Protein AF-A0A940QCZ4-F1 (afdb_monomer_lite)

Foldseek 3Di:
DDDDDPVLLVQLPDPPWDKWKKKFWDDPDPGTDIDTPVFWFKWKKKWFQDQADAWLGEIKIKIKTKGLDDPRLPDWFTKMWMWMAIVVVTDDIDTPAIWTWPDWDDDPSMIITMTIALLVLQQDFDDQPDDPQAHGDDPQDFLVNVLVRLCSVSVAAEPDDQDRATDHDDPGDDTSSSSSSQSRRLQLFYWYADRVRYIDTAALDEDPDEDEQVQFPDKDWDDDFFAWQFKEWEDLDPPDIDIDGDDDPDDDCPDGNYHYGYHVSDDNVSRVNSCVRRHGDGFTWMKTKGADSSRDDASYWYWYADPVRDITIFGQRMWMWMDRPPPHTMIIGTGDGDDPVPVPCVVVVVVVVVCVVVPPPVPPPPPPDPPDPPDDDDDPDQEDEDEDEDPDQDQADKDKDKDKDAAQAWDKHWYWYHYVNHTFPDIDIDTDGGGIDIDIDIDRSNSVVPD

Sequence (451 aa):
MRTVSDEYLAQVQASGRQFGACVRVYGNAAEPDVLWLGDIISIDILRSCSDQLQIGACMSDMLTLETKATALFNGRLKKVEVFYRCTAPVLDWVLMGTFYVDEAVTRNGVTAVKAYDMMSRLDKRVSWVDTSKATAPVFPCKMQSVLNYLCARAGVTTDFVCEDITVEKTPDGYTAQELISSIAASHGRNARFSPSEVLKFPAYEETEKTVQHGRCYSLDIVGGSGYTVKGILFQRSSDDKIYIDGTASEYDETADGIVTAFDPFATVGIAEYAWNRLGGLNYSAVSLEMPAENILEPGDVFTVEDADGTQKKAIVMEQELSLTCTGGFVEKISCTAESKAQNRSSENRTEAVETAVNSKSSYSTHLVTNAQPLKFDSIERGLLSVDFKVDSADSDVLFSGSQLCSISGAGTVGIVYKVDGAPQDFKPEQLLTAGKHVIAHAFPMALAVGK

Radius of gyration: 25.96 Å; chains: 1; bounding box: 58×56×78 Å

Structure (mmCIF, N/CA/C/O backbone):
data_AF-A0A940QCZ4-F1
#
_entry.id   AF-A0A940QCZ4-F1
#
loop_
_atom_site.group_PDB
_atom_site.id
_atom_site.type_symbol
_atom_site.label_atom_id
_atom_site.label_alt_id
_atom_site.label_comp_id
_atom_site.label_asym_id
_atom_site.label_entity_id
_atom_site.label_seq_id
_atom_site.pdbx_PDB_ins_code
_atom_site.Cartn_x
_atom_site.Cartn_y
_atom_site.Cartn_z
_atom_site.occupancy
_atom_site.B_iso_or_equiv
_atom_site.auth_seq_id
_atom_site.auth_comp_id
_atom_site.auth_asym_id
_atom_site.auth_atom_id
_atom_site.pdbx_PDB_model_num
ATOM 1 N N . MET A 1 1 ? -8.055 4.643 -5.334 1.00 84.50 1 MET A N 1
ATOM 2 C CA . MET A 1 1 ? -9.188 4.623 -4.386 1.00 84.50 1 MET A CA 1
ATOM 3 C C . MET A 1 1 ? -9.848 3.257 -4.417 1.00 84.50 1 MET A C 1
ATOM 5 O O . MET A 1 1 ? -10.008 2.696 -5.500 1.00 84.50 1 MET A O 1
ATOM 9 N N . ARG A 1 2 ? -10.264 2.728 -3.260 1.00 85.00 2 ARG A N 1
ATOM 10 C CA . ARG A 1 2 ? -11.014 1.468 -3.186 1.00 85.00 2 ARG A CA 1
ATOM 11 C C . ARG A 1 2 ? -12.372 1.580 -3.859 1.00 85.00 2 ARG A C 1
ATOM 13 O O . ARG A 1 2 ? -13.133 2.506 -3.594 1.00 85.00 2 ARG A O 1
ATOM 20 N N . THR A 1 3 ? -12.719 0.568 -4.647 1.00 84.38 3 THR A N 1
ATOM 21 C CA . THR A 1 3 ? -14.096 0.369 -5.099 1.00 84.38 3 THR A CA 1
ATOM 22 C C . THR A 1 3 ? -14.939 -0.133 -3.929 1.00 84.38 3 THR A C 1
ATOM 24 O O . THR A 1 3 ? -14.712 -1.229 -3.416 1.00 84.38 3 THR A O 1
ATOM 27 N N . VAL A 1 4 ? -15.907 0.674 -3.505 1.00 85.62 4 VAL A N 1
ATOM 28 C CA . VAL A 1 4 ? -16.848 0.376 -2.417 1.00 85.62 4 VAL A CA 1
ATOM 29 C C . VAL A 1 4 ? -18.279 0.637 -2.887 1.00 85.62 4 VAL A C 1
ATOM 31 O O . VAL A 1 4 ? -18.480 1.312 -3.894 1.00 85.62 4 VAL A O 1
ATOM 34 N N . SER A 1 5 ? -19.278 0.092 -2.190 1.00 88.25 5 SER A N 1
ATOM 35 C CA . SER A 1 5 ? -20.681 0.386 -2.502 1.00 88.25 5 SER A CA 1
ATOM 36 C C . SER A 1 5 ? -21.076 1.796 -2.053 1.00 88.25 5 SER A C 1
ATOM 38 O O . SER A 1 5 ? -20.527 2.327 -1.084 1.00 88.25 5 SER A O 1
ATOM 40 N N . ASP A 1 6 ? -22.088 2.372 -2.701 1.00 89.88 6 ASP A N 1
ATOM 41 C CA . ASP A 1 6 ? -22.651 3.672 -2.310 1.00 89.88 6 ASP A CA 1
ATOM 42 C C . ASP A 1 6 ? -23.185 3.655 -0.869 1.00 89.88 6 ASP A C 1
ATOM 44 O O . ASP A 1 6 ? -23.021 4.617 -0.120 1.00 89.88 6 ASP A O 1
ATOM 48 N N . GLU A 1 7 ? -23.776 2.531 -0.447 1.00 89.00 7 GLU A N 1
ATOM 49 C CA . GLU A 1 7 ? -24.250 2.329 0.927 1.00 89.00 7 GLU A CA 1
ATOM 50 C C . GLU A 1 7 ? -23.102 2.358 1.940 1.00 89.00 7 GLU A C 1
ATOM 52 O O . GLU A 1 7 ? -23.223 2.979 2.997 1.00 89.00 7 GLU A O 1
ATOM 57 N N . TYR A 1 8 ? -21.975 1.718 1.611 1.00 88.81 8 TYR A N 1
ATOM 58 C CA . TYR A 1 8 ? -20.778 1.759 2.442 1.00 88.81 8 TYR A CA 1
ATOM 59 C C . TYR A 1 8 ? -20.259 3.193 2.565 1.00 88.81 8 TYR A C 1
ATOM 61 O O . TYR A 1 8 ? -20.049 3.674 3.679 1.00 88.81 8 TYR A O 1
ATOM 69 N N . LEU A 1 9 ? -20.105 3.881 1.428 1.00 89.31 9 LEU A N 1
ATOM 70 C CA . LEU A 1 9 ? -19.615 5.255 1.358 1.00 89.31 9 LEU A CA 1
ATOM 71 C C . LEU A 1 9 ? -20.470 6.194 2.217 1.00 89.31 9 LEU A C 1
ATOM 73 O O . LEU A 1 9 ? -19.940 6.907 3.072 1.00 89.31 9 LEU A O 1
ATOM 77 N N . ALA A 1 10 ? -21.793 6.133 2.048 1.00 86.62 10 ALA A N 1
ATOM 78 C CA . ALA A 1 10 ? -22.739 6.921 2.827 1.00 86.62 10 ALA A CA 1
ATOM 79 C C . ALA A 1 10 ? -22.627 6.625 4.330 1.00 86.62 10 ALA A C 1
ATOM 81 O O . ALA A 1 10 ? -22.635 7.546 5.148 1.00 86.62 10 ALA A O 1
ATOM 82 N N . GLN A 1 11 ? -22.481 5.353 4.707 1.00 83.56 11 GLN A N 1
ATOM 83 C CA . GLN A 1 11 ? -22.464 4.949 6.107 1.00 83.56 11 GLN A CA 1
ATOM 84 C C . GLN A 1 11 ? -21.176 5.342 6.832 1.00 83.56 11 GLN A C 1
ATOM 86 O O . GLN A 1 11 ? -21.230 5.800 7.977 1.00 83.56 11 GLN A O 1
ATOM 91 N N . VAL A 1 12 ? -20.012 5.182 6.200 1.00 83.62 12 VAL A N 1
ATOM 92 C CA . VAL A 1 12 ? -18.748 5.590 6.831 1.00 83.62 12 VAL A CA 1
ATOM 93 C C . VAL A 1 12 ? -18.599 7.099 6.889 1.00 83.62 12 VAL A C 1
ATOM 95 O O . VAL A 1 12 ? -17.927 7.606 7.791 1.00 83.62 12 VAL A O 1
ATOM 98 N N . GLN A 1 13 ? -19.299 7.812 6.004 1.00 83.44 13 GLN A N 1
ATOM 99 C CA . GLN A 1 13 ? -19.352 9.265 6.009 1.00 83.44 13 GLN A CA 1
ATOM 100 C C . GLN A 1 13 ? -20.428 9.844 6.949 1.00 83.44 13 GLN A C 1
ATOM 102 O O . GLN A 1 13 ? -20.377 11.021 7.310 1.00 83.44 13 GLN A O 1
ATOM 107 N N . ALA A 1 14 ? -21.357 9.029 7.446 1.00 71.12 14 ALA A N 1
ATOM 108 C CA . ALA A 1 14 ? -22.401 9.473 8.361 1.00 71.12 14 ALA A CA 1
ATOM 109 C C . ALA A 1 14 ? -21.919 9.655 9.815 1.00 71.12 14 ALA A C 1
ATOM 111 O O . ALA A 1 14 ? -20.963 9.034 10.289 1.00 71.12 14 ALA A O 1
ATOM 112 N N . SER A 1 15 ? -22.636 10.502 10.553 1.00 70.44 15 SER A N 1
ATOM 113 C CA . SER A 1 15 ? -22.495 10.659 12.004 1.00 70.44 15 SER A CA 1
ATOM 114 C C . SER A 1 15 ? -23.067 9.445 12.750 1.00 70.44 15 SER A C 1
ATOM 116 O O . SER A 1 15 ? -24.025 8.829 12.291 1.00 70.44 15 SER A O 1
ATOM 118 N N . GLY A 1 16 ? -22.531 9.114 13.933 1.00 63.50 16 GLY A N 1
ATOM 119 C CA . GLY A 1 16 ? -23.097 8.058 14.796 1.00 63.50 16 GLY A CA 1
ATOM 120 C C . GLY A 1 16 ? -22.930 6.623 14.272 1.00 63.50 16 GLY A C 1
ATOM 121 O O . GLY A 1 16 ? -23.613 5.708 14.729 1.00 63.50 16 GLY A O 1
ATOM 122 N N . ARG A 1 17 ? -22.025 6.429 13.310 1.00 68.25 17 ARG A N 1
ATOM 123 C CA . ARG A 1 17 ? -21.656 5.139 12.721 1.00 68.25 17 ARG A CA 1
ATOM 124 C C . ARG A 1 17 ? -21.201 4.117 13.770 1.00 68.25 17 ARG A C 1
ATOM 126 O O . ARG A 1 17 ? -20.505 4.448 14.728 1.00 68.25 17 ARG A O 1
ATOM 133 N N . GLN A 1 18 ? -21.580 2.861 13.552 1.00 70.94 18 GLN A N 1
ATOM 134 C CA . GLN A 1 18 ? -21.191 1.722 14.382 1.00 70.94 18 GLN A CA 1
ATOM 135 C C . GLN A 1 18 ? -20.466 0.686 13.532 1.00 70.94 18 GLN A C 1
ATOM 137 O O . GLN A 1 18 ? -20.865 0.434 12.391 1.00 70.94 18 GLN A O 1
ATOM 142 N N . PHE A 1 19 ? -19.436 0.068 14.105 1.00 75.62 19 PHE A N 1
ATOM 143 C CA . PHE A 1 19 ? -18.603 -0.903 13.411 1.00 75.62 19 PHE A CA 1
ATOM 144 C C . PHE A 1 19 ? -18.461 -2.200 14.192 1.00 75.62 19 PHE A C 1
ATOM 146 O O . PHE A 1 19 ? -18.499 -2.224 15.421 1.00 75.62 19 PHE A O 1
ATOM 153 N N . GLY A 1 20 ? -18.242 -3.277 13.448 1.00 79.00 20 GLY A N 1
ATOM 154 C CA . GLY A 1 20 ? -17.727 -4.534 13.961 1.00 79.00 20 GLY A CA 1
ATOM 155 C C . GLY A 1 20 ? -16.399 -4.850 13.293 1.00 79.00 20 GLY A C 1
ATOM 156 O O . GLY A 1 20 ? -16.187 -4.483 12.139 1.00 79.00 20 GLY A O 1
ATOM 157 N N . ALA A 1 21 ? -15.540 -5.565 14.009 1.00 86.38 21 ALA A N 1
ATOM 158 C CA . ALA A 1 21 ? -14.305 -6.118 13.478 1.00 86.38 21 ALA A CA 1
ATOM 159 C C . ALA A 1 21 ? -14.200 -7.598 13.834 1.00 86.38 21 ALA A C 1
ATOM 161 O O . ALA A 1 21 ? -14.709 -8.038 14.874 1.00 86.38 21 ALA A O 1
ATOM 162 N N . CYS A 1 22 ? -13.546 -8.358 12.967 1.00 89.62 22 CYS A N 1
ATOM 163 C CA . CYS A 1 22 ? -13.110 -9.704 13.284 1.00 89.62 22 CYS A CA 1
ATOM 164 C C . CYS A 1 22 ? -11.768 -10.007 12.625 1.00 89.62 22 CYS A C 1
ATOM 166 O O . CYS A 1 22 ? -11.401 -9.418 11.607 1.00 89.62 22 CYS A O 1
ATOM 168 N N . VAL A 1 23 ? -11.036 -10.939 13.225 1.00 95.62 23 VAL A N 1
ATOM 169 C CA . VAL A 1 23 ? -9.770 -11.437 12.691 1.00 95.62 23 VAL A CA 1
ATOM 170 C C . VAL A 1 23 ? -9.903 -12.932 12.477 1.00 95.62 23 VAL A C 1
ATOM 172 O O . VAL A 1 23 ? -10.254 -13.661 13.402 1.00 95.62 23 VAL A O 1
ATOM 175 N N . ARG A 1 24 ? -9.627 -13.398 11.261 1.00 96.69 24 ARG A N 1
ATOM 176 C CA . ARG A 1 24 ? -9.576 -14.824 10.932 1.00 96.69 24 ARG A CA 1
ATOM 177 C C . ARG A 1 24 ? -8.134 -15.296 10.973 1.00 96.69 24 ARG A C 1
ATOM 179 O O . ARG A 1 24 ? -7.280 -14.700 10.324 1.00 96.69 24 ARG A O 1
ATOM 186 N N . VAL A 1 25 ? -7.867 -16.361 11.716 1.00 95.62 25 VAL A N 1
ATOM 187 C CA . VAL A 1 25 ? -6.538 -16.957 11.870 1.00 95.62 25 VAL A CA 1
ATOM 188 C C . VAL A 1 25 ? -6.567 -18.356 11.276 1.00 95.62 25 VAL A C 1
ATOM 190 O O . VAL A 1 25 ? -7.307 -19.228 11.728 1.00 95.62 25 VAL A O 1
ATOM 193 N N . TYR A 1 26 ? -5.754 -18.580 10.252 1.00 92.75 26 TYR A N 1
ATOM 194 C CA . TYR A 1 26 ? -5.717 -19.844 9.529 1.00 92.75 26 TYR A CA 1
ATOM 195 C C . TYR A 1 26 ? -4.649 -20.761 10.132 1.00 92.75 26 TYR A C 1
ATOM 197 O O . TYR A 1 26 ? -3.459 -20.432 10.183 1.00 92.75 26 TYR A O 1
ATOM 205 N N . GLY A 1 27 ? -5.098 -21.919 10.615 1.00 84.94 27 GLY A N 1
ATOM 206 C CA . GLY A 1 27 ? -4.251 -23.013 11.080 1.00 84.94 27 GLY A CA 1
ATOM 207 C C . GLY A 1 27 ? -4.245 -24.188 10.100 1.00 84.94 27 GLY A C 1
ATOM 208 O O . GLY A 1 27 ? -4.424 -24.021 8.900 1.00 84.94 27 GLY A O 1
ATOM 209 N N . ASN A 1 28 ? -4.069 -25.397 10.636 1.00 80.56 28 ASN A N 1
ATOM 210 C CA . ASN A 1 28 ? -4.155 -26.641 9.859 1.00 80.56 28 ASN A CA 1
ATOM 211 C C . ASN A 1 28 ? -5.600 -27.157 9.705 1.00 80.56 28 ASN A C 1
ATOM 213 O O . ASN A 1 28 ? -5.820 -28.167 9.040 1.00 80.56 28 ASN A O 1
ATOM 217 N N . ALA A 1 29 ? -6.565 -26.528 10.381 1.00 81.12 29 ALA A N 1
ATOM 218 C CA . ALA A 1 29 ? -7.976 -26.877 10.275 1.00 81.12 29 ALA A CA 1
ATOM 219 C C . ALA A 1 29 ? -8.567 -26.390 8.941 1.00 81.12 29 ALA A C 1
ATOM 221 O O . ALA A 1 29 ? -8.016 -25.499 8.299 1.00 81.12 29 ALA A O 1
ATOM 222 N N . ALA A 1 30 ? -9.693 -26.985 8.533 1.00 80.06 30 ALA A N 1
ATOM 223 C CA . ALA A 1 30 ? -10.392 -26.602 7.305 1.00 80.06 30 ALA A CA 1
ATOM 224 C C . ALA A 1 30 ? -10.997 -25.189 7.385 1.00 80.06 30 ALA A C 1
ATOM 226 O O . ALA A 1 30 ? -11.009 -24.476 6.388 1.00 80.06 30 ALA A O 1
ATOM 227 N N . GLU A 1 31 ? -11.455 -24.790 8.573 1.00 89.81 31 GLU A N 1
ATOM 228 C CA . GLU A 1 31 ? -12.018 -23.468 8.846 1.00 89.81 31 GLU A CA 1
ATOM 229 C C . GLU A 1 31 ? -11.050 -22.642 9.705 1.00 89.81 31 GLU A C 1
ATOM 231 O O . GLU A 1 31 ? -10.371 -23.212 10.569 1.00 89.81 31 GLU A O 1
ATOM 236 N N . PRO A 1 32 ? -10.973 -21.315 9.499 1.00 92.94 32 PRO A N 1
ATOM 237 C CA . PRO A 1 32 ? -10.163 -20.447 10.340 1.00 92.94 32 PRO A CA 1
ATOM 238 C C . PRO A 1 32 ? -10.782 -20.263 11.729 1.00 92.94 32 PRO A C 1
ATOM 240 O O . PRO A 1 32 ? -12.003 -20.200 11.885 1.00 92.94 32 PRO A O 1
ATOM 243 N N . ASP A 1 33 ? -9.927 -20.070 12.730 1.00 93.69 33 ASP A N 1
ATOM 244 C CA . ASP A 1 33 ? -10.352 -19.534 14.020 1.00 93.69 33 ASP A CA 1
ATOM 245 C C . ASP A 1 33 ? -10.754 -18.064 13.844 1.00 93.69 33 ASP A C 1
ATOM 247 O O . ASP A 1 33 ? -10.098 -17.317 13.114 1.00 93.69 33 ASP A O 1
ATOM 251 N N . VAL A 1 34 ? -11.825 -17.625 14.510 1.00 92.88 34 VAL A N 1
ATOM 252 C CA . VAL A 1 34 ? -12.331 -16.250 14.388 1.00 92.88 34 VAL A CA 1
ATOM 253 C C . VAL A 1 34 ? -12.269 -15.548 15.735 1.00 92.88 34 VAL A C 1
ATOM 255 O O . VAL A 1 34 ? -12.926 -15.962 16.687 1.00 92.88 34 VAL A O 1
ATOM 258 N N . LEU A 1 35 ? -11.512 -14.456 15.785 1.00 88.31 35 LEU A N 1
ATOM 259 C CA . LEU A 1 35 ? -11.517 -13.503 16.885 1.00 88.31 35 LEU A CA 1
ATOM 260 C C . LEU A 1 35 ? -12.579 -12.449 16.632 1.00 88.31 35 LEU A C 1
ATOM 262 O O . LEU A 1 35 ? -12.570 -11.786 15.592 1.00 88.31 35 LEU A O 1
ATOM 266 N N . TRP A 1 36 ? -13.470 -12.276 17.597 1.00 84.94 36 TRP A N 1
A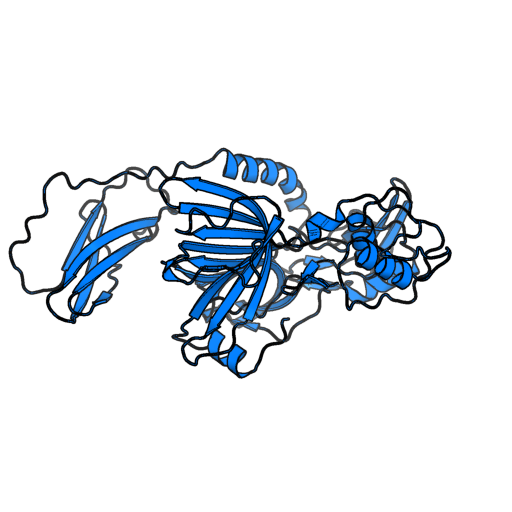TOM 267 C CA . TRP A 1 36 ? -14.472 -11.220 17.564 1.00 84.94 36 TRP A CA 1
ATOM 268 C C . TRP A 1 36 ? -14.008 -10.029 18.395 1.00 84.94 36 TRP A C 1
ATOM 270 O O . TRP A 1 36 ? -13.040 -10.111 19.148 1.00 84.94 36 TRP A O 1
ATOM 280 N N . LEU A 1 37 ? -14.728 -8.910 18.299 1.00 74.38 37 LEU A N 1
ATOM 281 C CA . LEU A 1 37 ? -14.379 -7.670 18.998 1.00 74.38 37 LEU A CA 1
ATOM 282 C C . LEU A 1 37 ? -14.118 -7.852 20.511 1.00 74.38 37 LEU A C 1
ATOM 284 O O . LEU A 1 37 ? -13.283 -7.153 21.065 1.00 74.38 37 LEU A O 1
ATOM 288 N N . GLY A 1 38 ? -14.776 -8.807 21.183 1.00 74.25 38 GLY A N 1
ATOM 289 C CA . GLY A 1 38 ? -14.542 -9.094 22.610 1.00 74.25 38 GLY A CA 1
ATOM 290 C C . GLY A 1 38 ? -13.161 -9.690 22.937 1.00 74.25 38 GLY A C 1
ATOM 291 O O . GLY A 1 38 ? -12.675 -9.546 24.070 1.00 74.25 38 GLY A O 1
ATOM 292 N N . ASP A 1 39 ? -12.529 -10.319 21.945 1.00 79.94 39 ASP A N 1
ATOM 293 C CA . ASP A 1 39 ? -11.206 -10.940 22.027 1.00 79.94 39 ASP A CA 1
ATOM 294 C C . ASP A 1 39 ? -10.084 -9.979 21.603 1.00 79.94 39 ASP A C 1
ATOM 296 O O . ASP A 1 39 ? -8.916 -10.220 21.917 1.00 79.94 39 ASP A O 1
ATOM 300 N N . ILE A 1 40 ? -10.426 -8.902 20.892 1.00 80.12 40 ILE A N 1
ATOM 301 C CA . ILE A 1 40 ? -9.498 -7.924 20.312 1.00 80.12 40 ILE A CA 1
ATOM 302 C C . ILE A 1 40 ? -9.301 -6.759 21.292 1.00 80.12 40 ILE A C 1
ATOM 304 O O . ILE A 1 40 ? -10.262 -6.212 21.831 1.00 80.12 40 ILE A O 1
ATOM 308 N N . ILE A 1 41 ? -8.046 -6.382 21.530 1.00 84.00 41 ILE A N 1
ATOM 309 C CA . ILE A 1 41 ? -7.666 -5.200 22.317 1.00 84.00 41 ILE A CA 1
ATOM 310 C C . ILE A 1 41 ? -7.375 -4.036 21.367 1.00 84.00 41 ILE A C 1
ATOM 312 O O . ILE A 1 41 ? -7.988 -2.971 21.507 1.00 84.00 41 ILE A O 1
ATOM 316 N N . SER A 1 42 ? -6.508 -4.274 20.378 1.00 87.44 42 SER A N 1
ATOM 317 C CA . SER A 1 42 ? -6.217 -3.341 19.291 1.00 87.44 42 SER A CA 1
ATOM 318 C C . SER A 1 42 ? -5.915 -4.055 17.973 1.00 87.44 42 SER A C 1
ATOM 320 O O . SER A 1 42 ? -5.442 -5.192 17.960 1.00 87.44 42 SER A O 1
ATOM 322 N N . ILE A 1 43 ? -6.199 -3.375 16.868 1.00 90.94 43 ILE A N 1
ATOM 323 C CA . ILE A 1 43 ? -5.752 -3.699 15.514 1.00 90.94 43 ILE A CA 1
ATOM 324 C C . ILE A 1 43 ? -5.165 -2.419 14.945 1.00 90.94 43 ILE A C 1
ATOM 326 O O . ILE A 1 43 ? -5.890 -1.437 14.816 1.00 90.94 43 ILE A O 1
ATOM 330 N N . ASP A 1 44 ? -3.909 -2.469 14.534 1.00 94.88 44 ASP A N 1
ATOM 331 C CA . ASP A 1 44 ? -3.219 -1.369 13.880 1.00 94.88 44 ASP A CA 1
ATOM 332 C C . ASP A 1 44 ? -2.647 -1.883 12.559 1.00 94.88 44 ASP A C 1
ATOM 334 O O . ASP A 1 44 ? -1.805 -2.785 12.533 1.00 94.88 44 ASP A O 1
ATOM 338 N N . ILE A 1 45 ? -3.150 -1.352 11.444 1.00 95.44 45 ILE A N 1
ATOM 339 C CA . ILE A 1 45 ? -2.649 -1.660 10.103 1.00 95.44 45 ILE A CA 1
ATOM 340 C C . ILE A 1 45 ? -1.915 -0.437 9.578 1.00 95.44 45 ILE A C 1
ATOM 342 O O . ILE A 1 45 ? -2.536 0.593 9.326 1.00 95.44 45 ILE A O 1
ATOM 346 N N . LEU A 1 46 ? -0.612 -0.587 9.363 1.00 91.50 46 LEU A N 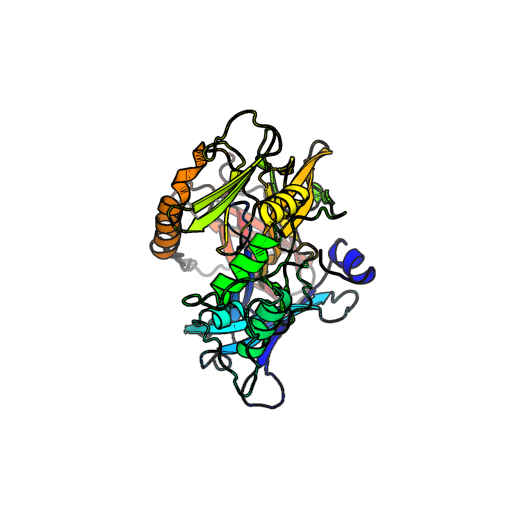1
ATOM 347 C CA . LEU A 1 46 ? 0.240 0.420 8.753 1.00 91.50 46 LEU A CA 1
ATOM 348 C C . LEU A 1 46 ? 0.467 0.078 7.282 1.00 91.50 46 LEU A C 1
ATOM 350 O O . LEU A 1 46 ? 0.889 -1.032 6.953 1.00 91.50 46 LEU A O 1
ATOM 354 N N . ARG A 1 47 ? 0.217 1.046 6.405 1.00 88.50 47 ARG A N 1
ATOM 355 C CA . ARG A 1 47 ? 0.451 0.950 4.963 1.00 88.50 47 ARG A CA 1
ATOM 356 C C . ARG A 1 47 ? 1.288 2.144 4.536 1.00 88.50 47 ARG A C 1
ATOM 358 O O . ARG A 1 47 ? 0.887 3.272 4.800 1.00 88.50 47 ARG A O 1
ATOM 365 N N . SER A 1 48 ? 2.425 1.925 3.884 1.00 79.50 48 SER A N 1
ATOM 366 C CA . SER A 1 48 ? 3.335 3.019 3.526 1.00 79.50 48 SER A CA 1
ATOM 367 C C . SER A 1 48 ? 3.949 2.823 2.143 1.00 79.50 48 SER A C 1
ATOM 369 O O . SER A 1 48 ? 4.441 1.740 1.825 1.00 79.50 48 SER A O 1
ATOM 371 N N . CYS A 1 49 ? 3.913 3.878 1.327 1.00 60.78 49 CYS A N 1
ATOM 372 C CA . CYS A 1 49 ? 4.640 3.993 0.067 1.00 60.78 49 CYS A CA 1
ATOM 373 C C . CYS A 1 49 ? 6.127 4.255 0.305 1.00 60.78 49 CYS A C 1
ATOM 375 O O . CYS A 1 49 ? 6.965 3.585 -0.293 1.00 60.78 49 CYS A O 1
ATOM 377 N N . SER A 1 50 ? 6.421 5.260 1.133 1.00 63.34 50 SER A N 1
ATOM 378 C CA . SER A 1 50 ? 7.746 5.778 1.483 1.00 63.34 50 SER A CA 1
ATOM 379 C C . SER A 1 50 ? 7.556 7.030 2.364 1.00 63.34 50 SER A C 1
ATOM 381 O O . SER A 1 50 ? 6.455 7.565 2.477 1.00 63.34 50 SER A O 1
ATOM 383 N N . ASP A 1 51 ? 8.635 7.492 2.990 1.00 54.72 51 ASP A N 1
ATOM 384 C CA . ASP A 1 51 ? 8.781 8.806 3.621 1.00 54.72 51 ASP A CA 1
ATOM 385 C C . ASP A 1 51 ? 8.965 9.968 2.625 1.00 54.72 51 ASP A C 1
ATOM 387 O O . ASP A 1 51 ? 9.082 11.120 3.048 1.00 54.72 51 ASP A O 1
ATOM 391 N N . GLN A 1 52 ? 9.014 9.669 1.327 1.00 70.00 52 GLN A N 1
ATOM 392 C CA . GLN A 1 52 ? 9.251 10.589 0.220 1.00 70.00 52 GLN A CA 1
ATOM 393 C C . GLN A 1 52 ? 8.439 10.165 -1.014 1.00 70.00 52 GLN A C 1
ATOM 395 O O . GLN A 1 52 ? 7.982 9.024 -1.127 1.00 70.00 52 GLN A O 1
ATOM 400 N N . LEU A 1 53 ? 8.261 11.067 -1.986 1.00 83.38 53 LEU A N 1
ATOM 401 C CA . LEU A 1 53 ? 7.690 10.669 -3.275 1.00 83.38 53 LEU A CA 1
ATOM 402 C C . LEU A 1 53 ? 8.703 9.787 -4.018 1.00 83.38 53 LEU A C 1
ATOM 404 O O . LEU A 1 53 ? 9.782 10.243 -4.386 1.00 83.38 53 LEU A O 1
ATOM 408 N N . GLN A 1 54 ? 8.336 8.534 -4.278 1.00 83.88 54 GLN A N 1
ATOM 409 C CA . GLN A 1 54 ? 9.204 7.559 -4.934 1.00 83.88 54 GLN A CA 1
ATOM 410 C C . GLN A 1 54 ? 8.460 6.811 -6.038 1.00 83.88 54 GLN A C 1
ATOM 412 O O . GLN A 1 54 ? 7.239 6.667 -6.008 1.00 83.88 54 GLN A O 1
ATOM 417 N N . ILE A 1 55 ? 9.217 6.292 -6.999 1.00 88.75 55 ILE A N 1
ATOM 418 C CA . ILE A 1 55 ? 8.746 5.282 -7.949 1.00 88.75 55 ILE A CA 1
ATOM 419 C C . ILE A 1 55 ? 9.610 4.038 -7.816 1.00 88.75 55 ILE A C 1
ATOM 421 O O . ILE A 1 55 ? 10.785 4.115 -7.463 1.00 88.75 55 ILE A O 1
ATOM 425 N N . GLY A 1 56 ? 9.028 2.879 -8.094 1.00 89.00 56 GLY A N 1
ATOM 426 C CA . GLY A 1 56 ? 9.683 1.597 -7.880 1.00 89.00 56 GLY A CA 1
ATOM 427 C C . GLY A 1 56 ? 9.672 1.111 -6.432 1.00 89.00 56 GLY A C 1
ATOM 428 O O . GLY A 1 56 ? 10.220 0.048 -6.155 1.00 89.00 56 GLY A O 1
ATOM 429 N N . ALA A 1 57 ? 9.041 1.815 -5.494 1.00 87.00 57 ALA A N 1
ATOM 430 C CA . ALA A 1 57 ? 8.938 1.339 -4.122 1.00 87.00 57 ALA A CA 1
ATOM 431 C C . ALA A 1 57 ? 8.076 0.068 -4.057 1.00 87.00 57 ALA A C 1
ATOM 433 O O . ALA A 1 57 ? 7.000 -0.011 -4.653 1.00 87.00 57 ALA A O 1
ATOM 434 N N . CYS A 1 58 ? 8.551 -0.932 -3.318 1.00 87.81 58 CYS A N 1
ATOM 435 C CA . CYS A 1 58 ? 7.808 -2.149 -3.005 1.00 87.81 58 CYS A CA 1
ATOM 436 C C . CYS A 1 58 ? 7.282 -2.057 -1.572 1.00 87.81 58 CYS A C 1
ATOM 438 O O . CYS A 1 58 ? 8.011 -2.330 -0.619 1.00 87.81 58 CYS A O 1
ATOM 440 N N . MET A 1 59 ? 6.021 -1.664 -1.438 1.00 86.62 59 MET A N 1
ATOM 441 C CA . MET A 1 59 ? 5.355 -1.449 -0.158 1.00 86.62 59 MET A CA 1
ATOM 442 C C . MET A 1 59 ? 4.995 -2.767 0.512 1.00 86.62 59 MET A C 1
ATOM 444 O O . MET A 1 59 ? 4.489 -3.676 -0.149 1.00 86.62 59 MET A O 1
ATOM 448 N N . SER A 1 60 ? 5.179 -2.834 1.828 1.00 87.75 60 SER A N 1
ATOM 449 C CA . SER A 1 60 ? 4.678 -3.935 2.646 1.00 87.75 60 SER A CA 1
ATOM 450 C C . SER A 1 60 ? 3.752 -3.389 3.718 1.00 87.75 60 SER A C 1
ATOM 452 O O . SER A 1 60 ? 4.162 -2.566 4.538 1.00 87.75 60 SER A O 1
ATOM 454 N N . ASP A 1 61 ? 2.508 -3.857 3.706 1.00 91.62 61 ASP A N 1
ATOM 455 C CA . ASP A 1 61 ? 1.561 -3.545 4.767 1.00 91.62 61 ASP A CA 1
ATOM 456 C C . ASP A 1 61 ? 1.892 -4.382 6.016 1.00 91.62 61 ASP A C 1
ATOM 458 O O . ASP A 1 61 ? 2.191 -5.579 5.935 1.00 91.62 61 ASP A O 1
ATOM 462 N N . MET A 1 62 ? 1.803 -3.756 7.189 1.00 92.94 62 MET A N 1
ATOM 463 C CA . MET A 1 62 ? 2.081 -4.378 8.483 1.00 92.94 62 MET A CA 1
ATOM 464 C C . MET A 1 62 ? 0.833 -4.363 9.361 1.00 92.94 62 MET A C 1
ATOM 466 O O . MET A 1 62 ? 0.155 -3.346 9.473 1.00 92.94 62 MET A O 1
ATOM 470 N N . LEU A 1 63 ? 0.573 -5.481 10.030 1.00 96.19 63 LEU A N 1
ATOM 471 C CA . LEU A 1 63 ? -0.425 -5.619 11.081 1.00 96.19 63 LEU A CA 1
ATOM 472 C C . LEU A 1 63 ? 0.271 -5.735 12.439 1.00 96.19 63 LEU A C 1
ATOM 474 O O . LEU A 1 63 ? 1.097 -6.628 12.641 1.00 96.19 63 LEU A O 1
ATOM 478 N N . THR A 1 64 ? -0.155 -4.898 13.379 1.00 95.31 64 THR A N 1
ATOM 479 C CA . THR A 1 64 ? 0.044 -5.086 14.816 1.00 95.31 64 THR A CA 1
ATOM 480 C C . THR A 1 64 ? -1.311 -5.399 15.448 1.00 95.31 64 THR A C 1
ATOM 482 O O . THR A 1 64 ? -2.273 -4.657 15.274 1.00 95.31 64 THR A O 1
ATOM 485 N N . LEU A 1 65 ? -1.421 -6.527 16.144 1.00 94.62 65 LEU A N 1
ATOM 486 C CA . LEU A 1 65 ? -2.658 -6.975 16.789 1.00 94.62 65 LEU A CA 1
ATOM 487 C C . LEU A 1 65 ? -2.384 -7.297 18.253 1.00 94.62 65 LEU A C 1
ATOM 489 O O . LEU A 1 65 ? -1.519 -8.119 18.551 1.00 94.62 65 LEU A O 1
ATOM 493 N N . GLU A 1 66 ? -3.185 -6.735 19.152 1.00 91.88 66 GLU A N 1
ATOM 494 C CA . GLU A 1 66 ? -3.249 -7.166 20.546 1.00 91.88 66 GLU A CA 1
ATOM 495 C C . GLU A 1 66 ? -4.562 -7.899 20.822 1.00 91.88 66 GLU A C 1
ATOM 497 O O . GLU A 1 66 ? -5.654 -7.433 20.487 1.00 91.88 66 GLU A O 1
ATOM 502 N N . THR A 1 67 ? -4.479 -9.069 21.453 1.00 87.00 67 THR A N 1
ATOM 503 C CA . THR A 1 67 ? -5.648 -9.922 21.702 1.00 87.00 67 THR A CA 1
ATOM 504 C C . THR A 1 67 ? -5.525 -10.735 22.984 1.00 87.00 67 THR A C 1
ATOM 506 O O . THR A 1 67 ? -4.433 -11.091 23.421 1.00 87.00 67 THR A O 1
ATOM 509 N N . LYS A 1 68 ? -6.669 -11.087 23.578 1.00 84.56 68 LYS A N 1
ATOM 510 C CA . LYS A 1 68 ? -6.766 -12.020 24.714 1.00 84.56 68 LYS A CA 1
ATOM 511 C C . LYS A 1 68 ? -6.569 -13.486 24.304 1.00 84.56 68 LYS A C 1
ATOM 513 O O . LYS A 1 68 ? -6.481 -14.360 25.163 1.00 84.56 68 LYS A O 1
ATOM 518 N N . ALA A 1 69 ? -6.514 -13.783 23.005 1.00 87.75 69 ALA A N 1
ATOM 519 C CA . ALA A 1 69 ? -6.299 -15.134 22.507 1.00 87.75 69 ALA A CA 1
ATOM 520 C C . ALA A 1 69 ? -4.821 -15.543 22.620 1.00 87.75 69 ALA A C 1
ATOM 522 O O . ALA A 1 69 ? -3.956 -15.078 21.877 1.00 87.75 69 ALA A O 1
ATOM 523 N N . THR A 1 70 ? -4.518 -16.452 23.548 1.00 87.00 70 THR A N 1
ATOM 524 C CA . THR A 1 70 ? -3.135 -16.823 23.903 1.00 87.00 70 THR A CA 1
ATOM 525 C C . THR A 1 70 ? -2.563 -18.032 23.167 1.00 87.00 70 THR A C 1
ATOM 527 O O . THR A 1 70 ? -1.367 -18.283 23.260 1.00 87.00 70 THR A O 1
ATOM 530 N N . ALA A 1 71 ? -3.379 -18.780 22.420 1.00 85.75 71 ALA A N 1
ATOM 531 C CA . ALA A 1 71 ? -2.953 -20.037 21.791 1.00 85.75 71 ALA A CA 1
ATOM 532 C C . ALA A 1 71 ? -3.005 -20.042 20.250 1.00 85.75 71 ALA A C 1
ATOM 534 O O . ALA A 1 71 ? -2.513 -20.984 19.626 1.00 85.75 71 ALA A O 1
ATOM 535 N N . LEU A 1 72 ? -3.583 -19.013 19.618 1.00 88.00 72 LEU A N 1
ATOM 536 C CA . LEU A 1 72 ? -3.876 -19.041 18.178 1.00 88.00 72 LEU A CA 1
ATOM 537 C C . LEU A 1 72 ? -2.663 -18.726 17.294 1.00 88.00 72 LEU A C 1
ATOM 539 O O . LEU A 1 72 ? -2.521 -19.295 16.212 1.00 88.00 72 LEU A O 1
ATOM 543 N N . PHE A 1 73 ? -1.743 -17.886 17.765 1.00 88.06 73 PHE A N 1
ATOM 544 C CA . PHE A 1 73 ? -0.651 -17.333 16.950 1.00 88.06 73 PHE A CA 1
ATOM 545 C C . PHE A 1 73 ? 0.676 -18.088 17.088 1.00 88.06 73 PHE A C 1
ATOM 547 O O . PHE A 1 73 ? 1.729 -17.596 16.698 1.00 88.06 73 PHE A O 1
ATOM 554 N N . ASN A 1 74 ? 0.636 -19.312 17.618 1.00 76.44 74 ASN A N 1
ATOM 555 C CA . ASN A 1 74 ? 1.821 -20.155 17.722 1.00 76.44 74 ASN A CA 1
ATOM 556 C C . ASN A 1 74 ? 2.317 -20.563 16.325 1.00 76.44 74 ASN A C 1
ATOM 558 O O . ASN A 1 74 ? 1.634 -21.317 15.630 1.00 76.44 74 ASN A O 1
ATOM 562 N N . GLY A 1 75 ? 3.513 -20.108 15.944 1.00 70.25 75 GLY A N 1
ATOM 563 C CA . GLY A 1 75 ? 4.190 -20.471 14.694 1.00 70.25 75 GLY A CA 1
ATOM 564 C C . GLY A 1 75 ? 4.260 -19.334 13.669 1.00 70.25 75 GLY A C 1
ATOM 565 O O . GLY A 1 75 ? 3.328 -18.549 13.523 1.00 70.25 75 GLY A O 1
ATOM 566 N N . ARG A 1 76 ? 5.384 -19.271 12.943 1.00 74.81 76 ARG A N 1
ATOM 567 C CA . ARG A 1 76 ? 5.618 -18.295 11.866 1.00 74.81 76 ARG A CA 1
ATOM 568 C C . ARG A 1 76 ? 4.764 -18.600 10.634 1.00 74.81 76 ARG A C 1
ATOM 570 O O . ARG A 1 76 ? 4.435 -19.754 10.373 1.00 74.81 76 ARG A O 1
ATOM 577 N N . LEU A 1 77 ? 4.481 -17.562 9.851 1.00 83.50 77 LEU A N 1
ATOM 578 C CA . LEU A 1 77 ? 3.775 -17.586 8.567 1.00 83.50 77 LEU A CA 1
ATOM 579 C C . LEU A 1 77 ? 2.323 -18.080 8.624 1.00 83.50 77 LEU A C 1
ATOM 581 O O . LEU A 1 77 ? 1.757 -18.442 7.591 1.00 83.50 77 LEU A O 1
ATOM 585 N N . LYS A 1 78 ? 1.688 -18.066 9.801 1.00 91.19 78 LYS A N 1
ATOM 586 C CA . LYS A 1 78 ? 0.236 -18.250 9.881 1.00 91.19 78 LYS A CA 1
ATOM 587 C C . LYS A 1 78 ? -0.466 -17.112 9.154 1.00 91.19 78 LYS A C 1
ATOM 589 O O . LYS A 1 78 ? -0.154 -15.950 9.407 1.00 91.19 78 LYS A O 1
ATOM 594 N N . LYS A 1 79 ? -1.407 -17.456 8.276 1.00 94.38 79 LYS A N 1
ATOM 595 C CA . LYS A 1 79 ? -2.226 -16.475 7.563 1.00 94.38 79 LYS A CA 1
ATOM 596 C C . LYS A 1 79 ? -3.261 -15.882 8.519 1.00 94.38 79 LYS A C 1
ATOM 598 O O . LYS A 1 79 ? -3.905 -16.605 9.280 1.00 94.38 79 LYS A O 1
ATOM 603 N N . VAL A 1 80 ? -3.408 -14.568 8.459 1.00 96.12 80 VAL A N 1
ATOM 604 C CA . VAL A 1 80 ? -4.324 -13.764 9.260 1.00 96.12 80 VAL A CA 1
ATOM 605 C C . VAL A 1 80 ? -5.062 -12.818 8.325 1.00 96.12 80 VAL A C 1
ATOM 607 O O . VAL A 1 80 ? -4.437 -12.137 7.522 1.00 96.12 80 VAL A O 1
ATOM 610 N N . GLU A 1 81 ? -6.382 -12.758 8.421 1.00 97.75 81 GLU A N 1
ATOM 611 C CA . GLU A 1 81 ? -7.199 -11.813 7.658 1.00 97.75 81 GLU A CA 1
ATOM 612 C C . GLU A 1 81 ? -7.974 -10.917 8.615 1.00 97.75 81 GLU A C 1
ATOM 614 O O . GLU A 1 81 ? -8.621 -11.401 9.546 1.00 97.75 81 GLU A O 1
ATOM 619 N N . VAL A 1 82 ? -7.918 -9.610 8.379 1.00 96.94 82 VAL A N 1
ATOM 620 C CA . VAL A 1 82 ? -8.606 -8.613 9.202 1.00 96.94 82 VAL A CA 1
ATOM 621 C C . VAL A 1 82 ? -9.810 -8.088 8.442 1.00 96.94 82 VAL A C 1
ATOM 623 O O . VAL A 1 82 ? -9.672 -7.608 7.318 1.00 96.94 82 VAL A O 1
ATOM 626 N N . PHE A 1 83 ? -10.983 -8.140 9.062 1.00 93.31 83 PHE A N 1
ATOM 627 C CA . PHE A 1 83 ? -12.226 -7.652 8.480 1.00 93.31 83 PHE A CA 1
ATOM 628 C C . PHE A 1 83 ? -12.887 -6.617 9.378 1.00 93.31 83 PHE A C 1
ATOM 630 O O . PHE A 1 83 ? -12.828 -6.697 10.606 1.00 93.31 83 PHE A O 1
ATOM 637 N N . TYR A 1 84 ? -13.615 -5.703 8.747 1.00 89.12 84 TYR A N 1
ATOM 638 C CA . TYR A 1 84 ? -14.535 -4.792 9.417 1.00 89.12 84 TYR A CA 1
ATOM 639 C C . TYR A 1 84 ? -15.853 -4.706 8.649 1.00 89.12 84 TYR A C 1
ATOM 641 O O . TYR A 1 84 ? -15.945 -5.117 7.492 1.00 89.12 84 TYR A O 1
ATOM 649 N N . ARG A 1 85 ? -16.885 -4.181 9.304 1.00 84.06 85 ARG A N 1
ATOM 650 C CA . ARG A 1 85 ? -18.165 -3.832 8.678 1.00 84.06 85 ARG A CA 1
ATOM 651 C C . ARG A 1 85 ? -18.865 -2.736 9.456 1.00 84.06 85 ARG A C 1
ATOM 653 O O . ARG A 1 85 ? -18.644 -2.600 10.661 1.00 84.06 85 ARG A O 1
ATOM 660 N N . CYS A 1 86 ? -19.791 -2.040 8.811 1.00 78.00 86 CYS A N 1
ATOM 661 C CA . CYS A 1 86 ? -20.799 -1.262 9.522 1.00 78.00 86 CYS A CA 1
ATOM 662 C C . CYS A 1 86 ? -21.850 -2.196 10.140 1.00 78.00 86 CYS A C 1
ATOM 664 O O . CYS A 1 86 ? -22.192 -3.228 9.558 1.00 78.00 86 CYS A O 1
ATOM 666 N N . THR A 1 87 ? -22.343 -1.860 11.333 1.00 72.81 87 THR A N 1
ATOM 667 C CA . THR A 1 87 ? -23.351 -2.665 12.056 1.00 72.81 87 THR A CA 1
ATOM 668 C C . THR A 1 87 ? -24.706 -1.980 12.190 1.00 72.81 87 THR A C 1
ATOM 670 O O . THR A 1 87 ? -25.664 -2.614 12.626 1.00 72.81 87 THR A O 1
ATOM 673 N N . ALA A 1 88 ? -24.806 -0.710 11.803 1.00 66.00 88 ALA A N 1
ATOM 674 C CA . ALA A 1 88 ? -26.053 0.041 11.753 1.00 66.00 88 ALA A CA 1
ATOM 675 C C . ALA A 1 88 ? -26.051 0.969 10.518 1.00 66.00 88 ALA A C 1
ATOM 677 O O . ALA A 1 88 ? -25.573 2.095 10.643 1.00 66.00 88 ALA A O 1
ATOM 678 N N . PRO A 1 89 ? -26.538 0.508 9.343 1.00 69.62 89 PRO A N 1
ATOM 679 C CA . PRO A 1 89 ? -27.069 -0.831 9.068 1.00 69.62 89 PRO A CA 1
ATOM 680 C C . PRO A 1 89 ? -25.962 -1.896 9.023 1.00 69.62 89 PRO A C 1
ATOM 682 O O . PRO A 1 89 ? -24.774 -1.581 8.942 1.00 69.62 89 PRO A O 1
ATOM 685 N N . VAL A 1 90 ? -26.353 -3.170 9.109 1.00 81.19 90 VAL A N 1
ATOM 686 C CA . VAL A 1 90 ? -25.414 -4.291 8.978 1.00 81.19 90 VAL A CA 1
ATOM 687 C C . VAL A 1 90 ? -25.042 -4.445 7.508 1.00 81.19 90 VAL A C 1
ATOM 689 O O . VAL A 1 90 ? -25.872 -4.879 6.715 1.00 81.19 90 VAL A O 1
ATOM 692 N N . LEU A 1 91 ? -23.803 -4.098 7.172 1.00 84.81 91 LEU A N 1
ATOM 693 C CA . LEU A 1 91 ? -23.235 -4.273 5.836 1.00 84.81 91 LEU A CA 1
ATOM 694 C C . LEU A 1 91 ? -22.349 -5.525 5.773 1.00 84.81 91 LEU A C 1
ATOM 696 O O . LEU A 1 91 ? -22.013 -6.129 6.801 1.00 84.81 91 LEU A O 1
ATOM 700 N N . ASP A 1 92 ? -21.968 -5.902 4.555 1.00 88.50 92 ASP A N 1
ATOM 701 C CA . ASP A 1 92 ? -21.038 -7.001 4.315 1.00 88.50 92 ASP A CA 1
ATOM 702 C C . ASP A 1 92 ? -19.658 -6.734 4.927 1.00 88.50 92 ASP A C 1
ATOM 704 O O . ASP A 1 92 ? -19.226 -5.594 5.121 1.00 88.50 92 ASP A O 1
ATOM 708 N N . TRP A 1 93 ? -18.957 -7.822 5.248 1.00 89.38 93 TRP A N 1
ATOM 709 C CA . TRP A 1 93 ? -17.584 -7.753 5.733 1.00 89.38 93 TRP A CA 1
ATOM 710 C C . TRP A 1 93 ? -16.645 -7.299 4.623 1.00 89.38 93 TRP A C 1
ATOM 712 O O . TRP A 1 93 ? -16.571 -7.920 3.564 1.00 89.38 93 TRP A O 1
ATOM 722 N N . VAL A 1 94 ? -15.867 -6.264 4.912 1.00 89.50 94 VAL A N 1
ATOM 723 C CA . VAL A 1 94 ? -14.832 -5.748 4.025 1.00 89.50 94 VAL A CA 1
ATOM 724 C C . VAL A 1 94 ? -13.469 -6.188 4.549 1.00 89.50 94 VAL A C 1
ATOM 726 O O . VAL A 1 94 ? -13.131 -5.977 5.717 1.00 89.50 94 VAL A O 1
ATOM 729 N N . LEU A 1 95 ? -12.676 -6.804 3.673 1.00 93.50 95 LEU A N 1
ATOM 730 C CA . LEU A 1 95 ? -11.309 -7.223 3.970 1.00 93.50 95 LEU A CA 1
ATOM 731 C C . LEU A 1 95 ? -10.387 -5.995 4.057 1.00 93.50 95 LEU A C 1
ATOM 733 O O . LEU A 1 95 ? -10.230 -5.229 3.102 1.00 93.50 95 LEU A O 1
ATOM 737 N N . MET A 1 96 ? -9.765 -5.800 5.216 1.00 92.75 96 MET A N 1
ATOM 738 C CA . MET A 1 96 ? -8.799 -4.723 5.453 1.00 92.75 96 MET A CA 1
ATOM 739 C C . MET A 1 96 ? -7.396 -5.102 5.004 1.00 92.75 96 MET A C 1
ATOM 741 O O . MET A 1 96 ? -6.661 -4.232 4.535 1.00 92.75 96 MET A O 1
ATOM 745 N N . GLY A 1 97 ? -7.042 -6.377 5.141 1.00 94.69 97 GLY A N 1
ATOM 746 C CA . GLY A 1 97 ? -5.741 -6.899 4.758 1.00 94.69 97 GLY A CA 1
ATOM 747 C C . GLY A 1 97 ? -5.595 -8.381 5.077 1.00 94.69 97 GLY A C 1
ATOM 748 O O . GLY A 1 97 ? -6.268 -8.904 5.971 1.00 94.69 97 GLY A O 1
ATOM 749 N N . THR A 1 98 ? -4.691 -9.020 4.342 1.00 96.75 98 THR A N 1
ATOM 750 C CA . THR A 1 98 ? -4.225 -10.382 4.592 1.00 96.75 98 THR A CA 1
ATOM 751 C C . THR A 1 98 ? -2.747 -10.335 4.946 1.00 96.75 98 THR A C 1
ATOM 753 O O . THR A 1 98 ? -1.947 -9.760 4.211 1.00 96.75 98 THR A O 1
ATOM 756 N N . PHE A 1 99 ? -2.389 -10.953 6.065 1.00 96.19 99 PHE A N 1
ATOM 757 C CA . PHE A 1 99 ? -1.069 -10.872 6.672 1.00 96.19 99 PHE A CA 1
ATOM 758 C C . PHE A 1 99 ? -0.564 -12.254 7.082 1.00 96.19 99 PHE A C 1
ATOM 760 O O . PHE A 1 99 ? -1.328 -13.206 7.242 1.00 96.19 99 PHE A O 1
ATOM 767 N N . TYR A 1 100 ? 0.739 -12.348 7.296 1.00 93.38 100 TYR A N 1
ATOM 768 C CA . TYR A 1 100 ? 1.456 -13.547 7.690 1.00 93.38 100 TYR A CA 1
ATOM 769 C C . TYR A 1 100 ? 2.251 -13.255 8.950 1.00 93.38 100 TYR A C 1
ATOM 771 O O . TYR A 1 100 ? 3.077 -12.345 8.967 1.00 93.38 100 TYR A O 1
ATOM 779 N N . VAL A 1 101 ? 1.978 -14.019 10.010 1.00 93.25 101 VAL A N 1
ATOM 780 C CA . VAL A 1 101 ? 2.607 -13.826 11.323 1.00 93.25 101 VAL A CA 1
ATOM 781 C C . VAL A 1 101 ? 4.122 -13.946 11.203 1.00 93.25 101 VAL A C 1
ATOM 783 O O . VAL A 1 101 ? 4.638 -14.993 10.809 1.00 93.25 101 VAL A O 1
ATOM 786 N N . ASP A 1 102 ? 4.824 -12.892 11.590 1.00 89.38 102 ASP A N 1
ATOM 787 C CA . ASP A 1 102 ? 6.277 -12.883 11.732 1.00 89.38 102 ASP A CA 1
ATOM 788 C C . ASP A 1 102 ? 6.666 -13.202 13.181 1.00 89.38 102 ASP A C 1
ATOM 790 O O . ASP A 1 102 ? 7.443 -14.127 13.452 1.00 89.38 102 ASP A O 1
ATOM 794 N N . GLU A 1 103 ? 6.018 -12.515 14.123 1.00 89.19 103 GLU A N 1
ATOM 795 C CA . GLU A 1 103 ? 6.227 -12.679 15.556 1.00 89.19 103 GLU A CA 1
ATOM 796 C C . GLU A 1 103 ? 4.897 -12.669 16.322 1.00 89.19 103 GLU A C 1
ATOM 798 O O . GLU A 1 103 ? 3.966 -11.934 15.993 1.00 89.19 103 GLU A O 1
ATOM 803 N N . ALA A 1 104 ? 4.819 -13.483 17.376 1.00 91.62 104 ALA A N 1
ATOM 804 C CA . ALA A 1 104 ? 3.750 -13.422 18.362 1.00 91.62 104 ALA A CA 1
ATOM 805 C C . ALA A 1 104 ? 4.321 -13.639 19.767 1.00 91.62 104 ALA A C 1
ATOM 807 O O . ALA A 1 104 ? 5.027 -14.620 20.015 1.00 91.62 104 ALA A O 1
ATOM 808 N N . VAL A 1 105 ? 4.006 -12.733 20.693 1.00 89.88 105 VAL A N 1
ATOM 809 C CA . VAL A 1 105 ? 4.505 -12.754 22.072 1.00 89.88 105 VAL A CA 1
ATOM 810 C C . VAL A 1 105 ? 3.334 -12.686 23.040 1.00 89.88 105 VAL A C 1
ATOM 812 O O . VAL A 1 105 ? 2.587 -11.711 23.059 1.00 89.88 105 VAL A O 1
ATOM 815 N N . THR A 1 106 ? 3.206 -13.700 23.895 1.00 88.06 106 THR A N 1
ATOM 816 C CA . THR A 1 106 ? 2.177 -13.741 24.940 1.00 88.06 106 THR A CA 1
ATOM 817 C C . THR A 1 106 ? 2.761 -13.365 26.298 1.00 88.06 106 THR A C 1
ATOM 819 O O . THR A 1 106 ? 3.707 -13.995 26.775 1.00 88.06 106 THR A O 1
ATOM 822 N N . ARG A 1 107 ? 2.180 -12.357 26.956 1.00 80.88 107 ARG A N 1
ATOM 823 C CA . ARG A 1 107 ? 2.512 -11.938 28.327 1.00 80.88 107 ARG A CA 1
ATOM 824 C C . ARG A 1 107 ? 1.244 -11.536 29.070 1.00 80.88 107 ARG A C 1
ATOM 826 O O . ARG A 1 107 ? 0.394 -10.850 28.522 1.00 80.88 107 ARG A O 1
ATOM 833 N N . ASN A 1 108 ? 1.120 -11.957 30.330 1.00 84.88 108 ASN A N 1
ATOM 834 C CA . ASN A 1 108 ? 0.016 -11.567 31.220 1.00 84.88 108 ASN A CA 1
ATOM 835 C C . ASN A 1 108 ? -1.397 -11.764 30.622 1.00 84.88 108 ASN A C 1
ATOM 837 O O . ASN A 1 108 ? -2.293 -10.963 30.866 1.00 84.88 108 ASN A O 1
ATOM 841 N N . GLY A 1 109 ? -1.604 -12.829 29.838 1.00 81.06 109 GLY A N 1
ATOM 842 C CA . GLY A 1 109 ? -2.905 -13.132 29.223 1.00 81.06 109 GLY A CA 1
ATOM 843 C C . GLY A 1 109 ? -3.232 -12.337 27.953 1.00 81.06 109 GLY A C 1
ATOM 844 O O . GLY A 1 109 ? -4.339 -12.469 27.441 1.00 81.06 109 GLY A O 1
ATOM 845 N N . VAL A 1 110 ? -2.284 -11.554 27.434 1.00 88.06 110 VAL A N 1
ATOM 846 C CA . VAL A 1 110 ? -2.389 -10.826 26.164 1.00 88.06 110 VAL A CA 1
ATOM 847 C C . VAL A 1 110 ? -1.338 -11.349 25.194 1.00 88.06 110 VAL A C 1
ATOM 849 O O . VAL A 1 110 ? -0.200 -11.605 25.587 1.00 88.06 110 VAL A O 1
ATOM 852 N N . THR A 1 111 ? -1.716 -11.502 23.932 1.00 89.38 111 THR A N 1
ATOM 853 C CA . THR A 1 111 ? -0.812 -11.800 22.823 1.00 89.38 111 THR A CA 1
ATOM 854 C C . THR A 1 111 ? -0.693 -10.577 21.934 1.00 89.38 111 THR A C 1
ATOM 856 O O . THR A 1 111 ? -1.702 -10.109 21.411 1.00 89.38 111 THR A O 1
ATOM 859 N N . ALA A 1 112 ? 0.537 -10.105 21.750 1.00 92.19 112 ALA A N 1
ATOM 860 C CA . ALA A 1 112 ? 0.895 -9.133 20.729 1.00 92.19 112 ALA A CA 1
ATOM 861 C C . ALA A 1 112 ? 1.396 -9.884 19.491 1.00 92.19 112 ALA A C 1
ATOM 863 O O . ALA A 1 112 ? 2.258 -10.757 19.606 1.00 92.19 112 ALA A O 1
ATOM 864 N N . VAL A 1 113 ? 0.844 -9.569 18.325 1.00 93.56 113 VAL A N 1
ATOM 865 C CA . VAL A 1 113 ? 1.147 -10.211 17.044 1.00 93.56 113 VAL A CA 1
ATOM 866 C C . VAL A 1 113 ? 1.646 -9.152 16.078 1.00 93.56 113 VAL A C 1
ATOM 868 O O . VAL A 1 113 ? 0.988 -8.131 15.895 1.00 93.56 113 VAL A O 1
ATOM 871 N N . LYS A 1 114 ? 2.774 -9.433 15.428 1.00 93.75 114 LYS A N 1
ATOM 872 C CA . LYS A 1 114 ? 3.305 -8.663 14.309 1.00 93.75 114 LYS A CA 1
ATOM 873 C C . LYS A 1 114 ? 3.259 -9.524 13.055 1.00 93.75 114 LYS A C 1
ATOM 875 O O . LYS A 1 114 ? 3.758 -10.652 13.047 1.00 93.75 114 LYS A O 1
ATOM 880 N N . ALA A 1 115 ? 2.635 -9.014 12.004 1.00 94.19 115 ALA A N 1
ATOM 881 C CA . ALA A 1 115 ? 2.452 -9.735 10.754 1.00 94.19 115 ALA A CA 1
ATOM 882 C C . ALA A 1 115 ? 2.629 -8.800 9.555 1.00 94.19 115 ALA A C 1
ATOM 884 O O . ALA A 1 115 ? 2.368 -7.605 9.654 1.00 94.19 115 ALA A O 1
ATOM 885 N N . TYR A 1 116 ? 3.053 -9.356 8.425 1.00 93.12 116 TYR A N 1
ATOM 886 C CA . TYR A 1 116 ? 3.304 -8.610 7.189 1.00 93.12 116 TYR A CA 1
ATOM 887 C C . TYR A 1 116 ? 2.552 -9.226 6.020 1.00 93.12 116 TYR A C 1
ATOM 889 O O . TYR A 1 116 ? 2.207 -10.407 6.047 1.00 93.12 116 TYR A O 1
ATOM 897 N N . ASP A 1 117 ? 2.306 -8.443 4.981 1.00 94.12 117 ASP A N 1
ATOM 898 C CA . ASP A 1 117 ? 1.763 -8.960 3.732 1.00 94.12 117 ASP A CA 1
ATOM 899 C C . ASP A 1 117 ? 2.754 -9.875 2.968 1.00 94.12 117 ASP A C 1
ATOM 901 O O . ASP A 1 117 ? 3.833 -10.265 3.434 1.00 94.12 117 ASP A O 1
ATOM 905 N N . MET A 1 118 ? 2.365 -10.249 1.748 1.00 91.50 118 MET A N 1
ATOM 906 C CA . MET A 1 118 ? 3.139 -11.135 0.880 1.00 91.50 118 MET A CA 1
ATOM 907 C C . MET A 1 118 ? 4.433 -10.522 0.327 1.00 91.50 118 MET A C 1
ATOM 909 O O . MET A 1 118 ? 5.189 -11.256 -0.315 1.00 91.50 118 MET A O 1
ATOM 913 N N . MET A 1 119 ? 4.727 -9.235 0.555 1.00 90.56 119 MET A N 1
ATOM 914 C CA . MET A 1 119 ? 5.912 -8.580 -0.017 1.00 90.56 119 MET A CA 1
ATOM 915 C C . MET A 1 119 ? 7.208 -9.275 0.407 1.00 90.56 119 MET A C 1
ATOM 917 O O . MET A 1 119 ? 8.084 -9.517 -0.421 1.00 90.56 119 MET A O 1
ATOM 921 N N . SER A 1 120 ? 7.268 -9.741 1.658 1.00 82.31 120 SER A N 1
ATOM 922 C CA . SER A 1 120 ? 8.385 -10.532 2.195 1.00 82.31 120 SER A CA 1
ATOM 923 C C . SER A 1 120 ? 8.696 -11.813 1.405 1.00 82.31 120 SER A C 1
ATOM 925 O O . SER A 1 120 ? 9.818 -12.305 1.451 1.00 82.31 120 SER A O 1
ATOM 927 N N . ARG A 1 121 ? 7.746 -12.367 0.636 1.00 85.31 121 ARG A N 1
ATOM 928 C CA . ARG A 1 121 ? 7.973 -13.579 -0.176 1.00 85.31 121 ARG A CA 1
ATOM 929 C C . ARG A 1 121 ? 8.751 -13.325 -1.463 1.00 85.31 121 ARG A C 1
ATOM 931 O O . ARG A 1 121 ? 9.110 -14.284 -2.152 1.00 85.31 121 ARG A O 1
ATOM 938 N N . LEU A 1 122 ? 8.971 -12.060 -1.808 1.00 89.00 122 LEU A N 1
ATOM 939 C CA . LEU A 1 122 ? 9.643 -11.635 -3.032 1.00 89.00 122 LEU A CA 1
ATOM 940 C C . LEU A 1 122 ? 11.152 -11.397 -2.826 1.00 89.00 122 LEU A C 1
ATOM 942 O O . LEU A 1 122 ? 11.861 -11.094 -3.783 1.00 89.00 122 LEU A O 1
ATOM 946 N N . ASP A 1 123 ? 11.665 -11.622 -1.616 1.00 87.50 123 ASP A N 1
ATOM 947 C CA . ASP A 1 123 ? 13.062 -11.405 -1.211 1.00 87.50 123 ASP A CA 1
ATOM 948 C C . ASP A 1 123 ? 14.080 -12.389 -1.829 1.00 87.50 123 ASP A C 1
ATOM 950 O O . ASP A 1 123 ? 15.295 -12.230 -1.699 1.00 87.50 123 ASP A O 1
ATOM 954 N N . LYS A 1 124 ? 13.614 -13.433 -2.525 1.00 88.12 124 LYS A N 1
ATOM 955 C CA . LYS A 1 124 ? 14.487 -14.470 -3.089 1.00 88.12 124 LYS A CA 1
ATOM 956 C C . LYS A 1 124 ? 15.052 -14.066 -4.442 1.00 88.12 124 LYS A C 1
ATOM 958 O O . LYS A 1 124 ? 14.318 -13.650 -5.339 1.00 88.12 124 LYS A O 1
ATOM 963 N N . ARG A 1 125 ? 16.355 -14.317 -4.622 1.00 92.31 125 ARG A N 1
ATOM 964 C CA . ARG A 1 125 ? 17.043 -14.219 -5.920 1.00 92.31 125 ARG A CA 1
ATOM 965 C C . ARG A 1 125 ? 16.334 -15.054 -6.983 1.00 92.31 125 ARG A C 1
ATOM 967 O O . ARG A 1 125 ? 15.977 -16.216 -6.758 1.00 92.31 125 ARG A O 1
ATOM 974 N N . VAL A 1 126 ? 16.163 -14.459 -8.155 1.00 91.62 126 VAL A N 1
ATOM 975 C CA . VAL A 1 126 ? 15.529 -15.101 -9.300 1.00 91.62 126 VAL A CA 1
ATOM 976 C C . VAL A 1 126 ? 16.558 -15.946 -10.037 1.00 91.62 126 VAL A C 1
ATOM 978 O O . VAL A 1 126 ? 17.700 -15.549 -10.244 1.00 91.62 126 VAL A O 1
ATOM 981 N N . SER A 1 127 ? 16.135 -17.143 -10.426 1.00 92.69 127 SER A N 1
ATOM 982 C CA . SER A 1 127 ? 16.855 -17.995 -11.366 1.00 92.69 127 SER A CA 1
ATOM 983 C C . SER A 1 127 ? 15.961 -18.163 -12.585 1.00 92.69 127 SER A C 1
ATOM 985 O O . SER A 1 127 ? 14.774 -18.452 -12.428 1.00 92.69 127 SER A O 1
ATOM 987 N N . TRP A 1 128 ? 16.507 -17.950 -13.777 1.00 94.38 128 TRP A N 1
ATOM 988 C CA . TRP A 1 128 ? 15.782 -17.968 -15.049 1.00 94.38 128 TRP A CA 1
ATOM 989 C C . TRP A 1 128 ? 15.790 -19.368 -15.664 1.00 94.38 128 TRP A C 1
ATOM 991 O O . TRP A 1 128 ? 16.433 -19.622 -16.676 1.00 94.38 128 TRP A O 1
ATOM 1001 N N . VAL A 1 129 ? 15.111 -20.298 -14.994 1.00 93.75 129 VAL A N 1
ATOM 1002 C CA . VAL A 1 129 ? 14.972 -21.696 -15.416 1.00 93.75 129 VAL A CA 1
ATOM 1003 C C . VAL A 1 129 ? 13.538 -22.154 -15.210 1.00 93.75 129 VAL A C 1
ATOM 1005 O O . VAL A 1 129 ? 12.865 -21.694 -14.284 1.00 93.75 129 VAL A O 1
ATOM 1008 N N . ASP A 1 130 ? 13.096 -23.100 -16.029 1.00 94.00 130 ASP A N 1
ATOM 1009 C CA . ASP A 1 130 ? 11.787 -23.714 -15.859 1.00 94.00 130 ASP A CA 1
ATOM 1010 C C . ASP A 1 130 ? 11.658 -24.388 -14.490 1.00 94.00 130 ASP A C 1
ATOM 1012 O O . ASP A 1 130 ? 12.583 -25.010 -13.960 1.00 94.00 130 ASP A O 1
ATOM 1016 N N . THR A 1 131 ? 10.470 -24.269 -13.912 1.00 91.81 131 THR A N 1
ATOM 1017 C CA . THR A 1 131 ? 10.087 -24.906 -12.654 1.00 91.81 131 THR A CA 1
ATOM 1018 C C . THR A 1 131 ? 8.731 -25.579 -12.814 1.00 91.81 131 THR A C 1
ATOM 1020 O O . THR A 1 131 ? 8.024 -25.363 -13.794 1.00 91.81 131 THR A O 1
ATOM 1023 N N . SER A 1 132 ? 8.302 -26.340 -11.806 1.00 91.25 132 SER A N 1
ATOM 1024 C CA . SER A 1 132 ? 6.943 -26.896 -11.784 1.00 91.25 132 SER A CA 1
ATOM 1025 C C . SER A 1 132 ? 5.833 -25.838 -11.729 1.00 91.25 132 SER A C 1
ATOM 1027 O O . SER A 1 132 ? 4.675 -26.178 -11.946 1.00 91.25 132 SER A O 1
ATOM 1029 N N . LYS A 1 133 ? 6.164 -24.578 -11.413 1.00 89.94 133 LYS A N 1
ATOM 1030 C CA . LYS A 1 133 ? 5.199 -23.481 -11.247 1.00 89.94 133 LYS A CA 1
ATOM 1031 C C . LYS A 1 133 ? 5.247 -22.439 -12.364 1.00 89.94 133 LYS A C 1
ATOM 1033 O O . LYS A 1 133 ? 4.284 -21.703 -12.527 1.00 89.94 133 LYS A O 1
ATOM 1038 N N . ALA A 1 134 ? 6.363 -22.334 -13.083 1.00 94.00 134 ALA A N 1
ATOM 1039 C CA . ALA A 1 134 ? 6.615 -21.245 -14.020 1.00 94.00 134 ALA A CA 1
ATOM 1040 C C . ALA A 1 134 ? 7.597 -21.668 -15.119 1.00 94.00 134 ALA A C 1
ATOM 1042 O O . ALA A 1 134 ? 8.600 -22.321 -14.823 1.00 94.00 134 ALA A O 1
ATOM 1043 N N . THR A 1 135 ? 7.327 -21.234 -16.350 1.00 96.00 135 THR A N 1
ATOM 1044 C CA . THR A 1 135 ? 8.209 -21.377 -17.519 1.00 96.00 135 THR A CA 1
ATOM 1045 C C . THR A 1 135 ? 8.995 -20.087 -17.714 1.00 96.00 135 THR A C 1
ATOM 1047 O O . THR A 1 135 ? 8.395 -19.013 -17.777 1.00 96.00 135 THR A O 1
ATOM 1050 N N . ALA A 1 136 ? 10.321 -20.179 -17.784 1.00 96.31 136 ALA A N 1
ATOM 1051 C CA . ALA A 1 136 ? 11.179 -19.016 -17.956 1.00 96.31 136 ALA A CA 1
ATOM 1052 C C . ALA A 1 136 ? 11.025 -18.432 -19.375 1.00 96.31 136 ALA A C 1
ATOM 1054 O O . ALA A 1 136 ? 11.001 -19.185 -20.352 1.00 96.31 136 ALA A O 1
ATOM 1055 N N . PRO A 1 137 ? 10.923 -17.099 -19.527 1.00 96.88 137 PRO A N 1
ATOM 1056 C CA . PRO A 1 137 ? 10.877 -16.481 -20.844 1.00 96.88 137 PRO A CA 1
ATOM 1057 C C . PRO A 1 137 ? 12.227 -16.599 -21.565 1.00 96.88 137 PRO A C 1
ATOM 1059 O O . PRO A 1 137 ? 13.289 -16.605 -20.942 1.00 96.88 137 PRO A O 1
ATOM 1062 N N . VAL A 1 138 ? 12.182 -16.638 -22.898 1.00 97.06 138 VAL A N 1
ATOM 1063 C CA . VAL A 1 138 ? 13.375 -16.553 -23.754 1.00 97.06 138 VAL A CA 1
ATOM 1064 C C . VAL A 1 138 ? 13.624 -15.089 -24.095 1.00 97.06 138 VAL A C 1
ATOM 1066 O O . VAL A 1 138 ? 12.756 -14.449 -24.682 1.00 97.06 138 VAL A O 1
ATOM 1069 N N . PHE A 1 139 ? 14.794 -14.563 -23.734 1.00 96.38 139 PHE A N 1
ATOM 1070 C CA . PHE A 1 139 ? 15.173 -13.175 -24.007 1.00 96.38 139 PHE A CA 1
ATOM 1071 C C . PHE A 1 139 ? 15.726 -13.010 -25.440 1.00 96.38 139 PHE A C 1
ATOM 1073 O O . PHE A 1 139 ? 16.431 -13.908 -25.912 1.00 96.38 139 PHE A O 1
ATOM 1080 N N . PRO A 1 140 ? 15.455 -11.884 -26.132 1.00 97.69 140 PRO A N 1
ATOM 1081 C CA . PRO A 1 140 ? 14.651 -10.745 -25.680 1.00 97.69 140 PRO A CA 1
ATOM 1082 C C . PRO A 1 140 ? 13.157 -11.092 -25.565 1.00 97.69 140 PRO A C 1
ATOM 1084 O O . PRO A 1 140 ? 12.606 -11.796 -26.408 1.00 97.69 140 PRO A O 1
ATOM 1087 N N . CYS A 1 141 ? 12.493 -10.595 -24.519 1.00 98.06 141 CYS A N 1
ATOM 1088 C CA . CYS A 1 141 ? 11.070 -10.850 -24.269 1.00 98.06 141 CYS A CA 1
ATOM 1089 C C . CYS A 1 141 ? 10.330 -9.582 -23.835 1.00 98.06 141 CYS A C 1
ATOM 1091 O O . CYS A 1 141 ? 10.945 -8.558 -23.553 1.00 98.06 141 CYS A O 1
ATOM 1093 N N . LYS A 1 142 ? 8.998 -9.637 -23.766 1.00 98.31 142 LYS A N 1
ATOM 1094 C CA . LYS A 1 142 ? 8.200 -8.527 -23.229 1.00 98.31 142 LYS A CA 1
ATOM 1095 C C . LYS A 1 142 ? 8.297 -8.473 -21.709 1.00 98.31 142 LYS A C 1
ATOM 1097 O O . LYS A 1 142 ? 8.266 -9.516 -21.056 1.00 98.31 142 LYS A O 1
ATOM 1102 N N . MET A 1 143 ? 8.311 -7.270 -21.140 1.00 98.25 143 MET A N 1
ATOM 1103 C CA . MET A 1 143 ? 8.332 -7.053 -19.690 1.00 98.25 143 MET A CA 1
ATOM 1104 C C . MET A 1 143 ? 7.150 -7.733 -18.981 1.00 98.25 143 MET A C 1
ATOM 1106 O O . MET A 1 143 ? 7.324 -8.289 -17.901 1.00 98.25 143 MET A O 1
ATOM 1110 N N . GLN A 1 144 ? 5.988 -7.839 -19.640 1.00 98.44 144 GLN A N 1
ATOM 1111 C CA . GLN A 1 144 ? 4.868 -8.646 -19.140 1.00 98.44 144 GLN A CA 1
ATOM 1112 C C . GLN A 1 144 ? 5.251 -10.118 -18.901 1.00 98.44 144 GLN A C 1
ATOM 1114 O O . GLN A 1 144 ? 4.799 -10.728 -17.937 1.00 98.44 144 GLN A O 1
ATOM 1119 N N . SER A 1 145 ? 6.084 -10.710 -19.763 1.00 98.38 145 SER A N 1
ATOM 1120 C CA . SER A 1 145 ? 6.538 -12.102 -19.603 1.00 98.38 145 SER A CA 1
ATOM 1121 C C . SER A 1 145 ? 7.464 -12.253 -18.397 1.00 98.38 145 SER A C 1
ATOM 1123 O O . SER A 1 145 ? 7.382 -13.251 -17.683 1.00 98.38 145 SER A O 1
ATOM 1125 N N . VAL A 1 146 ? 8.295 -11.238 -18.137 1.00 98.44 146 VAL A N 1
ATOM 1126 C CA . VAL A 1 146 ? 9.122 -11.141 -16.928 1.00 98.44 146 VAL A CA 1
ATOM 1127 C C . VAL A 1 146 ? 8.219 -11.075 -15.693 1.00 98.44 146 VAL A C 1
ATOM 1129 O O . VAL A 1 146 ? 8.342 -11.932 -14.822 1.00 98.44 146 VAL A O 1
ATOM 1132 N N . LEU A 1 147 ? 7.256 -10.146 -15.645 1.00 98.50 147 LEU A N 1
ATOM 1133 C CA . LEU A 1 147 ? 6.318 -10.009 -14.524 1.00 98.50 147 LEU A CA 1
ATOM 1134 C C . LEU A 1 147 ? 5.537 -11.306 -14.259 1.00 98.50 147 LEU A C 1
ATOM 1136 O O . LEU A 1 147 ? 5.513 -11.796 -13.130 1.00 98.50 147 LEU A O 1
ATOM 1140 N N . ASN A 1 148 ? 4.960 -11.906 -15.303 1.00 98.06 148 ASN A N 1
ATOM 1141 C CA . ASN A 1 148 ? 4.207 -13.158 -15.197 1.00 98.06 148 ASN A CA 1
ATOM 1142 C C . ASN A 1 148 ? 5.068 -14.292 -14.626 1.00 98.06 148 ASN A C 1
ATOM 1144 O O . ASN A 1 148 ? 4.604 -15.049 -13.772 1.00 98.06 148 ASN A O 1
ATOM 1148 N N . TYR A 1 149 ? 6.326 -14.397 -15.066 1.00 97.88 149 TYR A N 1
ATOM 1149 C CA . TYR A 1 149 ? 7.265 -15.387 -14.547 1.00 97.88 149 TYR A CA 1
ATOM 1150 C C . TYR A 1 149 ? 7.571 -15.170 -13.058 1.00 97.88 149 TYR A C 1
ATOM 1152 O O . TYR A 1 149 ? 7.528 -16.129 -12.282 1.00 97.88 149 TYR A O 1
ATOM 1160 N N . LEU A 1 150 ? 7.828 -13.924 -12.640 1.00 96.94 150 LEU A N 1
ATOM 1161 C CA . LEU A 1 150 ? 8.079 -13.575 -11.236 1.00 96.94 150 LEU A CA 1
ATOM 1162 C C . LEU A 1 150 ? 6.878 -13.926 -10.350 1.00 96.94 150 LEU A C 1
ATOM 1164 O O . LEU A 1 150 ? 7.041 -14.606 -9.333 1.00 96.94 150 LEU A O 1
ATOM 1168 N N . CYS A 1 151 ? 5.672 -13.536 -10.771 1.00 96.62 151 CYS A N 1
ATOM 1169 C CA . CYS A 1 151 ? 4.431 -13.830 -10.060 1.00 96.62 151 CYS A CA 1
ATOM 1170 C C . CYS A 1 151 ? 4.191 -15.341 -9.926 1.00 96.62 151 CYS A C 1
ATOM 1172 O O . CYS A 1 151 ? 4.000 -15.844 -8.816 1.00 96.62 151 CYS A O 1
ATOM 1174 N N . ALA A 1 152 ? 4.293 -16.091 -11.028 1.00 95.44 152 ALA A N 1
ATOM 1175 C CA . ALA A 1 152 ? 4.103 -17.541 -11.031 1.00 95.44 152 ALA A CA 1
ATOM 1176 C C . ALA A 1 152 ? 5.126 -18.268 -10.140 1.00 95.44 152 ALA A C 1
ATOM 1178 O O . ALA A 1 152 ? 4.773 -19.171 -9.376 1.00 95.44 152 ALA A O 1
ATOM 1179 N N . ARG A 1 153 ? 6.396 -17.841 -10.172 1.00 93.50 153 ARG A N 1
ATOM 1180 C CA . ARG A 1 153 ? 7.464 -18.414 -9.341 1.00 93.50 153 ARG A CA 1
ATOM 1181 C C . ARG A 1 153 ? 7.237 -18.152 -7.850 1.00 93.50 153 ARG A C 1
ATOM 1183 O O . ARG A 1 153 ? 7.449 -19.057 -7.038 1.00 93.50 153 ARG A O 1
ATOM 1190 N N . ALA A 1 154 ? 6.792 -16.948 -7.495 1.00 92.25 154 ALA A N 1
ATOM 1191 C CA . ALA A 1 154 ? 6.462 -16.572 -6.121 1.00 92.25 154 ALA A CA 1
ATOM 1192 C C . ALA A 1 154 ? 5.114 -17.147 -5.638 1.00 92.25 154 ALA A C 1
ATOM 1194 O O . ALA A 1 154 ? 4.862 -17.194 -4.434 1.00 92.25 154 ALA A O 1
ATOM 1195 N N . GLY A 1 155 ? 4.272 -17.643 -6.552 1.00 92.81 155 GLY A N 1
ATOM 1196 C CA . GLY A 1 155 ? 2.928 -18.127 -6.235 1.00 92.81 155 GLY A CA 1
ATOM 1197 C C . GLY A 1 155 ? 1.967 -16.994 -5.880 1.00 92.81 155 GLY A C 1
ATOM 1198 O O . GLY A 1 155 ? 1.113 -17.176 -5.016 1.00 92.81 155 GLY A O 1
ATOM 1199 N N . VAL A 1 156 ? 2.137 -15.834 -6.514 1.00 94.12 156 VAL A N 1
ATOM 1200 C CA . VAL A 1 156 ? 1.280 -14.656 -6.351 1.00 94.12 156 VAL A CA 1
ATOM 1201 C C . VAL A 1 156 ? 0.611 -14.311 -7.676 1.00 94.12 156 VAL A C 1
ATOM 1203 O O . VAL A 1 156 ? 1.086 -14.692 -8.745 1.00 94.12 156 VAL A O 1
ATOM 1206 N N . THR A 1 157 ? -0.490 -13.574 -7.614 1.00 96.12 157 THR A N 1
ATOM 1207 C CA . THR A 1 157 ? -1.216 -13.097 -8.796 1.00 96.12 157 THR A CA 1
ATOM 1208 C C . THR A 1 157 ? -1.041 -11.598 -8.970 1.00 96.12 157 THR A C 1
ATOM 1210 O O . THR A 1 157 ? -0.894 -10.877 -7.986 1.00 96.12 157 THR A O 1
ATOM 1213 N N . THR A 1 158 ? -1.132 -11.118 -10.204 1.00 97.75 158 THR A N 1
ATOM 1214 C CA . THR A 1 158 ? -1.219 -9.693 -10.534 1.00 97.75 158 THR A CA 1
ATOM 1215 C C . THR A 1 158 ? -2.257 -9.499 -11.633 1.00 97.75 158 THR A C 1
ATOM 1217 O O . THR A 1 158 ? -2.459 -10.391 -12.456 1.00 97.75 158 THR A O 1
ATOM 1220 N N . ASP A 1 159 ? -2.925 -8.353 -11.631 1.00 96.50 159 ASP A N 1
ATOM 1221 C CA . ASP A 1 159 ? -3.782 -7.873 -12.718 1.00 96.50 159 ASP A CA 1
ATOM 1222 C C . ASP A 1 159 ? -3.135 -6.721 -13.498 1.00 96.50 159 ASP A C 1
ATOM 1224 O O . ASP A 1 159 ? -3.775 -6.113 -14.353 1.00 96.50 159 ASP A O 1
ATOM 1228 N N . PHE A 1 160 ? -1.870 -6.407 -13.207 1.00 97.94 160 PHE A N 1
ATOM 1229 C CA . PHE A 1 160 ? -1.157 -5.349 -13.897 1.00 97.94 160 PHE A CA 1
ATOM 1230 C C . PHE A 1 160 ? -0.745 -5.780 -15.303 1.00 97.94 160 PHE A C 1
ATOM 1232 O O . PHE A 1 160 ? -0.171 -6.856 -15.509 1.00 97.94 160 PHE A O 1
ATOM 1239 N N . VAL A 1 161 ? -1.020 -4.894 -16.258 1.00 98.00 161 VAL A N 1
ATOM 1240 C CA . VAL A 1 161 ? -0.592 -5.023 -17.646 1.00 98.00 161 VAL A CA 1
ATOM 1241 C C . VAL A 1 161 ? 0.556 -4.049 -17.866 1.00 98.00 161 VAL A C 1
ATOM 1243 O O . VAL A 1 161 ? 0.370 -2.837 -17.785 1.00 98.00 161 VAL A O 1
ATOM 1246 N N . CYS A 1 162 ? 1.744 -4.590 -18.113 1.00 97.81 162 CYS A N 1
ATOM 1247 C CA . CYS A 1 162 ? 2.897 -3.803 -18.506 1.00 97.81 162 CYS A CA 1
ATOM 1248 C C . CYS A 1 162 ? 2.675 -3.195 -19.893 1.00 97.81 162 CYS A C 1
ATOM 1250 O O . CYS A 1 162 ? 2.073 -3.813 -20.774 1.00 97.81 162 CYS A O 1
ATOM 1252 N N . GLU A 1 163 ? 3.257 -2.022 -20.103 1.00 96.62 163 GLU A N 1
ATOM 1253 C CA . GLU A 1 163 ? 3.433 -1.448 -21.429 1.00 96.62 163 GLU A CA 1
ATOM 1254 C C . GLU A 1 163 ? 4.278 -2.348 -22.328 1.00 96.62 163 GLU A C 1
ATOM 1256 O O . GLU A 1 163 ? 4.957 -3.276 -21.868 1.00 96.62 163 GLU A O 1
ATOM 1261 N N . ASP A 1 164 ? 4.271 -2.038 -23.626 1.00 96.19 164 ASP A N 1
ATOM 1262 C CA . ASP A 1 164 ? 5.001 -2.793 -24.642 1.00 96.19 164 ASP A CA 1
ATOM 1263 C C . ASP A 1 164 ? 6.526 -2.558 -24.595 1.00 96.19 164 ASP A C 1
ATOM 1265 O O . ASP A 1 164 ? 7.153 -2.100 -25.548 1.00 96.19 164 ASP A O 1
ATOM 1269 N N . ILE A 1 165 ? 7.139 -2.886 -23.458 1.00 95.81 165 ILE A N 1
ATOM 1270 C CA . ILE A 1 165 ? 8.567 -2.749 -23.185 1.00 95.81 165 ILE A CA 1
ATOM 1271 C C . ILE A 1 165 ? 9.259 -4.087 -23.454 1.00 95.81 165 ILE A C 1
ATOM 1273 O O . ILE A 1 165 ? 8.855 -5.137 -22.941 1.00 95.81 165 ILE A O 1
ATOM 1277 N N . THR A 1 166 ? 10.332 -4.054 -24.244 1.00 97.12 166 THR A N 1
ATOM 1278 C CA . THR A 1 166 ? 11.202 -5.212 -24.479 1.00 97.12 166 THR A CA 1
ATOM 1279 C C . THR A 1 166 ? 12.329 -5.242 -23.449 1.00 97.12 166 THR A C 1
ATOM 1281 O O . THR A 1 166 ? 13.047 -4.263 -23.267 1.00 97.12 166 THR A O 1
ATOM 1284 N N . VAL A 1 167 ? 12.511 -6.389 -22.800 1.00 96.38 167 VAL A N 1
ATOM 1285 C CA . VAL A 1 167 ? 13.665 -6.690 -21.953 1.00 96.38 167 VAL A CA 1
ATOM 1286 C C . VAL A 1 167 ? 14.674 -7.463 -22.794 1.00 96.38 167 VAL A C 1
ATOM 1288 O O . VAL A 1 167 ? 14.442 -8.615 -23.163 1.00 96.38 167 VAL A O 1
ATOM 1291 N N . GLU A 1 168 ? 15.788 -6.806 -23.114 1.00 95.00 168 GLU A N 1
ATOM 1292 C CA . GLU A 1 168 ? 16.778 -7.297 -24.081 1.00 95.00 168 GLU A CA 1
ATOM 1293 C C . GLU A 1 168 ? 17.606 -8.479 -23.567 1.00 95.00 168 GLU A C 1
ATOM 1295 O O . GLU A 1 168 ? 17.959 -9.389 -24.316 1.00 95.00 168 GLU A O 1
ATOM 1300 N N . LYS A 1 169 ? 17.942 -8.461 -22.275 1.00 93.88 169 LYS A N 1
ATOM 1301 C CA . LYS A 1 169 ? 18.826 -9.440 -21.640 1.00 93.88 169 LYS A CA 1
ATOM 1302 C C . LYS A 1 169 ? 18.214 -9.949 -20.350 1.00 93.88 169 LYS A C 1
ATOM 1304 O O . LYS A 1 169 ? 17.489 -9.224 -19.675 1.00 93.88 169 LYS A O 1
ATOM 1309 N N . THR A 1 170 ? 18.578 -11.173 -19.994 1.00 93.94 170 THR A N 1
ATOM 1310 C CA . THR A 1 170 ? 18.261 -11.759 -18.696 1.00 93.94 170 THR A CA 1
ATOM 1311 C C . THR A 1 170 ? 18.745 -10.844 -17.563 1.00 93.94 170 THR A C 1
ATOM 1313 O O . THR A 1 170 ? 19.940 -10.535 -17.512 1.00 93.94 170 THR A O 1
ATOM 1316 N N . PRO A 1 171 ? 17.864 -10.404 -16.647 1.00 91.62 171 PRO A N 1
ATOM 1317 C CA . PRO A 1 171 ? 18.269 -9.613 -15.494 1.00 91.62 171 PRO A CA 1
ATOM 1318 C C . PRO A 1 171 ? 18.693 -10.555 -14.358 1.00 91.62 171 PRO A C 1
ATOM 1320 O O . PRO A 1 171 ? 17.922 -10.897 -13.457 1.00 91.62 171 PRO A O 1
ATOM 1323 N N . ASP A 1 172 ? 19.926 -11.046 -14.452 1.00 90.19 172 ASP A N 1
ATOM 1324 C CA . ASP A 1 172 ? 20.524 -11.939 -13.460 1.00 90.19 172 ASP A CA 1
ATOM 1325 C C . ASP A 1 172 ? 20.969 -11.189 -12.200 1.00 90.19 172 ASP A C 1
ATOM 1327 O O . ASP A 1 172 ? 21.388 -10.037 -12.248 1.00 90.19 172 ASP A O 1
ATOM 1331 N N . GLY A 1 173 ? 20.940 -11.880 -11.058 1.00 90.00 173 GLY A N 1
ATOM 1332 C CA . GLY A 1 173 ? 21.505 -11.361 -9.810 1.00 90.00 173 GLY A CA 1
ATOM 1333 C C . GLY A 1 173 ? 20.557 -10.518 -8.954 1.00 90.00 173 GLY A C 1
ATOM 1334 O O . GLY A 1 173 ? 20.985 -10.072 -7.892 1.00 90.00 173 GLY A O 1
ATOM 1335 N N . TYR A 1 174 ? 19.292 -10.384 -9.346 1.00 91.56 174 TYR A N 1
ATOM 1336 C CA . TYR A 1 174 ? 18.267 -9.656 -8.595 1.00 91.56 174 TYR A CA 1
ATOM 1337 C C . TYR A 1 174 ? 17.280 -10.595 -7.893 1.00 91.56 174 TYR A C 1
ATOM 1339 O O . TYR A 1 174 ? 17.058 -11.741 -8.301 1.00 91.56 174 TYR A O 1
ATOM 1347 N N . THR A 1 175 ? 16.683 -10.106 -6.816 1.00 93.69 175 THR A N 1
ATOM 1348 C CA . THR A 1 175 ? 15.505 -10.679 -6.159 1.00 93.69 175 THR A CA 1
ATOM 1349 C C . THR A 1 175 ? 14.238 -10.394 -6.959 1.00 93.69 175 THR A C 1
ATOM 1351 O O . THR A 1 175 ? 14.208 -9.510 -7.816 1.00 93.69 175 THR A O 1
ATOM 1354 N N . ALA A 1 176 ? 13.170 -11.156 -6.706 1.00 94.00 176 ALA A N 1
ATOM 1355 C CA . ALA A 1 176 ? 11.891 -10.886 -7.360 1.00 94.00 176 ALA A CA 1
ATOM 1356 C C . ALA A 1 176 ? 11.363 -9.492 -6.985 1.00 94.00 176 ALA A C 1
ATOM 1358 O O . ALA A 1 176 ? 10.818 -8.806 -7.845 1.00 94.00 176 ALA A O 1
ATOM 1359 N N . GLN A 1 177 ? 11.581 -9.062 -5.739 1.00 94.12 177 GLN A N 1
ATOM 1360 C CA . GLN A 1 177 ? 11.214 -7.738 -5.245 1.00 94.12 177 GLN A CA 1
ATOM 1361 C C . GLN A 1 177 ? 11.974 -6.628 -5.975 1.00 94.12 177 GLN A C 1
ATOM 1363 O O . GLN A 1 177 ? 11.345 -5.684 -6.433 1.00 94.12 177 GLN A O 1
ATOM 1368 N N . GLU A 1 178 ? 13.293 -6.751 -6.154 1.00 93.06 178 GLU A N 1
ATOM 1369 C CA . GLU A 1 178 ? 14.089 -5.765 -6.906 1.00 93.06 178 GLU A CA 1
ATOM 1370 C C . GLU A 1 178 ? 13.639 -5.665 -8.370 1.00 93.06 178 GLU A C 1
ATOM 1372 O O . GLU A 1 178 ? 13.531 -4.573 -8.914 1.00 93.06 178 GLU A O 1
ATOM 1377 N N . LEU A 1 179 ? 13.300 -6.786 -9.012 1.00 96.50 179 LEU A N 1
ATOM 1378 C CA . LEU A 1 179 ? 12.802 -6.749 -10.389 1.00 96.50 179 LEU A CA 1
ATOM 1379 C C . LEU A 1 179 ? 11.386 -6.181 -10.492 1.00 96.50 179 LEU A C 1
ATOM 1381 O O . LEU A 1 179 ? 11.096 -5.456 -11.437 1.00 96.50 179 LEU A O 1
ATOM 1385 N N . ILE A 1 180 ? 10.506 -6.479 -9.533 1.00 97.56 180 ILE A N 1
ATOM 1386 C CA . ILE A 1 180 ? 9.172 -5.866 -9.445 1.00 97.56 180 ILE A CA 1
ATOM 1387 C C . ILE A 1 180 ? 9.293 -4.362 -9.179 1.00 97.56 180 ILE A C 1
ATOM 1389 O O . ILE A 1 180 ? 8.560 -3.586 -9.788 1.00 97.56 180 ILE A O 1
ATOM 1393 N N . SER A 1 181 ? 10.243 -3.955 -8.334 1.00 94.81 181 SER A N 1
ATOM 1394 C CA . SER A 1 181 ? 10.608 -2.559 -8.090 1.00 94.81 181 SER A CA 1
ATOM 1395 C C . SER A 1 181 ? 11.004 -1.866 -9.393 1.00 94.81 181 SER A C 1
ATOM 1397 O O . SER A 1 181 ? 10.398 -0.860 -9.752 1.00 94.81 181 SER A O 1
ATOM 1399 N N . SER A 1 182 ? 11.916 -2.451 -10.171 1.00 95.50 182 SER A N 1
ATOM 1400 C CA . SER A 1 182 ? 12.306 -1.898 -11.470 1.00 95.50 182 SER A CA 1
ATOM 1401 C C . SER A 1 182 ? 11.159 -1.868 -12.480 1.00 95.50 182 SER A C 1
ATOM 1403 O O . SER A 1 182 ? 10.970 -0.857 -13.142 1.00 95.50 182 SER A O 1
ATOM 1405 N N . ILE A 1 183 ? 10.330 -2.917 -12.554 1.00 97.81 183 ILE A N 1
ATOM 1406 C CA . ILE A 1 183 ? 9.129 -2.919 -13.406 1.00 97.81 183 ILE A CA 1
ATOM 1407 C C . ILE A 1 183 ? 8.186 -1.782 -12.996 1.00 97.81 183 ILE A C 1
ATOM 1409 O O . ILE A 1 183 ? 7.679 -1.073 -13.860 1.00 97.81 183 ILE A O 1
ATOM 1413 N N . ALA A 1 184 ? 7.954 -1.568 -11.700 1.00 95.88 184 ALA A N 1
ATOM 1414 C CA . ALA A 1 184 ? 7.115 -0.473 -11.223 1.00 95.88 184 ALA A CA 1
ATOM 1415 C C . ALA A 1 184 ? 7.713 0.894 -11.589 1.00 95.88 184 ALA A C 1
ATOM 1417 O O . ALA A 1 184 ? 7.002 1.756 -12.112 1.00 95.88 184 ALA A O 1
ATOM 1418 N N . ALA A 1 185 ? 9.026 1.051 -11.412 1.00 93.88 185 ALA A N 1
ATOM 1419 C CA . ALA A 1 185 ? 9.770 2.250 -11.772 1.00 93.88 185 ALA A CA 1
ATOM 1420 C C . ALA A 1 185 ? 9.665 2.558 -13.277 1.00 93.88 185 ALA A C 1
ATOM 1422 O O . ALA A 1 185 ? 9.305 3.681 -13.633 1.00 93.88 185 ALA A O 1
ATOM 1423 N N . SER A 1 186 ? 9.830 1.552 -14.152 1.00 95.62 186 SER A N 1
ATOM 1424 C CA . SER A 1 186 ? 9.649 1.691 -15.607 1.00 95.62 186 SER A CA 1
ATOM 1425 C C . SER A 1 186 ? 8.253 2.197 -15.994 1.00 95.62 186 SER A C 1
ATOM 1427 O O . SER A 1 186 ? 8.056 2.714 -17.092 1.00 95.62 186 SER A O 1
ATOM 1429 N N . HIS A 1 187 ? 7.266 2.042 -15.106 1.00 95.75 187 HIS A N 1
ATOM 1430 C CA . HIS A 1 187 ? 5.894 2.482 -15.331 1.00 95.75 187 HIS A CA 1
ATOM 1431 C C . HIS A 1 187 ? 5.521 3.767 -14.574 1.00 95.75 187 HIS A C 1
ATOM 1433 O O . HIS A 1 187 ? 4.354 4.163 -14.613 1.00 95.75 187 HIS A O 1
ATOM 1439 N N . GLY A 1 188 ? 6.474 4.416 -13.891 1.00 93.38 188 GLY A N 1
ATOM 1440 C CA . GLY A 1 188 ? 6.213 5.584 -13.041 1.00 93.38 188 GLY A CA 1
ATOM 1441 C C . GLY A 1 188 ? 5.277 5.269 -11.867 1.00 93.38 188 GLY A C 1
ATOM 1442 O O . GLY A 1 188 ? 4.456 6.101 -11.486 1.00 93.38 188 GLY A O 1
ATOM 1443 N N . ARG A 1 189 ? 5.334 4.036 -11.356 1.00 93.50 189 ARG A N 1
ATOM 1444 C CA . ARG A 1 189 ? 4.424 3.473 -10.349 1.00 93.50 189 ARG A CA 1
ATOM 1445 C C . ARG A 1 189 ? 5.215 2.884 -9.184 1.00 93.50 189 ARG A C 1
ATOM 1447 O O . ARG A 1 189 ? 6.435 2.747 -9.245 1.00 93.50 189 ARG A O 1
ATOM 1454 N N . ASN A 1 190 ? 4.499 2.488 -8.140 1.00 91.62 190 ASN A N 1
ATOM 1455 C CA . ASN A 1 190 ? 5.017 1.650 -7.055 1.00 91.62 190 ASN A CA 1
ATOM 1456 C C . ASN A 1 190 ? 4.388 0.257 -7.124 1.00 91.62 190 ASN A C 1
ATOM 1458 O O . ASN A 1 190 ? 3.532 0.022 -7.970 1.00 91.62 190 ASN A O 1
ATOM 1462 N N . ALA A 1 191 ? 4.797 -0.663 -6.256 1.00 92.88 191 ALA A N 1
ATOM 1463 C CA . ALA A 1 191 ? 4.242 -2.007 -6.146 1.00 92.88 191 ALA A CA 1
ATOM 1464 C C . ALA A 1 191 ? 3.769 -2.283 -4.714 1.00 92.88 191 ALA A C 1
ATOM 1466 O O . ALA A 1 191 ? 4.422 -1.891 -3.750 1.00 92.88 191 ALA A O 1
ATOM 1467 N N . ARG A 1 192 ? 2.639 -2.976 -4.564 1.00 92.62 192 ARG A N 1
ATOM 1468 C CA . ARG A 1 192 ? 2.098 -3.396 -3.260 1.00 92.62 192 ARG A CA 1
ATOM 1469 C C . ARG A 1 192 ? 1.207 -4.615 -3.398 1.00 92.62 192 ARG A C 1
ATOM 1471 O O . ARG A 1 192 ? 0.680 -4.867 -4.480 1.00 92.62 192 ARG A O 1
ATOM 1478 N N . PHE A 1 193 ? 0.920 -5.297 -2.300 1.00 94.56 193 PHE A N 1
ATOM 1479 C CA . PHE A 1 193 ? -0.214 -6.214 -2.274 1.00 94.56 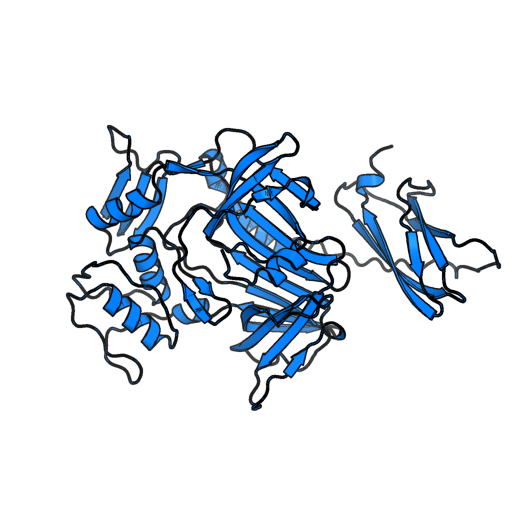193 PHE A CA 1
ATOM 1480 C C . PHE A 1 193 ? -1.512 -5.477 -1.930 1.00 94.56 193 PHE A C 1
ATOM 1482 O O . PHE A 1 193 ? -1.549 -4.545 -1.128 1.00 94.56 193 PHE A O 1
ATOM 1489 N N . SER A 1 194 ? -2.592 -5.876 -2.596 1.00 93.12 194 SER A N 1
ATOM 1490 C CA . SER A 1 194 ? -3.954 -5.535 -2.184 1.00 93.12 194 SER A CA 1
ATOM 1491 C C . SER A 1 194 ? -4.366 -6.374 -0.969 1.00 93.12 194 SER A C 1
ATOM 1493 O O . SER A 1 194 ? -3.777 -7.436 -0.736 1.00 93.12 194 SER A O 1
ATOM 1495 N N . PRO A 1 195 ? -5.425 -5.982 -0.236 1.00 92.25 195 PRO A N 1
ATOM 1496 C CA . PRO A 1 195 ? -5.944 -6.778 0.876 1.00 92.25 195 PRO A CA 1
ATOM 1497 C C . PRO A 1 195 ? -6.221 -8.246 0.532 1.00 92.25 195 PRO A C 1
ATOM 1499 O O . PRO A 1 195 ? -6.062 -9.109 1.391 1.00 92.25 195 PRO A O 1
ATOM 1502 N N . SER A 1 196 ? -6.587 -8.522 -0.723 1.00 92.50 196 SER A N 1
ATOM 1503 C CA . SER A 1 196 ? -6.884 -9.856 -1.263 1.00 92.50 196 SER A CA 1
ATOM 1504 C C . SER A 1 196 ? -5.676 -10.553 -1.908 1.00 92.50 196 SER A C 1
ATOM 1506 O O . SER A 1 196 ? -5.854 -11.439 -2.737 1.00 92.50 196 SER A O 1
ATOM 1508 N N . GLU A 1 197 ? -4.448 -10.147 -1.572 1.00 94.31 197 GLU A N 1
ATOM 1509 C CA . GLU A 1 197 ? -3.193 -10.804 -1.985 1.00 94.31 197 GLU A CA 1
ATOM 1510 C C . GLU A 1 197 ? -2.858 -10.724 -3.487 1.00 94.31 197 GLU A C 1
ATOM 1512 O O . GLU A 1 197 ? -2.002 -11.455 -3.987 1.00 94.31 197 GLU A O 1
ATOM 1517 N N . VAL A 1 198 ? -3.473 -9.792 -4.217 1.00 95.75 198 VAL A N 1
ATOM 1518 C CA . VAL A 1 198 ? -3.093 -9.480 -5.606 1.00 95.75 198 VAL A CA 1
ATOM 1519 C C . VAL A 1 198 ? -2.017 -8.396 -5.606 1.00 95.75 198 VAL A C 1
ATOM 1521 O O . VAL A 1 198 ? -2.233 -7.349 -4.995 1.00 95.75 198 VAL A O 1
ATOM 1524 N N . LEU A 1 199 ? -0.897 -8.627 -6.297 1.00 97.38 199 LEU A N 1
ATOM 1525 C CA . LEU A 1 199 ? 0.159 -7.642 -6.534 1.00 97.38 199 LEU A CA 1
ATOM 1526 C C . LEU A 1 199 ? -0.363 -6.548 -7.476 1.00 97.38 199 LEU A C 1
ATOM 1528 O O . LEU A 1 199 ? -0.714 -6.825 -8.626 1.00 97.38 199 LEU A O 1
ATOM 1532 N N . LYS A 1 200 ? -0.409 -5.315 -6.977 1.00 95.38 200 LYS A N 1
ATOM 1533 C CA . LYS A 1 200 ? -0.882 -4.103 -7.651 1.00 95.38 200 LYS A CA 1
ATOM 1534 C C . LYS A 1 200 ? 0.271 -3.151 -7.923 1.00 95.38 200 LYS A C 1
ATOM 1536 O O . LYS A 1 200 ? 1.243 -3.125 -7.170 1.00 95.38 200 LYS A O 1
ATOM 1541 N N . PHE A 1 201 ? 0.087 -2.312 -8.940 1.00 95.44 201 PHE A N 1
ATOM 1542 C CA . PHE A 1 201 ? 1.008 -1.236 -9.284 1.00 95.44 201 PHE A CA 1
ATOM 1543 C C . PHE A 1 201 ? 0.297 0.126 -9.201 1.00 95.44 201 PHE A C 1
ATOM 1545 O O . PHE A 1 201 ? -0.158 0.646 -10.228 1.00 95.44 201 PHE A O 1
ATOM 1552 N N . PRO A 1 202 ? 0.087 0.675 -7.989 1.00 90.69 202 PRO A N 1
ATOM 1553 C CA . PRO A 1 202 ? -0.605 1.948 -7.815 1.00 90.69 202 PRO A CA 1
ATOM 1554 C C . PRO A 1 202 ? 0.154 3.098 -8.483 1.00 90.69 202 PRO A C 1
ATOM 1556 O O . PRO A 1 202 ? 1.388 3.120 -8.513 1.00 90.69 202 PRO A O 1
ATOM 1559 N N . ALA A 1 203 ? -0.614 4.045 -9.015 1.00 88.75 203 ALA A N 1
ATOM 1560 C CA . ALA A 1 203 ? -0.127 5.306 -9.557 1.00 88.75 203 ALA A CA 1
ATOM 1561 C C . ALA A 1 203 ? -0.553 6.469 -8.664 1.00 88.75 203 ALA A C 1
ATOM 1563 O O . ALA A 1 203 ? -1.499 6.347 -7.888 1.00 88.75 203 ALA A O 1
ATOM 1564 N N . TYR A 1 204 ? 0.122 7.600 -8.844 1.00 91.50 204 TYR A N 1
ATOM 1565 C CA . TYR A 1 204 ? -0.251 8.881 -8.256 1.00 91.50 204 TYR A CA 1
ATOM 1566 C C . TYR A 1 204 ? -1.369 9.542 -9.068 1.00 91.50 204 TYR A C 1
ATOM 1568 O O . TYR A 1 204 ? -1.168 10.563 -9.720 1.00 91.50 204 TYR A O 1
ATOM 1576 N N . GLU A 1 205 ? -2.538 8.904 -9.082 1.00 88.38 205 GLU A N 1
ATOM 1577 C CA . GLU A 1 205 ? -3.718 9.378 -9.806 1.00 88.38 205 GLU A CA 1
ATOM 1578 C C . GLU A 1 205 ? -4.619 10.214 -8.887 1.00 88.38 205 GLU A C 1
ATOM 1580 O O . GLU A 1 205 ? -4.840 9.880 -7.719 1.00 88.38 205 GLU A O 1
ATOM 1585 N N . GLU A 1 206 ? -5.138 11.319 -9.428 1.00 93.06 206 GLU A N 1
ATOM 1586 C CA . GLU A 1 206 ? -6.103 12.164 -8.730 1.00 93.06 206 GLU A CA 1
ATOM 1587 C C . GLU A 1 206 ? -7.432 11.449 -8.549 1.00 93.06 206 GLU A C 1
ATOM 1589 O O . GLU A 1 206 ? -8.005 10.870 -9.471 1.00 93.06 206 GLU A O 1
ATOM 1594 N N . THR A 1 207 ? -7.923 11.527 -7.324 1.00 94.12 207 THR A N 1
ATOM 1595 C CA . THR A 1 207 ? -9.194 10.973 -6.904 1.00 94.12 207 THR A CA 1
ATOM 1596 C C . THR A 1 207 ? -10.193 12.095 -6.650 1.00 94.12 207 THR A C 1
ATOM 1598 O O . THR A 1 207 ? -9.825 13.206 -6.270 1.00 94.12 207 THR A O 1
ATOM 1601 N N . GLU A 1 208 ? -11.485 11.799 -6.786 1.00 92.19 208 GLU A N 1
ATOM 1602 C CA . GLU A 1 208 ? -12.558 12.768 -6.513 1.00 92.19 208 GLU A CA 1
ATOM 1603 C C . GLU A 1 208 ? -12.806 12.991 -5.005 1.00 92.19 208 GLU A C 1
ATOM 1605 O O . GLU A 1 208 ? -13.752 13.673 -4.610 1.00 92.19 208 GLU A O 1
ATOM 1610 N N . LYS A 1 209 ? -11.979 12.407 -4.124 1.00 94.12 209 LYS A N 1
ATOM 1611 C CA . LYS A 1 209 ? -12.161 12.512 -2.676 1.00 94.12 209 LYS A CA 1
ATOM 1612 C C . LYS A 1 209 ? -11.627 13.845 -2.162 1.00 94.12 209 LYS A C 1
ATOM 1614 O O . LYS A 1 209 ? -10.428 14.119 -2.223 1.00 94.12 209 LYS A O 1
ATOM 1619 N N . THR A 1 210 ? -12.525 14.595 -1.529 1.00 95.50 210 THR A N 1
ATOM 1620 C CA . THR A 1 210 ? -12.169 15.715 -0.656 1.00 95.50 210 THR A CA 1
ATOM 1621 C C . THR A 1 210 ? -12.337 15.324 0.812 1.00 95.50 210 THR A C 1
ATOM 1623 O O . THR A 1 210 ? -13.412 14.881 1.234 1.00 95.50 210 THR A O 1
ATOM 1626 N N . VAL A 1 211 ? -11.276 15.488 1.602 1.00 94.00 211 VAL A N 1
ATOM 1627 C CA . VAL A 1 211 ? -11.321 15.432 3.067 1.00 94.00 211 VAL A CA 1
ATOM 1628 C C . VAL A 1 211 ? -11.563 16.846 3.581 1.00 94.00 211 VAL A C 1
ATOM 1630 O O . VAL A 1 211 ? -10.783 17.758 3.334 1.00 94.00 211 VAL A O 1
ATOM 1633 N N . GLN A 1 212 ? -12.682 17.021 4.270 1.00 90.19 212 GLN A N 1
ATOM 1634 C CA . GLN A 1 212 ? -13.137 18.305 4.795 1.00 90.19 212 GLN A CA 1
ATOM 1635 C C . GLN A 1 212 ? -12.537 18.546 6.186 1.00 90.19 212 GLN A C 1
ATOM 1637 O O . GLN A 1 212 ? -12.611 17.635 7.010 1.00 90.19 212 GLN A O 1
ATOM 1642 N N . HIS A 1 213 ? -12.034 19.752 6.493 1.00 84.81 213 HIS A N 1
ATOM 1643 C CA . HIS A 1 213 ? -11.470 20.089 7.815 1.00 84.81 213 HIS A CA 1
ATOM 1644 C C . HIS A 1 213 ? -12.365 19.624 8.978 1.00 84.81 213 HIS A C 1
ATOM 1646 O O . HIS A 1 213 ? -11.906 18.972 9.910 1.00 84.81 213 HIS A O 1
ATOM 1652 N N . GLY A 1 214 ? -13.678 19.883 8.900 1.00 82.25 214 GLY A N 1
ATOM 1653 C CA . GLY A 1 214 ? -14.641 19.506 9.946 1.00 82.25 214 GLY A CA 1
ATOM 1654 C C . GLY A 1 214 ? -14.851 17.996 10.146 1.00 82.25 214 GLY A C 1
ATOM 1655 O O . GLY A 1 214 ? -15.606 17.600 11.031 1.00 82.25 214 GLY A O 1
ATOM 1656 N N . ARG A 1 215 ? -14.233 17.148 9.317 1.00 83.50 215 ARG A N 1
ATOM 1657 C CA . ARG A 1 215 ? -14.253 15.683 9.450 1.00 83.50 215 ARG A CA 1
ATOM 1658 C C . ARG A 1 215 ? -13.047 15.149 10.209 1.00 83.50 215 ARG A C 1
ATOM 1660 O O . ARG A 1 215 ? -13.100 14.007 10.657 1.00 83.50 215 ARG A O 1
ATOM 1667 N N . CYS A 1 216 ? -11.998 15.947 10.352 1.00 82.69 216 CYS A N 1
ATOM 1668 C CA . CYS A 1 216 ? -10.773 15.545 11.014 1.00 82.69 216 CYS A CA 1
ATOM 1669 C C . CYS A 1 216 ? -10.862 15.795 12.526 1.00 82.69 216 CYS A C 1
ATOM 1671 O O . CYS A 1 216 ? -11.403 16.803 12.977 1.00 82.69 216 CYS A O 1
ATOM 1673 N N . TYR A 1 217 ? -10.303 14.879 13.312 1.00 82.69 217 TYR A N 1
ATOM 1674 C CA . TYR A 1 217 ? -9.973 15.116 14.717 1.00 82.69 217 TYR A CA 1
ATOM 1675 C C . TYR A 1 217 ? -8.753 16.033 14.839 1.00 82.69 217 TYR A C 1
ATOM 1677 O O . TYR A 1 217 ? -8.709 16.891 15.718 1.00 82.69 217 TYR A O 1
ATOM 1685 N N . SER A 1 218 ? -7.790 15.872 13.930 1.00 84.19 218 SER A N 1
ATOM 1686 C CA . SER A 1 218 ? -6.637 16.751 13.766 1.00 84.19 218 SER A CA 1
ATOM 1687 C C . SER A 1 218 ? -6.290 16.880 12.284 1.00 84.19 218 SER A C 1
ATOM 1689 O O . SER A 1 218 ? -6.443 15.933 11.510 1.00 84.19 218 SER A O 1
ATOM 1691 N N . LEU A 1 219 ? -5.868 18.073 11.877 1.00 85.25 219 LEU A N 1
ATOM 1692 C CA . LEU A 1 219 ? -5.439 18.364 10.517 1.00 85.25 219 LEU A CA 1
ATOM 1693 C C . LEU A 1 219 ? -4.311 19.391 10.573 1.00 85.25 219 LEU A C 1
ATOM 1695 O O . LEU A 1 219 ? -4.502 20.492 11.083 1.00 85.25 219 LEU A O 1
ATOM 1699 N N . ASP A 1 220 ? -3.156 19.013 10.044 1.00 85.81 220 ASP A N 1
ATOM 1700 C CA . ASP A 1 220 ? -2.012 19.881 9.813 1.00 85.81 220 ASP A CA 1
ATOM 1701 C C . ASP A 1 220 ? -1.703 19.905 8.316 1.00 85.81 220 ASP A C 1
ATOM 1703 O O . ASP A 1 220 ? -1.576 18.858 7.675 1.00 85.81 220 ASP A O 1
ATOM 1707 N N . ILE A 1 221 ? -1.608 21.107 7.755 1.00 84.94 221 ILE A N 1
ATOM 1708 C CA . ILE A 1 221 ? -1.279 21.336 6.350 1.00 84.94 221 ILE A CA 1
ATOM 1709 C C . ILE A 1 221 ? -0.117 22.317 6.320 1.00 84.94 221 ILE A C 1
ATOM 1711 O O . ILE A 1 221 ? -0.254 23.483 6.695 1.00 84.94 221 ILE A O 1
ATOM 1715 N N . VAL A 1 222 ? 1.026 21.882 5.796 1.00 80.75 222 VAL A N 1
ATOM 1716 C CA . VAL A 1 222 ? 2.182 22.774 5.698 1.00 80.75 222 VAL A CA 1
ATOM 1717 C C . VAL A 1 222 ? 1.888 23.889 4.685 1.00 80.75 222 VAL A C 1
ATOM 1719 O O . VAL A 1 222 ? 1.390 23.667 3.573 1.00 80.75 222 VAL A O 1
ATOM 1722 N N . GLY A 1 223 ? 2.172 25.128 5.090 1.00 71.50 223 GLY A N 1
ATOM 1723 C CA . GLY A 1 223 ? 2.044 26.322 4.254 1.00 71.50 223 GLY A CA 1
ATOM 1724 C C . GLY A 1 223 ? 2.988 26.325 3.040 1.00 71.50 223 GLY A C 1
ATOM 1725 O O . GLY A 1 223 ? 3.933 25.549 2.955 1.00 71.50 223 GLY A O 1
ATOM 1726 N N . GLY A 1 224 ? 2.752 27.238 2.094 1.00 78.88 224 GLY A N 1
ATOM 1727 C CA . GLY A 1 224 ? 3.589 27.396 0.896 1.00 78.88 224 GLY A CA 1
ATOM 1728 C C . GLY A 1 224 ? 3.085 26.630 -0.331 1.00 78.88 224 GLY A C 1
ATOM 1729 O O . GLY A 1 224 ? 1.941 26.174 -0.364 1.00 78.88 224 GLY A O 1
ATOM 1730 N N . SER A 1 225 ? 3.937 26.539 -1.358 1.00 78.81 225 SER A N 1
ATOM 1731 C CA . SER A 1 225 ? 3.598 26.017 -2.694 1.00 78.81 225 SER A CA 1
ATOM 1732 C C . SER A 1 225 ? 3.603 24.489 -2.815 1.00 78.81 225 SER A C 1
ATOM 1734 O O . SER A 1 225 ? 3.338 23.973 -3.898 1.00 78.81 225 SER A O 1
ATOM 1736 N N . GLY A 1 226 ? 3.941 23.768 -1.744 1.00 85.25 226 GLY A N 1
ATOM 1737 C CA . GLY A 1 226 ? 4.113 22.316 -1.781 1.00 85.25 226 GLY A CA 1
ATOM 1738 C C . GLY A 1 226 ? 5.341 21.860 -2.580 1.00 85.25 226 GLY A C 1
ATOM 1739 O O . GLY A 1 226 ? 6.197 22.665 -2.959 1.00 85.25 226 GLY A O 1
ATOM 1740 N N . TYR A 1 227 ? 5.408 20.554 -2.824 1.00 87.69 227 TYR A N 1
ATOM 1741 C CA . TYR A 1 227 ? 6.414 19.890 -3.647 1.00 87.69 227 TYR A CA 1
ATOM 1742 C C . TYR A 1 227 ? 5.895 19.735 -5.072 1.00 87.69 227 TYR A C 1
ATOM 1744 O O . TYR A 1 227 ? 4.750 19.333 -5.268 1.00 87.69 227 TYR A O 1
ATOM 1752 N N . THR A 1 228 ? 6.747 19.999 -6.063 1.00 91.31 228 THR A N 1
ATOM 1753 C CA . THR A 1 228 ? 6.449 19.752 -7.478 1.00 91.31 228 THR A CA 1
ATOM 1754 C C . THR A 1 228 ? 7.483 18.807 -8.060 1.00 91.31 228 THR A C 1
ATOM 1756 O O . THR A 1 228 ? 8.680 19.070 -7.941 1.00 91.31 228 THR A O 1
ATOM 1759 N N . VAL A 1 229 ? 7.027 17.763 -8.750 1.00 91.56 229 VAL A N 1
ATOM 1760 C CA . VAL A 1 229 ? 7.896 16.891 -9.547 1.00 91.56 229 VAL A CA 1
ATOM 1761 C C . VAL A 1 229 ? 8.414 17.671 -10.752 1.00 91.56 229 VAL A C 1
ATOM 1763 O O . VAL A 1 229 ? 7.648 18.054 -11.638 1.00 91.56 229 VAL A O 1
ATOM 1766 N N . LYS A 1 230 ? 9.722 17.919 -10.781 1.00 90.88 230 LYS A N 1
ATOM 1767 C CA . LYS A 1 230 ? 10.403 18.687 -11.829 1.00 90.88 230 LYS A CA 1
ATOM 1768 C C . LYS A 1 230 ? 11.243 17.825 -12.753 1.00 90.88 230 LYS A C 1
ATOM 1770 O O . LYS A 1 230 ? 11.424 18.229 -13.891 1.00 90.88 230 LYS A O 1
ATOM 1775 N N . GLY A 1 231 ? 11.682 16.651 -12.309 1.00 91.12 231 GLY A N 1
ATOM 1776 C CA . GLY A 1 231 ? 12.401 15.700 -13.151 1.00 91.12 231 GLY A CA 1
ATOM 1777 C C . GLY A 1 231 ? 12.400 14.291 -12.574 1.00 91.12 231 GLY A C 1
ATOM 1778 O O . GLY A 1 231 ? 11.969 14.062 -11.442 1.00 91.12 231 GLY A O 1
ATOM 1779 N N . ILE A 1 232 ? 12.879 13.344 -13.374 1.00 90.81 232 ILE A N 1
ATOM 1780 C CA . ILE A 1 232 ? 13.069 11.944 -13.003 1.00 90.81 232 ILE A CA 1
ATOM 1781 C C . ILE A 1 232 ? 14.506 11.544 -13.327 1.00 90.81 232 ILE A C 1
ATOM 1783 O O . ILE A 1 232 ? 15.008 11.805 -14.422 1.00 90.81 232 ILE A O 1
ATOM 1787 N N . LEU A 1 233 ? 15.150 10.875 -12.374 1.00 91.12 233 LEU A N 1
ATOM 1788 C CA . LEU A 1 233 ? 16.483 10.308 -12.508 1.00 91.12 233 LEU A CA 1
ATOM 1789 C C . LEU A 1 233 ? 16.421 8.788 -12.338 1.00 91.12 233 LEU A C 1
ATOM 1791 O O . LEU A 1 233 ? 16.276 8.275 -11.228 1.00 91.12 233 LEU A O 1
ATOM 1795 N N . PHE A 1 234 ? 16.588 8.059 -13.436 1.00 89.88 234 PHE A N 1
ATOM 1796 C CA . PHE A 1 234 ? 16.772 6.614 -13.403 1.00 89.88 234 PHE A CA 1
ATOM 1797 C C . PHE A 1 234 ? 18.249 6.258 -13.294 1.00 89.88 234 PHE A C 1
ATOM 1799 O O . PHE A 1 234 ? 19.067 6.695 -14.102 1.00 89.88 234 PHE A O 1
ATOM 1806 N N . GLN A 1 235 ? 18.586 5.412 -12.328 1.00 88.19 235 GLN A N 1
ATOM 1807 C CA . GLN A 1 235 ? 19.903 4.800 -12.190 1.00 88.19 235 GLN A CA 1
ATOM 1808 C C . GLN A 1 235 ? 19.845 3.370 -12.732 1.00 88.19 235 GLN A C 1
ATOM 1810 O O . GLN A 1 235 ? 19.119 2.533 -12.199 1.00 88.19 235 GLN A O 1
ATOM 1815 N N . ARG A 1 236 ? 20.608 3.079 -13.789 1.00 85.06 236 ARG A N 1
ATOM 1816 C CA . ARG A 1 236 ? 20.702 1.731 -14.384 1.00 85.06 236 ARG A CA 1
ATOM 1817 C C . ARG A 1 236 ? 21.808 0.902 -13.741 1.00 85.06 236 ARG A C 1
ATOM 1819 O O . ARG A 1 236 ? 21.713 -0.318 -13.639 1.00 85.06 236 ARG A O 1
ATOM 1826 N N . SER A 1 237 ? 22.879 1.580 -13.339 1.00 79.38 237 SER A N 1
ATOM 1827 C CA . SER A 1 237 ? 24.022 1.046 -12.596 1.00 79.38 237 SER A CA 1
ATOM 1828 C C . SER A 1 237 ? 24.694 2.183 -11.811 1.00 79.38 237 SER A C 1
ATOM 1830 O O . SER A 1 237 ? 24.169 3.295 -11.790 1.00 79.38 237 SER A O 1
ATOM 1832 N N . SER A 1 238 ? 25.850 1.934 -11.185 1.00 76.00 238 SER A N 1
ATOM 1833 C CA . SER A 1 238 ? 26.605 2.963 -10.449 1.00 76.00 238 SER A CA 1
ATOM 1834 C C . SER A 1 238 ? 26.952 4.193 -11.294 1.00 76.00 238 SER A C 1
ATOM 1836 O O . SER A 1 238 ? 26.941 5.305 -10.774 1.00 76.00 238 SER A O 1
ATOM 1838 N N . ASP A 1 239 ? 27.229 3.994 -12.585 1.00 82.38 239 ASP A N 1
ATOM 1839 C CA . ASP A 1 239 ? 27.815 5.018 -13.463 1.00 82.38 239 ASP A CA 1
ATOM 1840 C C . ASP A 1 239 ? 26.943 5.340 -14.689 1.00 82.38 239 ASP A C 1
ATOM 1842 O O . ASP A 1 239 ? 27.324 6.157 -15.524 1.00 82.38 239 ASP A O 1
ATOM 1846 N N . ASP A 1 240 ? 25.776 4.702 -14.812 1.00 88.00 240 ASP A N 1
ATOM 1847 C CA . ASP A 1 240 ? 24.860 4.873 -15.944 1.00 88.00 240 ASP A CA 1
ATOM 1848 C C . ASP A 1 240 ? 23.500 5.366 -15.454 1.00 88.00 240 ASP A C 1
ATOM 1850 O O . ASP A 1 240 ? 22.798 4.665 -14.713 1.00 88.00 240 ASP A O 1
ATOM 1854 N N . LYS A 1 241 ? 23.147 6.586 -15.863 1.00 90.12 241 LYS A N 1
ATOM 1855 C CA . LYS A 1 241 ? 21.935 7.287 -15.447 1.00 90.12 241 LYS A CA 1
ATOM 1856 C C . LYS A 1 241 ? 21.193 7.843 -16.655 1.00 90.12 241 LYS A C 1
ATOM 1858 O O . LYS A 1 241 ? 21.801 8.273 -17.632 1.00 90.12 241 LYS A O 1
ATOM 1863 N N . ILE A 1 242 ? 19.871 7.891 -16.547 1.00 90.75 242 ILE A N 1
ATOM 1864 C CA . ILE A 1 242 ? 18.989 8.566 -17.495 1.00 90.75 242 ILE A CA 1
ATOM 1865 C C . ILE A 1 242 ? 18.222 9.629 -16.726 1.00 90.75 242 ILE A C 1
ATOM 1867 O O . ILE A 1 242 ? 17.503 9.323 -15.779 1.00 90.75 242 ILE A O 1
ATOM 1871 N N . TYR A 1 243 ? 18.389 10.875 -17.147 1.00 90.81 243 TYR A N 1
ATOM 1872 C CA . TYR A 1 243 ? 17.730 12.031 -16.563 1.00 90.81 243 TYR A CA 1
ATOM 1873 C C . TYR A 1 243 ? 16.755 12.628 -17.571 1.00 90.81 243 TYR A C 1
ATOM 1875 O O . TYR A 1 243 ? 17.093 12.781 -18.747 1.00 90.81 243 TYR A O 1
ATOM 1883 N N . ILE A 1 244 ? 15.563 12.978 -17.099 1.00 89.69 244 ILE A N 1
ATOM 1884 C CA . ILE A 1 244 ? 14.575 13.733 -17.861 1.00 89.69 244 ILE A CA 1
ATOM 1885 C C . ILE A 1 244 ? 13.932 14.788 -16.966 1.00 89.69 244 ILE A C 1
ATOM 1887 O O . ILE A 1 244 ? 13.562 14.511 -15.827 1.00 89.69 244 ILE A O 1
ATOM 1891 N N . ASP A 1 245 ? 13.753 15.986 -17.501 1.00 84.50 245 ASP A N 1
ATOM 1892 C CA . ASP A 1 245 ? 12.889 17.007 -16.929 1.00 84.50 245 ASP A CA 1
ATOM 1893 C C . ASP A 1 245 ? 12.093 17.695 -18.044 1.00 84.50 245 ASP A C 1
ATOM 1895 O O . ASP A 1 245 ? 12.411 17.577 -19.229 1.00 84.50 245 ASP A O 1
ATOM 1899 N N . GLY A 1 246 ? 11.014 18.382 -17.672 1.00 68.38 246 GLY A N 1
ATOM 1900 C CA . GLY A 1 246 ? 10.154 19.065 -18.639 1.00 68.38 246 GLY A CA 1
ATOM 1901 C C . GLY A 1 246 ? 10.497 20.531 -18.882 1.00 68.38 246 GLY A C 1
ATOM 1902 O O . GLY A 1 246 ? 9.713 21.204 -19.551 1.00 68.38 246 GLY A O 1
ATOM 1903 N N . THR A 1 247 ? 11.571 21.073 -18.293 1.00 66.56 247 THR A N 1
ATOM 1904 C CA . THR A 1 247 ? 11.758 22.538 -18.237 1.00 66.56 247 THR A CA 1
ATOM 1905 C C . THR A 1 247 ? 13.195 23.040 -18.297 1.00 66.56 247 THR A C 1
ATOM 1907 O O . THR A 1 247 ? 13.385 24.219 -18.602 1.00 66.56 247 THR A O 1
ATOM 1910 N N . ALA A 1 248 ? 14.205 22.228 -18.000 1.00 60.53 248 ALA A N 1
ATOM 1911 C CA . ALA A 1 248 ? 15.560 22.726 -17.880 1.00 60.53 248 ALA A CA 1
ATOM 1912 C C . ALA A 1 248 ? 16.244 22.806 -19.243 1.00 60.53 248 ALA A C 1
ATOM 1914 O O . ALA A 1 248 ? 16.244 21.886 -20.059 1.00 60.53 248 ALA A O 1
ATOM 1915 N N . SER A 1 249 ? 16.886 23.947 -19.469 1.00 61.88 249 SER A N 1
ATOM 1916 C CA . SER A 1 249 ? 17.847 24.129 -20.550 1.00 61.88 249 SER A CA 1
ATOM 1917 C C . SER A 1 249 ? 19.185 23.428 -20.275 1.00 61.88 249 SER A C 1
ATOM 1919 O O . SER A 1 249 ? 20.001 23.322 -21.187 1.00 61.88 249 SER A O 1
ATOM 1921 N N . GLU A 1 250 ? 19.427 22.981 -19.035 1.00 71.50 250 GLU A N 1
ATOM 1922 C CA . GLU A 1 250 ? 20.681 22.380 -18.566 1.00 71.50 250 GLU A CA 1
ATOM 1923 C C . GLU A 1 250 ? 20.416 21.201 -17.614 1.00 71.50 250 GLU A C 1
ATOM 1925 O O . GLU A 1 250 ? 19.460 21.216 -16.847 1.00 71.50 250 GLU A O 1
ATOM 1930 N N . TYR A 1 251 ? 21.283 20.188 -17.658 1.00 80.31 251 TYR A N 1
ATOM 1931 C CA . TYR A 1 251 ? 21.234 19.015 -16.781 1.00 80.31 251 TYR A CA 1
ATOM 1932 C C . TYR A 1 251 ? 21.531 19.400 -15.320 1.00 80.31 251 TYR A C 1
ATOM 1934 O O . TYR A 1 251 ? 22.638 19.856 -15.030 1.00 80.31 251 TYR A O 1
ATOM 1942 N N . ASP A 1 252 ? 20.596 19.152 -14.397 1.00 81.75 252 ASP A N 1
ATOM 1943 C CA . ASP A 1 252 ? 20.806 19.294 -12.948 1.00 81.75 252 ASP A CA 1
ATOM 1944 C C . ASP A 1 252 ? 20.101 18.170 -12.170 1.00 81.75 252 ASP A C 1
ATOM 1946 O O . ASP A 1 252 ? 18.997 18.323 -11.647 1.00 81.75 252 ASP A O 1
ATOM 1950 N N . GLU A 1 253 ? 20.777 17.025 -12.038 1.00 76.62 253 GLU A N 1
ATOM 1951 C CA . GLU A 1 253 ? 20.288 15.895 -11.232 1.00 76.62 253 GLU A CA 1
ATOM 1952 C C . GLU A 1 253 ? 20.198 16.201 -9.728 1.00 76.62 253 GLU A C 1
ATOM 1954 O O . GLU A 1 253 ? 19.680 15.390 -8.962 1.00 76.62 253 GLU A O 1
ATOM 1959 N N . THR A 1 254 ? 20.721 17.352 -9.293 1.00 79.81 254 THR A N 1
ATOM 1960 C CA . THR A 1 254 ? 20.693 17.784 -7.897 1.00 79.81 254 THR A CA 1
ATOM 1961 C C . THR A 1 254 ? 19.575 18.773 -7.614 1.00 79.81 254 THR A C 1
ATOM 1963 O O . THR A 1 254 ? 19.476 19.216 -6.474 1.00 79.81 254 THR A O 1
ATOM 1966 N N . ALA A 1 255 ? 18.746 19.152 -8.592 1.00 79.50 255 ALA A N 1
ATOM 1967 C CA . ALA A 1 255 ? 17.655 20.109 -8.419 1.00 79.50 255 ALA A CA 1
ATOM 1968 C C . ALA A 1 255 ? 16.608 19.648 -7.378 1.00 79.50 255 ALA A C 1
ATOM 1970 O O . ALA A 1 255 ? 16.485 18.471 -7.050 1.00 79.50 255 ALA A O 1
ATOM 1971 N N . ASP A 1 256 ? 15.840 20.591 -6.820 1.00 82.75 256 ASP A N 1
ATOM 1972 C CA . ASP A 1 256 ? 14.662 20.237 -6.013 1.00 82.75 256 ASP A CA 1
ATOM 1973 C C . ASP A 1 256 ? 13.576 19.635 -6.911 1.00 82.75 256 ASP A C 1
ATOM 1975 O O . ASP A 1 256 ? 13.339 20.149 -8.006 1.00 82.75 256 ASP A O 1
ATOM 1979 N N . GLY A 1 257 ? 12.851 18.624 -6.429 1.00 84.25 257 GLY A N 1
ATOM 1980 C CA . GLY A 1 257 ? 11.751 18.023 -7.189 1.00 84.25 257 GLY A CA 1
ATOM 1981 C C . GLY A 1 257 ? 12.166 16.888 -8.130 1.00 84.25 257 GLY A C 1
ATOM 1982 O O . GLY A 1 257 ? 11.400 16.551 -9.033 1.00 84.25 257 GLY A O 1
ATOM 1983 N N . ILE A 1 258 ? 13.372 16.332 -7.969 1.00 87.25 258 ILE A N 1
ATOM 1984 C CA . ILE A 1 258 ? 13.846 15.191 -8.761 1.00 87.25 258 ILE A CA 1
ATOM 1985 C C . ILE A 1 258 ? 13.464 13.881 -8.072 1.00 87.25 258 ILE A C 1
ATOM 1987 O O . ILE A 1 258 ? 13.924 13.593 -6.969 1.00 87.25 258 ILE A O 1
ATOM 1991 N N . VAL A 1 259 ? 12.661 13.062 -8.751 1.00 87.69 259 VAL A N 1
ATOM 1992 C CA . VAL A 1 259 ? 12.315 11.710 -8.293 1.00 87.69 259 VAL A CA 1
ATOM 1993 C C . VAL A 1 259 ? 13.374 10.736 -8.788 1.00 87.69 259 VAL A C 1
ATOM 1995 O O . VAL A 1 259 ? 13.599 10.623 -9.992 1.00 87.69 259 VAL A O 1
ATOM 1998 N N . THR A 1 260 ? 14.025 10.023 -7.872 1.00 88.19 260 THR A N 1
ATOM 1999 C CA . THR A 1 260 ? 15.087 9.067 -8.215 1.00 88.19 260 THR A CA 1
ATOM 2000 C C . THR A 1 260 ? 14.603 7.633 -8.062 1.00 88.19 260 THR A C 1
ATOM 2002 O O . THR A 1 260 ? 13.942 7.305 -7.080 1.00 88.19 260 THR A O 1
ATOM 2005 N N . ALA A 1 261 ? 14.967 6.766 -9.007 1.00 87.94 261 ALA A N 1
ATOM 2006 C CA . ALA A 1 261 ? 14.701 5.335 -8.915 1.00 87.94 261 ALA A CA 1
ATOM 2007 C C . ALA A 1 261 ? 15.806 4.495 -9.554 1.00 87.94 261 ALA A C 1
ATOM 2009 O O . ALA A 1 261 ? 16.465 4.917 -10.505 1.00 87.94 261 ALA A O 1
ATOM 2010 N N . PHE A 1 262 ? 15.984 3.278 -9.044 1.00 88.06 262 PHE A N 1
ATOM 2011 C CA . PHE A 1 262 ? 16.842 2.279 -9.668 1.00 88.06 262 PHE A CA 1
ATOM 2012 C C . PHE A 1 262 ? 16.033 1.429 -10.653 1.00 88.06 262 PHE A C 1
ATOM 2014 O O . PHE A 1 262 ? 15.048 0.790 -10.278 1.00 88.06 262 PHE A O 1
ATOM 2021 N N . ASP A 1 263 ? 16.463 1.400 -11.910 1.00 90.88 263 ASP A N 1
ATOM 2022 C CA . ASP A 1 263 ? 15.838 0.596 -12.955 1.00 90.88 263 ASP A CA 1
ATOM 2023 C C . ASP A 1 263 ? 16.883 0.175 -14.009 1.00 90.88 263 ASP A C 1
ATOM 2025 O O . ASP A 1 263 ? 17.283 0.989 -14.847 1.00 90.88 263 ASP A O 1
ATOM 2029 N N . PRO A 1 264 ? 17.328 -1.097 -14.021 1.00 90.12 264 PRO A N 1
ATOM 2030 C CA . PRO A 1 264 ? 18.281 -1.595 -15.006 1.00 90.12 264 PRO A CA 1
ATOM 2031 C C . PRO A 1 264 ? 17.682 -1.664 -16.421 1.00 90.12 264 PRO A C 1
ATOM 2033 O O . PRO A 1 264 ? 18.433 -1.762 -17.398 1.00 90.12 264 PRO A O 1
ATOM 2036 N N . PHE A 1 265 ? 16.352 -1.605 -16.554 1.00 92.69 265 PHE A N 1
ATOM 2037 C CA . PHE A 1 265 ? 15.647 -1.598 -17.833 1.00 92.69 265 PHE A CA 1
ATOM 2038 C C . PHE A 1 265 ? 15.500 -0.201 -18.423 1.00 92.69 265 PHE A C 1
ATOM 2040 O O . PHE A 1 265 ? 15.128 -0.101 -19.592 1.00 92.69 265 PHE A O 1
ATOM 2047 N N . ALA A 1 266 ? 15.792 0.857 -17.658 1.00 91.62 266 ALA A N 1
ATOM 2048 C CA . ALA A 1 266 ? 15.520 2.221 -18.079 1.00 91.62 266 ALA A CA 1
ATOM 2049 C C . ALA A 1 266 ? 16.150 2.542 -19.443 1.00 91.62 266 ALA A C 1
ATOM 2051 O O . ALA A 1 266 ? 17.310 2.243 -19.738 1.00 91.62 266 ALA A O 1
ATOM 2052 N N . THR A 1 267 ? 15.349 3.198 -20.272 1.00 93.81 267 THR A N 1
ATOM 2053 C CA . THR A 1 267 ? 15.717 3.794 -21.557 1.00 93.81 267 THR A CA 1
ATOM 2054 C C . THR A 1 267 ? 15.151 5.209 -21.596 1.00 93.81 267 THR A C 1
ATOM 2056 O O . THR A 1 267 ? 14.320 5.562 -20.759 1.00 93.81 267 THR A O 1
ATOM 2059 N N . VAL A 1 268 ? 15.548 6.016 -22.581 1.00 92.88 268 VAL A N 1
ATOM 2060 C CA . VAL A 1 268 ? 14.963 7.356 -22.766 1.00 92.88 268 VAL A CA 1
ATOM 2061 C C . VAL A 1 268 ? 13.439 7.272 -22.914 1.00 92.88 268 VAL A C 1
ATOM 2063 O O . VAL A 1 268 ? 12.730 7.997 -22.232 1.00 92.88 268 VAL A O 1
ATOM 2066 N N . GLY A 1 269 ? 12.925 6.317 -23.700 1.00 93.69 269 GLY A N 1
ATOM 2067 C CA . GLY A 1 269 ? 11.478 6.145 -23.878 1.00 93.69 269 GLY A CA 1
ATOM 2068 C C . GLY A 1 269 ? 10.740 5.732 -22.598 1.00 93.69 269 GLY A C 1
ATOM 2069 O O . GLY A 1 269 ? 9.626 6.187 -22.357 1.00 93.69 269 GLY A O 1
ATOM 2070 N N . ILE A 1 270 ? 11.364 4.916 -21.739 1.00 94.31 270 ILE A N 1
ATOM 2071 C CA . ILE A 1 270 ? 10.814 4.581 -20.412 1.00 94.31 270 ILE A CA 1
ATOM 2072 C C . ILE A 1 270 ? 10.797 5.819 -19.509 1.00 94.31 270 ILE A C 1
ATOM 2074 O O . ILE A 1 270 ? 9.803 6.078 -18.831 1.00 94.31 270 ILE A O 1
ATOM 2078 N N . ALA A 1 271 ? 11.869 6.614 -19.536 1.00 92.69 271 ALA A N 1
ATOM 2079 C CA . ALA A 1 271 ? 11.946 7.844 -18.764 1.00 92.69 271 ALA A CA 1
ATOM 2080 C C . ALA A 1 271 ? 10.887 8.868 -19.204 1.00 92.69 271 ALA A C 1
ATOM 2082 O O . ALA A 1 271 ? 10.183 9.413 -18.359 1.00 92.69 271 ALA A O 1
ATOM 2083 N N . GLU A 1 272 ? 10.702 9.058 -20.512 1.00 93.44 272 GLU A N 1
ATOM 2084 C CA . GLU A 1 272 ? 9.627 9.875 -21.092 1.00 93.44 272 GLU A CA 1
ATOM 2085 C C . GLU A 1 272 ? 8.239 9.367 -20.691 1.00 93.44 272 GLU A C 1
ATOM 2087 O O . GLU A 1 272 ? 7.368 10.150 -20.310 1.00 93.44 272 GLU A O 1
ATOM 2092 N N . TYR A 1 273 ? 8.025 8.051 -20.723 1.00 93.75 273 TYR A N 1
ATOM 2093 C CA . TYR A 1 273 ? 6.761 7.443 -20.321 1.00 93.75 273 TYR A CA 1
ATOM 2094 C C . TYR A 1 273 ? 6.430 7.688 -18.837 1.00 93.75 273 TYR A C 1
ATOM 2096 O O . TYR A 1 273 ? 5.277 7.996 -18.510 1.00 93.75 273 TYR A O 1
ATOM 2104 N N . ALA A 1 274 ? 7.420 7.570 -17.946 1.00 92.25 274 ALA A N 1
ATOM 2105 C CA . ALA A 1 274 ? 7.266 7.878 -16.525 1.00 92.25 274 ALA A CA 1
ATOM 2106 C C . ALA A 1 274 ? 7.065 9.388 -16.295 1.00 92.25 274 ALA A C 1
ATOM 2108 O O . ALA A 1 274 ? 6.183 9.788 -15.532 1.00 92.25 274 ALA A O 1
ATOM 2109 N N . TRP A 1 275 ? 7.819 10.233 -17.007 1.00 93.25 275 TRP A N 1
ATOM 2110 C CA . TRP A 1 275 ? 7.706 11.692 -16.939 1.00 93.25 275 TRP A CA 1
ATOM 2111 C C . TRP A 1 275 ? 6.313 12.181 -17.328 1.00 93.25 275 TRP A C 1
ATOM 2113 O O . TRP A 1 275 ? 5.724 12.976 -16.604 1.00 93.25 275 TRP A O 1
ATOM 2123 N N . ASN A 1 276 ? 5.727 11.637 -18.395 1.00 92.69 276 ASN A N 1
ATOM 2124 C CA . ASN A 1 276 ? 4.381 12.001 -18.844 1.00 92.69 276 ASN A CA 1
ATOM 2125 C C . ASN A 1 276 ? 3.271 11.715 -17.813 1.00 92.69 276 ASN A C 1
ATOM 2127 O O . ASN A 1 276 ? 2.151 12.188 -17.985 1.00 92.69 276 ASN A O 1
ATOM 2131 N N . ARG A 1 277 ? 3.554 10.936 -16.761 1.00 91.25 277 ARG A N 1
ATOM 2132 C CA . ARG A 1 277 ? 2.609 10.644 -15.670 1.00 91.25 277 ARG A CA 1
ATOM 2133 C C . ARG A 1 277 ? 2.826 11.494 -14.432 1.00 91.25 277 ARG A C 1
ATOM 2135 O O . ARG A 1 277 ? 1.864 11.802 -13.743 1.00 91.25 277 ARG A O 1
ATOM 2142 N N . LEU A 1 278 ? 4.080 11.807 -14.126 1.00 91.75 278 LEU A N 1
ATOM 2143 C CA . LEU A 1 278 ? 4.466 12.396 -12.842 1.00 91.75 278 LEU A CA 1
ATOM 2144 C C . LEU A 1 278 ? 4.892 13.849 -12.966 1.00 91.75 278 LEU A C 1
ATOM 2146 O O . LEU A 1 278 ? 4.792 14.596 -11.998 1.00 91.75 278 LEU A O 1
ATOM 2150 N N . GLY A 1 279 ? 5.384 14.250 -14.136 1.00 92.31 279 GLY A N 1
ATOM 2151 C CA . GLY A 1 279 ? 5.910 15.581 -14.373 1.00 92.31 279 GLY A CA 1
ATOM 2152 C C . GLY A 1 279 ? 4.876 16.655 -14.065 1.00 92.31 279 GLY A C 1
ATOM 2153 O O . GLY A 1 279 ? 3.762 16.636 -14.582 1.00 92.31 279 GLY A O 1
ATOM 2154 N N . GLY A 1 280 ? 5.247 17.596 -13.199 1.00 92.00 280 GLY A N 1
ATOM 2155 C CA . GLY A 1 280 ? 4.369 18.678 -12.765 1.00 92.00 280 GLY A CA 1
ATOM 2156 C C . GLY A 1 280 ? 3.376 18.313 -11.661 1.00 92.00 280 GLY A C 1
ATOM 2157 O O . GLY A 1 280 ? 2.680 19.217 -11.197 1.00 92.00 280 GLY A O 1
ATOM 2158 N N . LEU A 1 281 ? 3.324 17.057 -11.191 1.00 92.94 281 LEU A N 1
ATOM 2159 C CA . LEU A 1 281 ? 2.534 16.689 -10.013 1.00 92.94 281 LEU A CA 1
ATOM 2160 C C . LEU A 1 281 ? 2.935 17.589 -8.841 1.00 92.94 281 LEU A C 1
ATOM 2162 O O . LEU A 1 281 ? 4.105 17.627 -8.456 1.00 92.94 281 LEU A O 1
ATOM 2166 N N . ASN A 1 282 ? 1.956 18.309 -8.292 1.00 92.62 282 ASN A N 1
ATOM 2167 C CA . ASN A 1 282 ? 2.130 19.205 -7.159 1.00 92.62 282 ASN A CA 1
ATOM 2168 C C . ASN A 1 282 ? 1.248 18.763 -5.990 1.00 92.62 282 ASN A C 1
ATOM 2170 O O . ASN A 1 282 ? 0.050 18.535 -6.166 1.00 92.62 282 ASN A O 1
ATOM 2174 N N . TYR A 1 283 ? 1.844 18.650 -4.805 1.00 92.62 283 TYR A N 1
ATOM 2175 C CA . TYR A 1 283 ? 1.152 18.239 -3.587 1.00 92.62 283 TYR A CA 1
ATOM 2176 C C . TYR A 1 283 ? 1.756 18.914 -2.349 1.00 92.62 283 TYR A C 1
ATOM 2178 O O . TYR A 1 283 ? 2.890 19.389 -2.358 1.00 92.62 283 TYR A O 1
ATOM 2186 N N . SER A 1 284 ? 0.982 18.978 -1.271 1.00 90.81 284 SER A N 1
ATOM 2187 C CA . SER A 1 284 ? 1.366 19.584 0.005 1.00 90.81 284 SER A CA 1
ATOM 2188 C C . SER A 1 284 ? 1.594 18.524 1.073 1.00 90.81 284 SER A C 1
ATOM 2190 O O . SER A 1 284 ? 0.958 17.470 1.051 1.00 90.81 284 SER A O 1
ATOM 2192 N N . ALA A 1 285 ? 2.479 18.824 2.024 1.00 88.75 285 ALA A N 1
ATOM 2193 C CA . ALA A 1 285 ? 2.621 17.997 3.211 1.00 88.75 285 ALA A CA 1
ATOM 2194 C C . ALA A 1 285 ? 1.362 18.147 4.065 1.00 88.75 285 ALA A C 1
ATOM 2196 O O . ALA A 1 285 ? 0.895 19.268 4.293 1.00 88.75 285 ALA A O 1
ATOM 2197 N N . VAL A 1 286 ? 0.827 17.016 4.505 1.00 88.31 286 VAL A N 1
ATOM 2198 C CA . VAL A 1 286 ? -0.407 16.932 5.283 1.00 88.31 286 VAL A CA 1
ATOM 2199 C C . VAL A 1 286 ? -0.247 15.844 6.328 1.00 88.31 286 VAL A C 1
ATOM 2201 O O . VAL A 1 286 ? 0.290 14.779 6.035 1.00 88.31 286 VAL A O 1
ATOM 2204 N N . SER A 1 287 ? -0.752 16.093 7.527 1.00 90.50 287 SER A N 1
ATOM 2205 C CA . SER A 1 287 ? -0.993 15.072 8.539 1.00 90.50 287 SER A CA 1
ATOM 2206 C C . SER A 1 287 ? -2.429 15.218 9.007 1.00 90.50 287 SER A C 1
ATOM 2208 O O . SER A 1 287 ? -2.824 16.289 9.465 1.00 90.50 287 SER A O 1
ATOM 2210 N N . LEU A 1 288 ? -3.235 14.175 8.847 1.00 88.38 288 LEU A N 1
ATOM 2211 C CA . LEU A 1 288 ? -4.627 14.191 9.272 1.00 88.38 288 LEU A CA 1
ATOM 2212 C C . LEU A 1 288 ? -4.971 12.940 10.063 1.00 88.38 288 LEU A C 1
ATOM 2214 O O . LEU A 1 288 ? -4.493 11.846 9.766 1.00 88.38 288 LEU A O 1
ATOM 2218 N N . GLU A 1 289 ? -5.856 13.117 11.032 1.00 90.50 289 GLU A N 1
ATOM 2219 C CA . GLU A 1 289 ? -6.509 12.050 11.771 1.00 90.50 289 GLU A CA 1
ATOM 2220 C C . GLU A 1 289 ? -8.016 12.235 11.644 1.00 90.50 289 GLU A C 1
ATOM 2222 O O . GLU A 1 289 ? -8.547 13.313 11.913 1.00 90.50 289 GLU A O 1
ATOM 2227 N N . MET A 1 290 ? -8.723 11.192 11.227 1.00 84.88 290 MET A N 1
ATOM 2228 C CA . MET A 1 290 ? -10.159 11.247 10.985 1.00 84.88 290 MET A CA 1
ATOM 2229 C C . MET A 1 290 ? -10.836 9.929 11.381 1.00 84.88 290 MET A C 1
ATOM 2231 O O . MET A 1 290 ? -10.171 8.903 11.561 1.00 84.88 290 MET A O 1
ATOM 2235 N N . PRO A 1 291 ? -12.173 9.904 11.512 1.00 86.06 291 PRO A N 1
ATOM 2236 C CA . PRO A 1 291 ? -12.892 8.647 11.611 1.00 86.06 291 PRO A CA 1
ATOM 2237 C C . PRO A 1 291 ? -12.549 7.762 10.403 1.00 86.06 291 PRO A C 1
ATOM 2239 O O . PRO A 1 291 ? -12.743 8.186 9.269 1.00 86.06 291 PRO A O 1
ATOM 2242 N N . ALA A 1 292 ? -12.113 6.517 10.629 1.00 88.62 292 ALA A N 1
ATOM 2243 C CA . ALA A 1 292 ? -11.710 5.629 9.541 1.00 88.62 292 ALA A CA 1
ATOM 2244 C C . ALA A 1 292 ? -12.793 5.415 8.485 1.00 88.62 292 ALA A C 1
ATOM 2246 O O . ALA A 1 292 ? -13.860 4.879 8.791 1.00 88.62 292 ALA A O 1
ATOM 2247 N N . GLU A 1 293 ? -12.518 5.822 7.253 1.00 89.12 293 GLU A N 1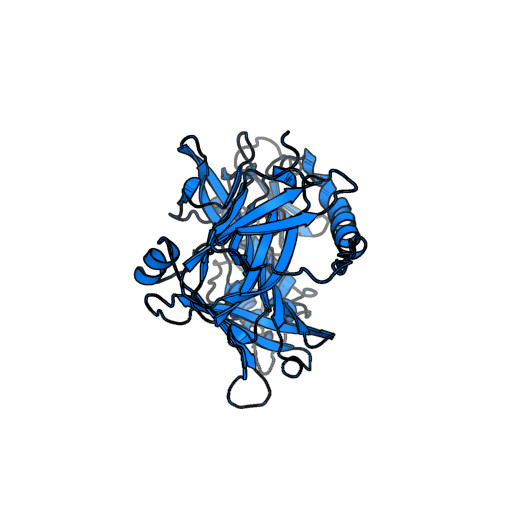
ATOM 2248 C CA . GLU A 1 293 ? -13.352 5.558 6.085 1.00 89.12 293 GLU A CA 1
ATOM 2249 C C . GLU A 1 293 ? -12.748 4.424 5.246 1.00 89.12 293 GLU A C 1
ATOM 2251 O O . GLU A 1 293 ? -13.503 3.693 4.611 1.00 89.12 293 GLU A O 1
ATOM 2256 N N . ASN A 1 294 ? -11.419 4.232 5.271 1.00 89.50 294 ASN A N 1
ATOM 2257 C CA . ASN A 1 294 ? -10.690 3.189 4.534 1.00 89.50 294 ASN A CA 1
ATOM 2258 C C . ASN A 1 294 ? -11.113 3.121 3.050 1.00 89.50 294 ASN A C 1
ATOM 2260 O O . ASN A 1 294 ? -11.341 2.047 2.493 1.00 89.50 294 ASN A O 1
ATOM 2264 N N . ILE A 1 295 ? -11.274 4.296 2.439 1.00 91.62 295 ILE A N 1
ATOM 2265 C CA . ILE A 1 295 ? -11.613 4.484 1.019 1.00 91.62 295 ILE A CA 1
ATOM 2266 C C . ILE A 1 295 ? -10.353 4.822 0.222 1.00 91.62 295 ILE A C 1
ATOM 2268 O O . ILE A 1 295 ? -10.136 4.298 -0.872 1.00 91.62 295 ILE A O 1
ATOM 2272 N N . LEU A 1 296 ? -9.536 5.709 0.786 1.00 93.12 296 LEU A N 1
ATOM 2273 C CA . LEU A 1 296 ? -8.250 6.102 0.240 1.00 93.12 296 LEU A CA 1
ATOM 2274 C C . LEU A 1 296 ? -7.238 4.965 0.405 1.00 93.12 296 LEU A C 1
ATOM 2276 O O . LEU A 1 296 ? -7.284 4.210 1.379 1.00 93.12 296 LEU A O 1
ATOM 2280 N N . GLU A 1 297 ? -6.323 4.843 -0.549 1.00 91.19 297 GLU A N 1
ATOM 2281 C CA . GLU A 1 297 ? -5.227 3.878 -0.506 1.00 91.19 297 GLU A CA 1
ATOM 2282 C C . GLU A 1 297 ? -3.886 4.557 -0.772 1.00 91.19 297 GLU A C 1
ATOM 2284 O O . GLU A 1 297 ? -3.838 5.527 -1.526 1.00 91.19 297 GLU A O 1
ATOM 2289 N N . PRO A 1 298 ? -2.781 4.030 -0.211 1.00 89.50 298 PRO A N 1
ATOM 2290 C CA . PRO A 1 298 ? -1.452 4.521 -0.533 1.00 89.50 298 PRO A CA 1
ATOM 2291 C C . PRO A 1 298 ? -1.200 4.637 -2.041 1.00 89.50 298 PRO A C 1
ATOM 2293 O O . PRO A 1 298 ? -1.396 3.668 -2.785 1.00 89.50 298 PRO A O 1
ATOM 2296 N N . GLY A 1 299 ? -0.772 5.830 -2.457 1.00 90.12 299 GLY A N 1
ATOM 2297 C CA . GLY A 1 299 ? -0.635 6.264 -3.847 1.00 90.12 299 GLY A CA 1
ATOM 2298 C C . GLY A 1 299 ? -1.734 7.223 -4.319 1.00 90.12 299 GLY A C 1
ATOM 2299 O O . GLY A 1 299 ? -1.467 8.029 -5.202 1.00 90.12 299 GLY A O 1
ATOM 2300 N N . ASP A 1 300 ? -2.927 7.206 -3.719 1.00 93.81 300 ASP A N 1
ATOM 2301 C CA . ASP A 1 300 ? -4.018 8.100 -4.120 1.00 93.81 300 ASP A CA 1
ATOM 2302 C C . ASP A 1 300 ? -3.643 9.572 -3.905 1.00 93.81 300 ASP A C 1
ATOM 2304 O O . ASP A 1 300 ? -3.176 9.956 -2.828 1.00 93.81 300 ASP A O 1
ATOM 2308 N N . VAL A 1 301 ? -3.908 10.408 -4.911 1.00 95.44 301 VAL A N 1
ATOM 2309 C CA . VAL A 1 301 ? -3.844 11.866 -4.781 1.00 95.44 301 VAL A CA 1
ATOM 2310 C C . VAL A 1 301 ? -5.253 12.364 -4.470 1.00 95.44 301 VAL A C 1
ATOM 2312 O O . VAL A 1 301 ? -6.200 12.102 -5.211 1.00 95.44 301 VAL A O 1
ATOM 2315 N N . PHE A 1 302 ? -5.429 13.053 -3.351 1.00 96.69 302 PHE A N 1
ATOM 2316 C CA . PHE A 1 302 ? -6.729 13.527 -2.878 1.00 96.69 302 PHE A CA 1
ATOM 2317 C C . PHE A 1 302 ? -6.669 15.009 -2.520 1.00 96.69 302 PHE A C 1
ATOM 2319 O O . PHE A 1 302 ? -5.593 15.605 -2.424 1.00 96.69 302 PHE A O 1
ATOM 2326 N N . THR A 1 303 ? -7.838 15.612 -2.332 1.00 97.19 303 THR A N 1
ATOM 2327 C CA . THR A 1 303 ? -7.946 17.018 -1.942 1.00 97.19 303 THR A CA 1
ATOM 2328 C C . THR A 1 303 ? -8.223 17.113 -0.447 1.00 97.19 303 THR A C 1
ATOM 2330 O O . THR A 1 303 ? -9.087 16.412 0.076 1.00 97.19 303 THR A O 1
ATOM 2333 N N . VAL A 1 304 ? -7.521 17.997 0.253 1.00 95.31 304 VAL A N 1
ATOM 2334 C CA . VAL A 1 304 ? -7.838 18.383 1.628 1.00 95.31 304 VAL A CA 1
ATOM 2335 C C . VAL A 1 304 ? -8.283 19.839 1.654 1.00 95.31 304 VAL A C 1
ATOM 2337 O O . VAL A 1 304 ? -7.683 20.686 0.992 1.00 95.31 304 VAL A O 1
ATOM 2340 N N . GLU A 1 305 ? -9.362 20.115 2.376 1.00 94.31 305 GLU A N 1
ATOM 2341 C CA . GLU A 1 305 ? -9.890 21.461 2.586 1.00 94.31 305 GLU A CA 1
ATOM 2342 C C . GLU A 1 305 ? -9.533 21.929 3.999 1.00 94.31 305 GLU A C 1
ATOM 2344 O O . GLU A 1 305 ? -9.844 21.234 4.967 1.00 94.31 305 GLU A O 1
ATOM 2349 N N . ASP A 1 306 ? -8.869 23.081 4.099 1.00 87.88 306 ASP A N 1
ATOM 2350 C CA . ASP A 1 306 ? -8.502 23.742 5.354 1.00 87.88 306 ASP A CA 1
ATOM 2351 C C . ASP A 1 306 ? -9.702 24.503 5.960 1.00 87.88 306 ASP A C 1
ATOM 2353 O O . ASP A 1 306 ? -10.739 24.688 5.321 1.00 87.88 306 ASP A O 1
ATOM 2357 N N . ALA A 1 307 ? -9.581 24.972 7.201 1.00 85.56 307 ALA A N 1
ATOM 2358 C CA . ALA A 1 307 ? -10.634 25.678 7.930 1.00 85.56 307 ALA A CA 1
ATOM 2359 C C . ALA A 1 307 ? -11.113 26.969 7.239 1.00 85.56 307 ALA A C 1
ATOM 2361 O O . ALA A 1 307 ? -12.253 27.390 7.446 1.00 85.56 307 ALA A O 1
ATOM 2362 N N . ASP A 1 308 ? -10.255 27.607 6.439 1.00 86.75 308 ASP A N 1
ATOM 2363 C CA . ASP A 1 308 ? -10.580 28.811 5.667 1.00 86.75 308 ASP A CA 1
ATOM 2364 C C . ASP A 1 308 ? -11.210 28.511 4.290 1.00 86.75 308 ASP A C 1
ATOM 2366 O O . ASP A 1 308 ? -11.543 29.438 3.548 1.00 86.75 308 ASP A O 1
ATOM 2370 N N . GLY A 1 309 ? -11.407 27.228 3.962 1.00 88.19 309 GLY A N 1
ATOM 2371 C CA . GLY A 1 309 ? -11.935 26.749 2.685 1.00 88.19 309 GLY A CA 1
ATOM 2372 C C . GLY A 1 309 ? -10.877 26.586 1.589 1.00 88.19 309 GLY A C 1
ATOM 2373 O O . GLY A 1 309 ? -11.216 26.210 0.464 1.00 88.19 309 GLY A O 1
ATOM 2374 N N . THR A 1 310 ? -9.599 26.857 1.873 1.00 92.25 310 THR A N 1
ATOM 2375 C CA . THR A 1 310 ? -8.506 26.629 0.924 1.00 92.25 310 THR A CA 1
ATOM 2376 C C . THR A 1 310 ? -8.331 25.138 0.675 1.00 92.25 310 THR A C 1
ATOM 2378 O O . THR A 1 310 ? -8.266 24.338 1.604 1.00 92.25 310 THR A O 1
ATOM 2381 N N . GLN A 1 311 ? -8.195 24.759 -0.594 1.00 94.69 311 GLN A N 1
ATOM 2382 C CA . GLN A 1 311 ? -7.998 23.370 -0.994 1.00 94.69 311 GLN A CA 1
ATOM 2383 C C . GLN A 1 311 ? -6.557 23.118 -1.424 1.00 94.69 311 GLN A C 1
ATOM 2385 O O . GLN A 1 311 ? -5.986 23.880 -2.209 1.00 94.69 311 GLN A O 1
ATOM 2390 N N . LYS A 1 312 ? -5.976 22.020 -0.935 1.00 93.44 312 LYS A N 1
ATOM 2391 C CA . LYS A 1 312 ? -4.651 21.544 -1.340 1.00 93.44 312 LYS A CA 1
ATOM 2392 C C . LYS A 1 312 ? -4.701 20.079 -1.748 1.00 93.44 312 LYS A C 1
ATOM 2394 O O . LYS A 1 312 ? -5.461 19.295 -1.189 1.00 93.44 312 LYS A O 1
ATOM 2399 N N . LYS A 1 313 ? -3.852 19.706 -2.704 1.00 95.12 313 LYS A N 1
ATOM 2400 C CA . LYS A 1 313 ? -3.628 18.304 -3.064 1.00 95.12 313 LYS A CA 1
ATOM 2401 C C . LYS A 1 313 ? -2.669 17.662 -2.071 1.00 95.12 313 LYS A C 1
ATOM 2403 O O . LYS A 1 313 ? -1.672 18.279 -1.701 1.00 95.12 313 LYS A O 1
ATOM 2408 N N . ALA A 1 314 ? -2.952 16.430 -1.686 1.00 93.50 314 ALA A N 1
ATOM 2409 C CA . ALA A 1 314 ? -2.109 15.597 -0.843 1.00 93.50 314 ALA A CA 1
ATOM 2410 C C . ALA A 1 314 ? -2.048 14.183 -1.419 1.00 93.50 314 ALA A C 1
ATOM 2412 O O . ALA A 1 314 ? -2.925 13.775 -2.179 1.00 93.50 314 ALA A O 1
ATOM 2413 N N . ILE A 1 315 ? -1.007 13.440 -1.059 1.00 92.69 315 ILE A N 1
ATOM 2414 C CA . ILE A 1 315 ? -0.831 12.047 -1.467 1.00 92.69 315 ILE A CA 1
ATOM 2415 C C . ILE A 1 315 ? -0.977 11.178 -0.229 1.00 92.69 315 ILE A C 1
ATOM 2417 O O . ILE A 1 315 ? -0.436 11.502 0.823 1.00 92.69 315 ILE A O 1
ATOM 2421 N N . VAL A 1 316 ? -1.669 10.051 -0.340 1.00 92.88 316 VAL A N 1
ATOM 2422 C CA . VAL A 1 316 ? -1.617 9.028 0.706 1.00 92.88 316 VAL A CA 1
ATOM 2423 C C . VAL A 1 316 ? -0.243 8.361 0.629 1.00 92.88 316 VAL A C 1
ATOM 2425 O O . VAL A 1 316 ? -0.052 7.418 -0.139 1.00 92.88 316 VAL A O 1
ATOM 2428 N N . MET A 1 317 ? 0.743 8.878 1.361 1.00 88.31 317 MET A N 1
ATOM 2429 C CA . MET A 1 317 ? 2.066 8.249 1.445 1.00 88.31 317 MET A CA 1
ATOM 2430 C C . MET A 1 317 ? 2.081 7.197 2.542 1.00 88.31 317 MET A C 1
ATOM 2432 O O . MET A 1 317 ? 2.521 6.075 2.309 1.00 88.31 317 MET A O 1
ATOM 2436 N N . GLU A 1 318 ? 1.534 7.530 3.705 1.00 88.88 318 GLU A N 1
ATOM 2437 C CA . GLU A 1 318 ? 1.336 6.603 4.810 1.00 88.88 318 GLU A CA 1
ATOM 2438 C C . GLU A 1 318 ? -0.119 6.649 5.273 1.00 88.88 318 GLU A C 1
ATOM 2440 O O . GLU A 1 318 ? -0.756 7.704 5.296 1.00 88.88 318 GLU A O 1
ATOM 2445 N N . GLN A 1 319 ? -0.650 5.480 5.613 1.00 92.75 319 GLN A N 1
ATOM 2446 C CA . GLN A 1 319 ? -1.991 5.294 6.138 1.00 92.75 319 GLN A CA 1
ATOM 2447 C C . GLN A 1 319 ? -1.927 4.336 7.328 1.00 92.75 319 GLN A C 1
ATOM 2449 O O . GLN A 1 319 ? -1.491 3.191 7.188 1.00 92.75 319 GLN A O 1
ATOM 2454 N N . GLU A 1 320 ? -2.402 4.792 8.481 1.00 93.31 320 GLU A N 1
ATOM 2455 C CA . GLU A 1 320 ? -2.584 3.977 9.681 1.00 93.31 320 GLU A CA 1
ATOM 2456 C C . GLU A 1 320 ? -4.083 3.786 9.922 1.00 93.31 320 GLU A C 1
ATOM 2458 O O . GLU A 1 320 ? -4.844 4.751 9.977 1.00 93.31 320 GLU A O 1
ATOM 2463 N N . LEU A 1 321 ? -4.516 2.535 10.052 1.00 93.12 321 LEU A N 1
ATOM 2464 C CA . LEU A 1 321 ? -5.876 2.173 10.438 1.00 93.12 321 LEU A CA 1
ATOM 2465 C C . LEU A 1 321 ? -5.836 1.531 11.818 1.00 93.12 321 LEU A C 1
ATOM 2467 O O . LEU A 1 321 ? -5.408 0.384 11.946 1.00 93.12 321 LEU A O 1
ATOM 2471 N N . SER A 1 322 ? -6.330 2.259 12.814 1.00 90.50 322 SER A N 1
ATOM 2472 C CA . SER A 1 322 ? -6.266 1.873 14.220 1.00 90.50 322 SER A CA 1
ATOM 2473 C C . SER A 1 322 ? -7.660 1.658 14.782 1.00 90.50 322 SER A C 1
ATOM 2475 O O . SER A 1 322 ? -8.477 2.578 14.854 1.00 90.50 322 SER A O 1
ATOM 2477 N N . LEU A 1 323 ? -7.936 0.433 15.211 1.00 82.81 323 LEU A N 1
ATOM 2478 C CA . LEU A 1 323 ? -9.110 0.080 15.992 1.00 82.81 323 LEU A CA 1
ATOM 2479 C C . LEU A 1 323 ? -8.663 -0.293 17.397 1.00 82.81 323 LEU A C 1
ATOM 2481 O O . LEU A 1 323 ? -7.943 -1.270 17.573 1.00 82.81 323 LEU A O 1
ATOM 2485 N N . THR A 1 324 ? -9.164 0.409 18.406 1.00 74.94 324 THR A N 1
ATOM 2486 C CA . THR A 1 324 ? -8.933 0.044 19.808 1.00 74.94 324 THR A CA 1
ATOM 2487 C C . THR A 1 324 ? -10.255 -0.077 20.550 1.00 74.94 324 THR A C 1
ATOM 2489 O O . THR A 1 324 ? -11.241 0.592 20.230 1.00 74.94 324 THR A O 1
ATOM 2492 N N . CYS A 1 325 ? -10.290 -0.930 21.573 1.00 60.06 325 CYS A N 1
ATOM 2493 C CA . CYS A 1 325 ? -11.498 -1.130 22.377 1.00 60.06 325 CYS A CA 1
ATOM 2494 C C . CYS A 1 325 ? -11.972 0.134 23.128 1.00 60.06 325 CYS A C 1
ATOM 2496 O O . CYS A 1 325 ? -13.123 0.180 23.559 1.00 60.06 325 CYS A O 1
ATOM 2498 N N . THR A 1 326 ? -11.120 1.156 23.261 1.00 57.69 326 THR A N 1
ATOM 2499 C CA . THR A 1 326 ? -11.423 2.429 23.938 1.00 57.69 326 THR A CA 1
ATOM 2500 C C . THR A 1 326 ? -11.434 3.647 23.010 1.00 57.69 326 THR A C 1
ATOM 2502 O O . THR A 1 326 ? -12.122 4.615 23.320 1.00 57.69 326 THR A O 1
ATOM 2505 N N . GLY A 1 327 ? -10.704 3.618 21.892 1.00 56.34 327 GLY A N 1
ATOM 2506 C CA . GLY A 1 327 ? -10.535 4.749 20.968 1.00 56.34 327 GLY A CA 1
ATOM 2507 C C . GLY A 1 327 ? -11.384 4.680 19.696 1.00 56.34 327 GLY A C 1
ATOM 2508 O O . GLY A 1 327 ? -11.368 5.613 18.901 1.00 56.34 327 GLY A O 1
ATOM 2509 N N . GLY A 1 328 ? -12.150 3.603 19.491 1.00 74.12 328 GLY A N 1
ATOM 2510 C CA . GLY A 1 328 ? -12.948 3.435 18.276 1.00 74.12 328 GLY A CA 1
ATOM 2511 C C . GLY A 1 328 ? -12.076 3.131 17.056 1.00 74.12 328 GLY A C 1
ATOM 2512 O O . GLY A 1 328 ? -10.999 2.558 17.207 1.00 74.12 328 GLY A O 1
ATOM 2513 N N . PHE A 1 329 ? -12.572 3.459 15.856 1.00 82.38 329 PHE A N 1
ATOM 2514 C CA . PHE A 1 329 ? -11.891 3.179 14.587 1.00 82.38 329 PHE A CA 1
ATOM 2515 C C . PHE A 1 329 ? -11.447 4.474 13.893 1.00 82.38 329 PHE A C 1
ATOM 2517 O O . PHE A 1 329 ? -12.282 5.250 13.407 1.00 82.38 329 PHE A O 1
ATOM 2524 N N . VAL A 1 330 ? -10.133 4.678 13.860 1.00 88.25 330 VAL A N 1
ATOM 2525 C CA . VAL A 1 330 ? -9.447 5.894 13.420 1.00 88.25 330 VAL A CA 1
ATOM 2526 C C . VAL A 1 330 ? -8.572 5.594 12.211 1.00 88.25 330 VAL A C 1
ATOM 2528 O O . VAL A 1 330 ? -7.989 4.517 12.096 1.00 88.25 330 VAL A O 1
ATOM 2531 N N . GLU A 1 331 ? -8.510 6.552 11.296 1.00 92.69 331 GLU A N 1
ATOM 2532 C CA . GLU A 1 331 ? -7.608 6.546 10.155 1.00 92.69 331 GLU A CA 1
ATOM 2533 C C . GLU A 1 331 ? -6.724 7.778 10.222 1.00 92.69 331 GLU A C 1
ATOM 2535 O O . GLU A 1 331 ? -7.219 8.902 10.333 1.00 92.69 331 GLU A O 1
ATOM 2540 N N . LYS A 1 332 ? -5.417 7.553 10.139 1.00 93.38 332 LYS A N 1
ATOM 2541 C CA . LYS A 1 332 ? -4.440 8.614 9.950 1.00 93.38 332 LYS A CA 1
ATOM 2542 C C . LYS A 1 332 ? -3.865 8.511 8.560 1.00 93.38 332 LYS A C 1
ATOM 2544 O O . LYS A 1 332 ? -3.551 7.414 8.101 1.00 93.38 332 LYS A O 1
ATOM 2549 N N . ILE A 1 333 ? -3.721 9.653 7.910 1.00 93.62 333 ILE A N 1
ATOM 2550 C CA . ILE A 1 333 ? -3.051 9.765 6.621 1.00 93.62 333 ILE A CA 1
ATOM 2551 C C . ILE A 1 333 ? -1.984 10.833 6.760 1.00 93.62 333 ILE A C 1
ATOM 2553 O O . ILE A 1 333 ? -2.256 11.928 7.257 1.00 93.62 333 ILE A O 1
ATOM 2557 N N . SER A 1 334 ? -0.778 10.520 6.301 1.00 89.25 334 SER A N 1
ATOM 2558 C CA . SER A 1 334 ? 0.303 11.489 6.255 1.00 89.25 334 SER A CA 1
ATOM 2559 C C . SER A 1 334 ? 0.980 11.524 4.889 1.00 89.25 334 SER A C 1
ATOM 2561 O O . SER A 1 334 ? 1.023 10.545 4.137 1.00 89.25 334 SER A O 1
ATOM 2563 N N . CYS A 1 335 ? 1.467 12.716 4.569 1.00 85.19 335 CYS A N 1
ATOM 2564 C CA . CYS A 1 335 ? 2.202 13.064 3.373 1.00 85.19 335 CYS A CA 1
ATOM 2565 C C . CYS A 1 335 ? 3.313 14.028 3.773 1.00 85.19 335 CYS A C 1
ATOM 2567 O O . CYS A 1 335 ? 3.053 15.083 4.352 1.00 85.19 335 CYS A O 1
ATOM 2569 N N . THR A 1 336 ? 4.545 13.708 3.419 1.00 80.88 336 THR A N 1
ATOM 2570 C CA . THR A 1 336 ? 5.691 14.608 3.536 1.00 80.88 336 THR A CA 1
ATOM 2571 C C . THR A 1 336 ? 5.921 15.255 2.174 1.00 80.88 336 THR A C 1
ATOM 2573 O O . THR A 1 336 ? 5.987 14.573 1.160 1.00 80.88 336 THR A O 1
ATOM 2576 N N . ALA A 1 337 ? 6.003 16.583 2.120 1.00 65.38 337 ALA A N 1
ATOM 2577 C CA . ALA A 1 337 ? 6.388 17.316 0.916 1.00 65.38 337 ALA A CA 1
ATOM 2578 C C . ALA A 1 337 ? 7.778 17.895 1.155 1.00 65.38 337 ALA A C 1
ATOM 2580 O O . ALA A 1 337 ? 7.972 18.697 2.068 1.00 65.38 337 ALA A O 1
ATOM 2581 N N . GLU A 1 338 ? 8.754 17.447 0.373 1.00 63.00 338 GLU A N 1
ATOM 2582 C CA . GLU A 1 338 ? 10.147 17.815 0.597 1.00 63.00 338 GLU A CA 1
ATOM 2583 C C . GLU A 1 338 ? 10.446 19.277 0.239 1.00 63.00 338 GLU A C 1
ATOM 2585 O O . GLU A 1 338 ? 9.905 19.860 -0.701 1.00 63.00 338 GLU A O 1
ATOM 2590 N N . SER A 1 339 ? 11.449 19.820 0.926 1.00 45.25 339 SER A N 1
ATOM 2591 C CA . SER A 1 339 ? 12.446 20.714 0.330 1.00 45.25 339 SER A CA 1
ATOM 2592 C C . SER A 1 339 ? 13.831 20.182 0.723 1.00 45.25 339 SER A C 1
ATOM 2594 O O . SER A 1 339 ? 13.947 19.542 1.773 1.00 45.25 339 SER A O 1
ATOM 2596 N N . LYS A 1 340 ? 14.893 20.437 -0.064 1.00 39.84 340 LYS A N 1
ATOM 2597 C CA . LYS A 1 340 ? 16.291 20.007 0.209 1.00 39.84 340 LYS A CA 1
ATOM 2598 C C . LYS A 1 340 ? 16.769 20.128 1.665 1.00 39.84 340 LYS A C 1
ATOM 2600 O O . LYS A 1 340 ? 17.696 19.425 2.061 1.00 39.84 340 LYS A O 1
ATOM 2605 N N . ALA A 1 341 ? 16.158 20.993 2.476 1.00 30.94 341 ALA A N 1
ATOM 2606 C CA . ALA A 1 341 ? 16.457 21.148 3.897 1.00 30.94 341 ALA A CA 1
ATOM 2607 C C . ALA A 1 341 ? 16.134 19.911 4.770 1.00 30.94 341 ALA A C 1
ATOM 2609 O O . ALA A 1 341 ? 16.600 19.854 5.906 1.00 30.94 341 ALA A O 1
ATOM 2610 N N . GLN A 1 342 ? 15.389 18.918 4.271 1.00 34.78 342 GLN A N 1
ATOM 2611 C CA . GLN A 1 342 ? 15.033 17.707 5.029 1.00 34.78 342 GLN A CA 1
ATOM 2612 C C . GLN A 1 342 ? 15.882 16.463 4.712 1.00 34.78 342 GLN A C 1
ATOM 2614 O O . GLN A 1 342 ? 15.705 15.438 5.368 1.00 34.78 342 GLN A O 1
ATOM 2619 N N . ASN A 1 343 ? 16.877 16.555 3.819 1.00 29.38 343 ASN A N 1
ATOM 2620 C CA . ASN A 1 343 ? 17.758 15.437 3.426 1.00 29.38 343 ASN A CA 1
ATOM 2621 C C . ASN A 1 343 ? 18.792 15.001 4.494 1.00 29.38 343 ASN A C 1
ATOM 2623 O O . ASN A 1 343 ? 19.910 14.602 4.179 1.00 29.38 343 ASN A O 1
ATOM 2627 N N . ARG A 1 344 ? 18.433 15.060 5.781 1.00 26.45 344 ARG A N 1
ATOM 2628 C CA . ARG A 1 344 ? 19.219 14.498 6.897 1.00 26.45 344 ARG A CA 1
ATOM 2629 C C . ARG A 1 344 ? 18.416 13.580 7.827 1.00 26.45 344 ARG A C 1
ATOM 2631 O O . ARG A 1 344 ? 18.941 13.153 8.849 1.00 26.45 344 ARG A O 1
ATOM 2638 N N . SER A 1 345 ? 17.155 13.265 7.526 1.00 29.52 345 SER A N 1
ATOM 2639 C CA . SER A 1 345 ? 16.304 12.531 8.476 1.00 29.52 345 SER A CA 1
ATOM 2640 C C . SER A 1 345 ? 16.401 11.002 8.420 1.00 29.52 345 SER A C 1
ATOM 2642 O O . SER A 1 345 ? 15.877 10.361 9.326 1.00 29.52 345 SER A O 1
ATOM 2644 N N . SER A 1 346 ? 17.093 10.388 7.455 1.00 31.67 346 SER A N 1
ATOM 2645 C CA . SER A 1 346 ? 17.306 8.928 7.464 1.00 31.67 346 SER A CA 1
ATOM 2646 C C . SER A 1 346 ? 18.255 8.477 8.589 1.00 31.67 346 SER A C 1
ATOM 2648 O O . SER A 1 346 ? 18.056 7.412 9.179 1.00 31.67 346 SER A O 1
ATOM 2650 N N . GLU A 1 347 ? 19.208 9.327 8.989 1.00 27.70 347 GLU A N 1
ATOM 2651 C CA . GLU A 1 347 ? 20.030 9.123 10.193 1.00 27.70 347 GLU A CA 1
ATOM 2652 C C . GLU A 1 347 ? 19.218 9.412 11.468 1.00 27.70 347 GLU A C 1
ATOM 2654 O O . GLU A 1 347 ? 19.196 8.592 12.386 1.00 27.70 347 GLU A O 1
ATOM 2659 N N . ASN A 1 348 ? 18.416 10.484 11.474 1.00 30.03 348 ASN A N 1
ATOM 2660 C CA . ASN A 1 348 ? 17.569 10.824 12.621 1.00 30.03 348 ASN A CA 1
ATOM 2661 C C . ASN A 1 348 ? 16.380 9.879 12.819 1.00 30.03 348 ASN A C 1
ATOM 2663 O O . ASN A 1 348 ? 15.817 9.888 13.901 1.00 30.03 348 ASN A O 1
ATOM 2667 N N . ARG A 1 349 ? 15.955 9.086 11.824 1.00 31.77 349 ARG A N 1
ATOM 2668 C CA . ARG A 1 349 ? 14.886 8.083 11.983 1.00 31.77 349 ARG A CA 1
ATOM 2669 C C . ARG A 1 349 ? 15.442 6.734 12.404 1.00 31.77 349 ARG A C 1
ATOM 2671 O O . ARG A 1 349 ? 14.749 6.039 13.124 1.00 31.77 349 ARG A O 1
ATOM 2678 N N . THR A 1 350 ? 16.688 6.393 12.073 1.00 29.28 350 THR A N 1
ATOM 2679 C CA . THR A 1 350 ? 17.357 5.278 12.763 1.00 29.28 350 THR A CA 1
ATOM 2680 C C . THR A 1 350 ? 17.584 5.666 14.213 1.00 29.28 350 THR A C 1
ATOM 2682 O O . THR A 1 350 ? 17.207 4.900 15.078 1.00 29.28 350 THR A O 1
ATOM 2685 N N . GLU A 1 351 ? 17.999 6.903 14.504 1.00 28.03 351 GLU A N 1
ATOM 2686 C CA . GLU A 1 351 ? 18.011 7.401 15.879 1.00 28.03 351 GLU A CA 1
ATOM 2687 C C . GLU A 1 351 ? 16.613 7.612 16.463 1.00 28.03 351 GLU A C 1
ATOM 2689 O O . GLU A 1 351 ? 16.491 7.408 17.646 1.00 28.03 351 GLU A O 1
ATOM 2694 N N . ALA A 1 352 ? 15.543 7.957 15.740 1.00 28.91 352 ALA A N 1
ATOM 2695 C CA . ALA A 1 352 ? 14.199 8.143 16.318 1.00 28.91 352 ALA A CA 1
ATOM 2696 C C . ALA A 1 352 ? 13.389 6.846 16.384 1.00 28.91 352 ALA A C 1
ATOM 2698 O O . ALA A 1 352 ? 12.457 6.771 17.169 1.00 28.91 352 ALA A O 1
ATOM 2699 N N . VAL A 1 353 ? 13.744 5.819 15.613 1.00 32.34 353 VAL A N 1
ATOM 2700 C CA . VAL A 1 353 ? 13.225 4.451 15.722 1.00 32.34 353 VAL A CA 1
ATOM 2701 C C . VAL A 1 353 ? 14.066 3.679 16.726 1.00 32.34 353 VAL A C 1
ATOM 2703 O O . VAL A 1 353 ? 13.487 3.014 17.562 1.00 32.34 353 VAL A O 1
ATOM 2706 N N . GLU A 1 354 ? 15.392 3.819 16.760 1.00 28.50 354 GLU A N 1
ATOM 2707 C CA . GLU A 1 354 ? 16.223 3.310 17.858 1.00 28.50 354 GLU A CA 1
ATOM 2708 C C . GLU A 1 354 ? 15.982 4.093 19.141 1.00 28.50 354 GLU A C 1
ATOM 2710 O O . GLU A 1 354 ? 16.019 3.484 20.193 1.00 28.50 354 GLU A O 1
ATOM 2715 N N . THR A 1 355 ? 15.656 5.386 19.104 1.00 27.75 355 THR A N 1
ATOM 2716 C CA . THR A 1 355 ? 15.169 6.132 20.272 1.00 27.75 355 THR A CA 1
ATOM 2717 C C . THR A 1 355 ? 13.731 5.719 20.544 1.00 27.75 355 THR A C 1
ATOM 2719 O O . THR A 1 355 ? 13.504 5.267 21.633 1.00 27.75 355 THR A O 1
ATOM 2722 N N . ALA A 1 356 ? 12.769 5.621 19.628 1.00 31.56 356 ALA A N 1
ATOM 2723 C CA . ALA A 1 356 ? 11.441 5.070 19.978 1.00 31.56 356 ALA A CA 1
ATOM 2724 C C . ALA A 1 356 ? 11.481 3.607 20.490 1.00 31.56 356 ALA A C 1
ATOM 2726 O O . ALA A 1 356 ? 10.629 3.198 21.276 1.00 31.56 356 ALA A O 1
ATOM 2727 N N . VAL A 1 357 ? 12.489 2.819 20.099 1.00 32.53 357 VAL A N 1
ATOM 2728 C CA . VAL A 1 357 ? 12.724 1.441 20.563 1.00 32.53 357 VAL A CA 1
ATOM 2729 C C . VAL A 1 357 ? 13.572 1.394 21.855 1.00 32.53 357 VAL A C 1
ATOM 2731 O O . VAL A 1 357 ? 13.329 0.517 22.690 1.00 32.53 357 VAL A O 1
ATOM 2734 N N . ASN A 1 358 ? 14.508 2.334 22.081 1.00 28.42 358 ASN A N 1
ATOM 2735 C CA . ASN A 1 358 ? 15.380 2.441 23.275 1.00 28.42 358 ASN A CA 1
ATOM 2736 C C . ASN A 1 358 ? 14.852 3.425 24.333 1.00 28.42 358 ASN A C 1
ATOM 2738 O O . ASN A 1 358 ? 14.825 3.088 25.512 1.00 28.42 358 ASN A O 1
ATOM 2742 N N . SER A 1 359 ? 14.328 4.582 23.940 1.00 28.05 359 SER A N 1
ATOM 2743 C CA . SER A 1 359 ? 13.189 5.266 24.574 1.00 28.05 359 SER A CA 1
ATOM 2744 C C . SER A 1 359 ? 11.903 4.457 24.363 1.00 28.05 359 SER A C 1
ATOM 2746 O O . SER A 1 359 ? 10.844 4.953 23.977 1.00 28.05 359 SER A O 1
ATOM 2748 N N . LYS A 1 360 ? 11.936 3.217 24.854 1.00 30.89 360 LYS A N 1
ATOM 2749 C CA . LYS A 1 360 ? 10.924 2.872 25.839 1.00 30.89 360 LYS A CA 1
ATOM 2750 C C . LYS A 1 360 ? 10.978 3.970 26.900 1.00 30.89 360 LYS A C 1
ATOM 2752 O O . LYS A 1 360 ? 11.645 3.822 27.924 1.00 30.89 360 LYS A O 1
ATOM 2757 N N . SER A 1 361 ? 10.234 5.054 26.682 1.00 27.70 361 SER A N 1
ATOM 2758 C CA . SER A 1 361 ? 9.460 5.604 27.776 1.00 27.70 361 SER A CA 1
ATOM 2759 C C . SER A 1 361 ? 8.710 4.393 28.279 1.00 27.70 361 SER A C 1
ATOM 2761 O O . SER A 1 361 ? 7.761 3.907 27.666 1.00 27.70 361 SER A O 1
ATOM 2763 N N . SER A 1 362 ? 9.282 3.780 29.312 1.00 26.05 362 SER A N 1
ATOM 2764 C CA . SER A 1 362 ? 8.555 2.864 30.148 1.00 26.05 362 SER A CA 1
ATOM 2765 C C . SER A 1 362 ? 7.278 3.632 30.415 1.00 26.05 362 SER A C 1
ATOM 2767 O O . SER A 1 362 ? 7.350 4.696 31.026 1.00 26.05 362 SER A O 1
ATOM 2769 N N . TYR A 1 363 ? 6.140 3.186 29.882 1.00 28.12 363 TYR A N 1
ATOM 2770 C CA . TYR A 1 363 ? 4.888 3.581 30.488 1.00 28.12 363 TYR A CA 1
ATOM 2771 C C . TYR A 1 363 ? 5.069 3.129 31.929 1.00 28.12 363 TYR A C 1
ATOM 2773 O O . TYR A 1 363 ? 5.007 1.935 32.227 1.00 28.12 363 TYR A O 1
ATOM 2781 N N . SER A 1 364 ? 5.454 4.049 32.807 1.00 25.81 364 SER A N 1
ATOM 2782 C CA . SER A 1 364 ? 5.475 3.782 34.219 1.00 25.81 364 SER A CA 1
ATOM 2783 C C . SER A 1 364 ? 4.004 3.712 34.565 1.00 25.81 364 SER A C 1
ATOM 2785 O O . SER A 1 364 ? 3.317 4.709 34.766 1.00 25.81 364 SER A O 1
ATOM 2787 N N . THR A 1 365 ? 3.466 2.496 34.519 1.00 26.34 365 THR A N 1
ATOM 2788 C CA . THR A 1 365 ? 2.144 2.218 35.045 1.00 26.34 365 THR A CA 1
ATOM 2789 C C . THR A 1 365 ? 2.263 2.425 36.547 1.00 26.34 365 THR A C 1
ATOM 2791 O O . THR A 1 365 ? 2.632 1.524 37.299 1.00 26.34 365 THR A O 1
ATOM 2794 N N . HIS A 1 366 ? 2.046 3.654 36.997 1.00 29.09 366 HIS A N 1
ATOM 2795 C CA . HIS A 1 366 ? 1.943 3.938 38.410 1.00 29.09 366 HIS A CA 1
ATOM 2796 C C . HIS A 1 366 ? 0.581 3.421 38.860 1.00 29.09 366 HIS A C 1
ATOM 2798 O O . HIS A 1 366 ? -0.464 3.965 38.504 1.00 29.09 366 HIS A O 1
ATOM 2804 N N . LEU A 1 367 ? 0.587 2.334 39.631 1.00 28.28 367 LEU A N 1
ATOM 2805 C CA . LEU A 1 367 ? -0.593 1.907 40.366 1.00 28.28 367 LEU A CA 1
ATOM 2806 C C . LEU A 1 367 ? -0.901 2.986 41.411 1.00 28.28 367 LEU A C 1
ATOM 2808 O O . LEU A 1 367 ? -0.314 3.006 42.494 1.00 28.28 367 LEU A O 1
ATOM 2812 N N . VAL A 1 368 ? -1.821 3.894 41.090 1.00 30.48 368 VAL A N 1
ATOM 2813 C CA . VAL A 1 368 ? -2.377 4.821 42.076 1.00 30.48 368 VAL A CA 1
ATOM 2814 C C . VAL A 1 368 ? -3.334 4.021 42.949 1.00 30.48 368 VAL A C 1
ATOM 2816 O O . VAL A 1 368 ? -4.512 3.837 42.649 1.00 30.48 368 VAL A O 1
ATOM 2819 N N . THR A 1 369 ? -2.793 3.475 44.033 1.00 27.25 369 THR A N 1
ATOM 2820 C CA . THR A 1 369 ? -3.601 2.859 45.083 1.00 27.25 369 THR A CA 1
ATOM 2821 C C . THR A 1 369 ? -4.126 3.998 45.946 1.00 27.25 369 THR A C 1
ATOM 2823 O O . THR A 1 369 ? -3.333 4.692 46.581 1.00 27.25 369 THR A O 1
ATOM 2826 N N . ASN A 1 370 ? -5.442 4.225 45.967 1.00 31.38 370 ASN A N 1
ATOM 2827 C CA . ASN A 1 370 ? -6.027 5.185 46.903 1.00 31.38 370 ASN A CA 1
ATOM 2828 C C . ASN A 1 370 ? -5.578 4.823 48.326 1.00 31.38 370 ASN A C 1
ATOM 2830 O O . ASN A 1 370 ? -5.838 3.718 48.801 1.00 31.38 370 ASN A O 1
ATOM 2834 N N . ALA A 1 371 ? -4.904 5.757 49.003 1.00 29.69 371 ALA A N 1
ATOM 2835 C CA . ALA A 1 371 ? -4.335 5.537 50.334 1.00 29.69 371 ALA A CA 1
ATOM 2836 C C . ALA A 1 371 ? -5.403 5.269 51.411 1.00 29.69 371 ALA A C 1
ATOM 2838 O O . ALA A 1 371 ? -5.068 4.859 52.520 1.00 29.69 371 ALA A O 1
ATOM 2839 N N . GLN A 1 372 ? -6.683 5.495 51.096 1.00 28.77 372 GLN A N 1
ATOM 2840 C CA . GLN A 1 372 ? -7.832 5.167 51.931 1.00 28.77 372 GLN A CA 1
ATOM 2841 C C . GLN A 1 372 ? -8.986 4.647 51.055 1.00 28.77 372 GLN A C 1
ATOM 2843 O O . GLN A 1 372 ? -9.195 5.173 49.958 1.00 28.77 372 GLN A O 1
ATOM 2848 N N . PRO A 1 373 ? -9.772 3.654 51.516 1.00 30.25 373 PRO A N 1
ATOM 2849 C CA . PRO A 1 373 ? -11.019 3.298 50.853 1.00 30.25 373 PRO A CA 1
ATOM 2850 C C . PRO A 1 373 ? -11.932 4.528 50.807 1.00 30.25 373 PRO A C 1
ATOM 2852 O O . PRO A 1 373 ? -12.247 5.107 51.848 1.00 30.25 373 PRO A O 1
ATOM 2855 N N . LEU A 1 374 ? -12.345 4.929 49.600 1.00 32.84 374 LEU A N 1
ATOM 2856 C CA . LEU A 1 374 ? -13.375 5.947 49.403 1.00 32.84 374 LEU A CA 1
ATOM 2857 C C . LEU A 1 374 ? -14.639 5.484 50.139 1.00 32.84 374 LEU A C 1
ATOM 2859 O O . LEU A 1 374 ? -15.302 4.534 49.723 1.00 32.84 374 LEU A O 1
ATOM 2863 N N . LYS A 1 375 ? -14.941 6.121 51.273 1.00 26.86 375 LYS A N 1
ATOM 2864 C CA . LYS A 1 375 ? -16.219 5.951 51.961 1.00 26.86 375 LYS A CA 1
ATOM 2865 C C . LYS A 1 375 ? -17.264 6.739 51.186 1.00 26.86 375 LYS A C 1
ATOM 2867 O O . LYS A 1 375 ? -17.208 7.963 51.126 1.00 26.86 375 LYS A O 1
ATOM 2872 N N . PHE A 1 376 ? -18.192 6.013 50.576 1.00 33.31 376 PHE A N 1
ATOM 2873 C CA . PHE A 1 376 ? -19.369 6.584 49.943 1.00 33.31 376 PHE A CA 1
ATOM 2874 C C . PHE A 1 376 ? -20.407 6.845 51.030 1.00 33.31 376 PHE A C 1
ATOM 2876 O O . PHE A 1 376 ? -21.185 5.955 51.371 1.00 33.31 376 PHE A O 1
ATOM 2883 N N . ASP A 1 377 ? -20.397 8.051 51.593 1.00 26.59 377 ASP A N 1
ATOM 2884 C CA . ASP A 1 377 ? -21.579 8.531 52.295 1.00 26.59 377 ASP A CA 1
ATOM 2885 C C . ASP A 1 377 ? -22.623 8.875 51.233 1.00 26.59 377 ASP A C 1
ATOM 2887 O O . ASP A 1 377 ? -22.379 9.627 50.289 1.00 26.59 377 ASP A O 1
ATOM 2891 N N . SER A 1 378 ? -23.761 8.203 51.351 1.00 37.34 378 SER A N 1
ATOM 2892 C CA . SER A 1 378 ? -24.947 8.314 50.511 1.00 37.34 378 SER A CA 1
ATOM 2893 C C . SER A 1 378 ? -25.230 9.749 50.068 1.00 37.34 378 SER A C 1
ATOM 2895 O O . SER A 1 378 ? -25.638 10.548 50.908 1.00 37.34 378 SER A O 1
ATOM 2897 N N . ILE A 1 379 ? -25.096 10.079 48.778 1.00 29.08 379 ILE A N 1
ATOM 2898 C CA . ILE A 1 379 ? -25.640 11.338 48.255 1.00 29.08 379 ILE A CA 1
ATOM 2899 C C . ILE A 1 379 ? -26.235 11.154 46.856 1.00 29.08 379 ILE A C 1
ATOM 2901 O O . ILE A 1 379 ? -25.570 10.814 45.879 1.00 29.08 379 ILE A O 1
ATOM 2905 N N . GLU A 1 380 ? -27.532 11.441 46.801 1.00 33.56 380 GLU A N 1
ATOM 2906 C CA . GLU A 1 380 ? -28.300 11.874 45.643 1.00 33.56 380 GLU A CA 1
ATOM 2907 C C . GLU A 1 380 ? -27.587 13.033 44.922 1.00 33.56 380 GLU A C 1
ATOM 2909 O O . GLU A 1 380 ? -27.731 14.189 45.311 1.00 33.56 380 GLU A O 1
ATOM 2914 N N . ARG A 1 381 ? -26.777 12.725 43.902 1.00 36.09 381 ARG A N 1
ATOM 2915 C CA . ARG A 1 381 ? -26.451 13.529 42.698 1.00 36.09 381 ARG A CA 1
ATOM 2916 C C . ARG A 1 381 ? -25.178 12.952 42.076 1.00 36.09 381 ARG A C 1
ATOM 2918 O O . ARG A 1 381 ? -24.135 12.914 42.717 1.00 36.09 381 ARG A O 1
ATOM 2925 N N . GLY A 1 382 ? -25.286 12.479 40.834 1.00 38.25 382 GLY A N 1
ATOM 2926 C CA . GLY A 1 382 ? -24.247 11.742 40.107 1.00 38.25 382 GLY A CA 1
ATOM 2927 C C . GLY A 1 382 ? -23.026 12.576 39.716 1.00 38.25 382 GLY A C 1
ATOM 2928 O O . GLY A 1 382 ? -22.863 12.898 38.543 1.00 38.25 382 GLY A O 1
ATOM 2929 N N . LEU A 1 383 ? -22.164 12.891 40.685 1.00 35.88 383 LEU A N 1
ATOM 2930 C CA . LEU A 1 383 ? -20.833 13.444 40.443 1.00 35.88 383 LEU A CA 1
ATOM 2931 C C . LEU A 1 383 ? -19.743 12.511 40.969 1.00 35.88 383 LEU A C 1
ATOM 2933 O O . LEU A 1 383 ? -19.733 12.139 42.142 1.00 35.88 383 LEU A O 1
ATOM 2937 N N . LEU A 1 384 ? -18.784 12.205 40.097 1.00 51.47 384 LEU A N 1
ATOM 2938 C CA . LEU A 1 384 ? -17.555 11.493 40.428 1.00 51.47 384 LEU A CA 1
ATOM 2939 C C . LEU A 1 384 ? -16.370 12.470 40.342 1.00 51.47 384 LEU A C 1
ATOM 2941 O O . LEU A 1 384 ? -16.201 13.143 39.326 1.00 51.47 384 LEU A O 1
ATOM 2945 N N . SER A 1 385 ? -15.566 12.561 41.409 1.00 45.16 385 SER A N 1
ATOM 2946 C CA . SER A 1 385 ? -14.370 13.417 41.472 1.00 45.16 385 SER A CA 1
ATOM 2947 C C . SER A 1 385 ? -13.112 12.556 41.409 1.00 45.16 385 SER A C 1
ATOM 2949 O O . SER A 1 385 ? -12.942 11.669 42.245 1.00 45.16 385 SER A O 1
ATOM 2951 N N . VAL A 1 386 ? -12.220 12.857 40.467 1.00 53.12 386 VAL A N 1
ATOM 2952 C CA . VAL A 1 386 ? -10.889 12.237 40.351 1.00 53.12 386 VAL A CA 1
ATOM 2953 C C . VAL A 1 386 ? -9.843 13.324 40.589 1.00 53.12 386 VAL A C 1
ATOM 2955 O O . VAL A 1 386 ? -9.915 14.368 39.947 1.00 53.12 386 VAL A O 1
ATOM 2958 N N . ASP A 1 387 ? -8.932 13.105 41.538 1.00 50.41 387 ASP A N 1
ATOM 2959 C CA . ASP A 1 387 ? -7.890 14.062 41.937 1.00 50.41 387 ASP A CA 1
ATOM 2960 C C . ASP A 1 387 ? -6.513 13.416 41.765 1.00 50.41 387 ASP A C 1
ATOM 2962 O O . ASP A 1 387 ? -6.295 12.287 42.218 1.00 50.41 387 ASP A O 1
ATOM 2966 N N . PHE A 1 388 ? -5.606 14.102 41.080 1.00 57.94 388 PHE A N 1
ATOM 2967 C CA . PHE A 1 388 ? -4.249 13.632 40.814 1.00 57.94 388 PHE A CA 1
ATOM 2968 C C . PHE A 1 388 ? -3.252 14.795 40.857 1.00 57.94 388 PHE A C 1
ATOM 2970 O O . PHE A 1 388 ? -3.605 15.952 40.621 1.00 57.94 388 PHE A O 1
ATOM 2977 N N . LYS A 1 389 ? -1.999 14.459 41.188 1.00 47.41 389 LYS A N 1
ATOM 2978 C CA . LYS A 1 389 ? -0.884 15.398 41.351 1.00 47.41 389 LYS A CA 1
ATOM 2979 C C . LYS A 1 389 ? 0.040 15.345 40.139 1.00 47.41 389 LYS A C 1
ATOM 2981 O O . LYS A 1 389 ? 0.317 14.250 39.646 1.00 47.41 389 LYS A O 1
ATOM 2986 N N . VAL A 1 390 ? 0.539 16.497 39.699 1.00 50.66 390 VAL A N 1
ATOM 2987 C CA . VAL A 1 390 ? 1.456 16.610 38.554 1.00 50.66 390 VAL A CA 1
ATOM 2988 C C . VAL A 1 390 ? 2.827 17.071 39.041 1.00 50.66 390 VAL A C 1
ATOM 2990 O O . VAL A 1 390 ? 2.938 18.122 39.664 1.00 50.66 390 VAL A O 1
ATOM 2993 N N . ASP A 1 391 ? 3.877 16.292 38.765 1.00 44.03 391 ASP A N 1
ATOM 2994 C CA . ASP A 1 391 ? 5.249 16.622 39.189 1.00 44.03 391 ASP A CA 1
ATOM 2995 C C . ASP A 1 391 ? 6.118 17.233 38.060 1.00 44.03 391 ASP A C 1
ATOM 2997 O O . ASP A 1 391 ? 7.202 17.744 38.341 1.00 44.03 391 ASP A O 1
ATOM 3001 N N . SER A 1 392 ? 5.645 17.268 36.804 1.00 46.06 392 SER A N 1
ATOM 3002 C CA . SER A 1 392 ? 6.261 18.021 35.694 1.00 46.06 392 SER A CA 1
ATOM 3003 C C . SER A 1 392 ? 5.236 18.383 34.605 1.00 46.06 392 SER A C 1
ATOM 3005 O O . SER A 1 392 ? 4.352 17.593 34.285 1.00 46.06 392 SER A O 1
ATOM 3007 N N . ALA A 1 393 ? 5.337 19.597 34.053 1.00 43.91 393 ALA A N 1
ATOM 3008 C CA . ALA A 1 393 ? 4.378 20.187 33.112 1.00 43.91 393 ALA A CA 1
ATOM 3009 C C . ALA A 1 393 ? 4.684 19.836 31.642 1.00 43.91 393 ALA A C 1
ATOM 3011 O O . ALA A 1 393 ? 4.873 20.730 30.819 1.00 43.91 393 ALA A O 1
ATOM 3012 N N . ASP A 1 394 ? 4.748 18.545 31.316 1.00 41.47 394 ASP A N 1
ATOM 3013 C CA . ASP A 1 394 ? 4.794 18.114 29.914 1.00 41.47 394 ASP A CA 1
ATOM 3014 C C . ASP A 1 394 ? 3.384 18.177 29.307 1.00 41.47 394 ASP A C 1
ATOM 3016 O O . ASP A 1 394 ? 2.437 17.567 29.813 1.00 41.47 394 ASP A O 1
ATOM 3020 N N . SER A 1 395 ? 3.240 18.935 28.218 1.00 40.53 395 SER A N 1
ATOM 3021 C CA . SER A 1 395 ? 1.967 19.225 27.539 1.00 40.53 395 SER A CA 1
ATOM 3022 C C . SER A 1 395 ? 1.327 18.017 26.851 1.00 40.53 395 SER A C 1
ATOM 3024 O O . SER A 1 395 ? 0.155 18.079 26.487 1.00 40.53 395 SER A O 1
ATOM 3026 N N . ASP A 1 396 ? 2.063 16.914 26.715 1.00 40.34 396 ASP A N 1
ATOM 3027 C CA . ASP A 1 396 ? 1.694 15.789 25.847 1.00 40.34 396 ASP A CA 1
ATOM 3028 C C . ASP A 1 396 ? 1.214 14.560 26.640 1.00 40.34 396 ASP A C 1
ATOM 3030 O O . ASP A 1 396 ? 1.038 13.466 26.102 1.00 40.34 396 ASP A O 1
ATOM 3034 N N . VAL A 1 397 ? 0.992 14.719 27.948 1.00 43.19 397 VAL A N 1
ATOM 3035 C CA . VAL A 1 397 ? 0.566 13.628 28.829 1.00 43.19 397 VAL A CA 1
ATOM 3036 C C . VAL A 1 397 ? -0.961 13.488 28.811 1.00 43.19 397 VAL A C 1
ATOM 3038 O O . VAL A 1 397 ? -1.706 14.459 28.933 1.00 43.19 397 VAL A O 1
ATOM 3041 N N . LEU A 1 398 ? -1.457 12.257 28.696 1.00 45.34 398 LEU A N 1
ATOM 3042 C CA . LEU A 1 398 ? -2.869 11.913 28.868 1.00 45.34 398 LEU A CA 1
ATOM 3043 C C . LEU A 1 398 ? -3.036 11.187 30.204 1.00 45.34 398 LEU A C 1
ATOM 3045 O O . LEU A 1 398 ? -2.434 10.133 30.416 1.00 45.34 398 LEU A O 1
ATOM 3049 N N . PHE A 1 399 ? -3.892 11.695 31.090 1.00 53.12 399 PHE A N 1
ATOM 3050 C CA . PHE A 1 399 ? -4.384 10.872 32.189 1.00 53.12 399 PHE A CA 1
ATOM 3051 C C . PHE A 1 399 ? -5.39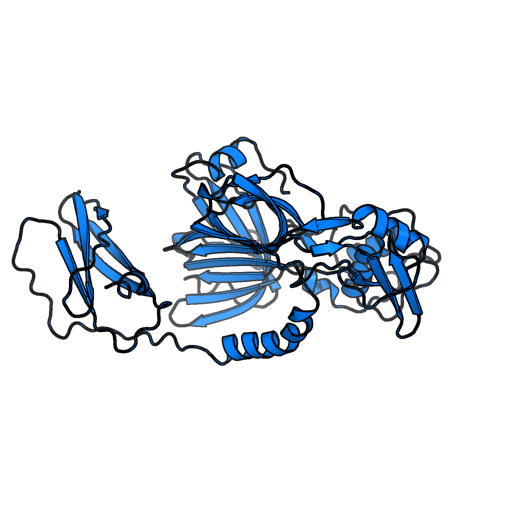7 9.874 31.628 1.00 53.12 399 PHE A C 1
ATOM 3053 O O . PHE A 1 399 ? -6.447 10.268 31.116 1.00 53.12 399 PHE A O 1
ATOM 3060 N N . SER A 1 400 ? -5.077 8.585 31.741 1.00 46.38 400 SER A N 1
ATOM 3061 C CA . SER A 1 400 ? -5.962 7.481 31.378 1.00 46.38 400 SER A CA 1
ATOM 3062 C C . SER A 1 400 ? -6.152 6.562 32.577 1.00 46.38 400 SER A C 1
ATOM 3064 O O . SER A 1 400 ? -5.192 6.027 33.133 1.00 46.38 400 SER A O 1
ATOM 3066 N N . GLY A 1 401 ? -7.400 6.394 33.000 1.00 50.09 401 GLY A N 1
ATOM 3067 C CA . GLY A 1 401 ? -7.767 5.555 34.132 1.00 50.09 401 GLY A CA 1
ATOM 3068 C C . GLY A 1 401 ? -9.073 4.823 33.871 1.00 50.09 401 GLY A C 1
ATOM 3069 O O . GLY A 1 401 ? -9.868 5.211 33.025 1.00 50.09 401 GLY A O 1
ATOM 3070 N N . SER A 1 402 ? -9.321 3.743 34.600 1.00 48.69 402 SER A N 1
ATOM 3071 C CA . SER A 1 402 ? -10.600 3.036 34.548 1.00 48.69 402 SER A CA 1
ATOM 3072 C C . SER A 1 402 ? -11.122 2.824 35.952 1.00 48.69 402 SER A C 1
ATOM 3074 O O . SER A 1 402 ? -10.383 2.404 36.842 1.00 48.69 402 SER A O 1
ATOM 3076 N N . GLN A 1 403 ? -12.406 3.094 36.150 1.00 55.09 403 GLN A N 1
ATOM 3077 C CA . GLN A 1 403 ? -13.074 2.852 37.416 1.00 55.09 403 GLN A CA 1
ATOM 3078 C C . GLN A 1 403 ? -14.230 1.884 37.223 1.00 55.09 403 GLN A C 1
ATOM 3080 O O . GLN A 1 403 ? -15.125 2.110 36.415 1.00 55.09 403 GLN A O 1
ATOM 3085 N N . LEU A 1 404 ? -14.235 0.819 38.021 1.00 50.38 404 LEU A N 1
ATOM 3086 C CA . LEU A 1 404 ? -15.408 -0.029 38.163 1.00 50.38 404 LEU A CA 1
ATOM 3087 C C . LEU A 1 404 ? -16.423 0.645 39.084 1.00 50.38 404 LEU A C 1
ATOM 3089 O O . LEU A 1 404 ? -16.112 0.988 40.225 1.00 50.38 404 LEU A O 1
ATOM 3093 N N . CYS A 1 405 ? -17.654 0.777 38.607 1.00 57.16 405 CYS A N 1
ATOM 3094 C CA . CYS A 1 405 ? -18.777 1.256 39.400 1.00 57.16 405 CYS A CA 1
ATOM 3095 C C . CYS A 1 405 ? -19.994 0.343 39.235 1.00 57.16 405 CYS A C 1
ATOM 3097 O O . CYS A 1 405 ? -20.131 -0.386 38.253 1.00 57.16 405 CYS A O 1
ATOM 3099 N N . SER A 1 406 ? -20.894 0.381 40.214 1.00 60.72 406 SER A N 1
ATOM 3100 C CA . SER A 1 406 ? -22.216 -0.241 40.120 1.00 60.72 406 SER A CA 1
ATOM 3101 C C . SER A 1 406 ? -23.264 0.856 40.205 1.00 60.72 406 SER A C 1
ATOM 3103 O O . SER A 1 406 ? -23.287 1.608 41.176 1.00 60.72 406 SER A O 1
ATOM 3105 N N . ILE A 1 407 ? -24.104 0.953 39.182 1.00 62.78 407 ILE A N 1
ATOM 3106 C CA . ILE A 1 407 ? -25.144 1.967 39.049 1.00 62.78 407 ILE A CA 1
ATOM 3107 C C . ILE A 1 407 ? -26.499 1.301 39.304 1.00 62.78 407 ILE A C 1
ATOM 3109 O O . ILE A 1 407 ? -26.816 0.275 38.703 1.00 62.78 407 ILE A O 1
ATOM 3113 N N . SER A 1 408 ? -27.293 1.856 40.220 1.00 53.50 408 SER A N 1
ATOM 3114 C CA . SER A 1 408 ? -28.566 1.270 40.670 1.00 53.50 408 SER A CA 1
ATOM 3115 C C . SER A 1 408 ? -29.761 1.578 39.759 1.00 53.50 408 SER A C 1
ATOM 3117 O O . SER A 1 408 ? -30.765 0.874 39.824 1.00 53.50 408 SER A O 1
ATOM 3119 N N . GLY A 1 409 ? -29.664 2.590 38.894 1.00 56.75 409 GLY A N 1
ATOM 3120 C CA . GLY A 1 409 ? -30.715 3.009 37.965 1.00 56.75 409 GLY A CA 1
ATOM 3121 C C . GLY A 1 409 ? -30.124 3.745 36.765 1.00 56.75 409 GLY A C 1
ATOM 3122 O O . GLY A 1 409 ? -29.072 4.361 36.891 1.00 56.75 409 GLY A O 1
ATOM 3123 N N . ALA A 1 410 ? -30.769 3.664 35.598 1.00 61.56 410 ALA A N 1
ATOM 3124 C CA . ALA A 1 410 ? -30.263 4.346 34.409 1.00 61.56 410 ALA A CA 1
ATOM 3125 C C . ALA A 1 410 ? -30.220 5.871 34.620 1.00 61.56 410 ALA A C 1
ATOM 3127 O O . ALA A 1 410 ? -31.173 6.450 35.141 1.00 61.56 410 ALA A O 1
ATOM 3128 N N . GLY A 1 411 ? -29.131 6.514 34.210 1.00 68.69 411 GLY A N 1
ATOM 3129 C CA . GLY A 1 411 ? -28.939 7.948 34.379 1.00 68.69 411 GLY A CA 1
ATOM 3130 C C . GLY A 1 411 ? -27.647 8.453 33.748 1.00 68.69 411 GLY A C 1
ATOM 3131 O O . GLY A 1 411 ? -26.810 7.676 33.292 1.00 68.69 411 GLY A O 1
ATOM 3132 N N . THR A 1 412 ? -27.499 9.773 33.717 1.00 63.94 412 THR A N 1
ATOM 3133 C CA . THR A 1 412 ? -26.278 10.433 33.250 1.00 63.94 412 THR A CA 1
ATOM 3134 C C . THR A 1 412 ? -25.319 10.624 34.419 1.00 63.94 412 THR A C 1
ATOM 3136 O O . THR A 1 412 ? -25.707 11.141 35.469 1.00 63.94 412 THR A O 1
ATOM 3139 N N . VAL A 1 413 ? -24.068 10.211 34.240 1.00 65.56 413 VAL A N 1
ATOM 3140 C CA . VAL A 1 413 ? -22.970 10.451 35.177 1.00 65.56 413 VAL A CA 1
ATOM 3141 C C . VAL A 1 413 ? -22.113 11.584 34.639 1.00 65.56 413 VAL A C 1
ATOM 3143 O O . VAL A 1 413 ? -21.579 11.473 33.539 1.00 65.56 413 VAL A O 1
ATOM 3146 N N . GLY A 1 414 ? -21.973 12.656 35.419 1.00 65.31 414 GLY A N 1
ATOM 3147 C CA . GLY A 1 414 ? -21.013 13.721 35.144 1.00 65.31 414 GLY A CA 1
ATOM 3148 C C . GLY A 1 414 ? -19.679 13.438 35.827 1.00 65.31 414 GLY A C 1
ATOM 3149 O O . GLY A 1 414 ? -19.636 13.053 37.002 1.00 65.31 414 GLY A O 1
ATOM 3150 N N . ILE A 1 415 ? -18.584 13.641 35.100 1.00 71.88 415 ILE A N 1
ATOM 3151 C CA . ILE A 1 415 ? -17.225 13.462 35.610 1.00 71.88 415 ILE A CA 1
ATOM 3152 C C . ILE A 1 415 ? -16.599 14.839 35.819 1.00 71.88 415 ILE A C 1
ATOM 3154 O O . ILE A 1 415 ? -16.647 15.692 34.936 1.00 71.88 415 ILE A O 1
ATOM 3158 N N . VAL A 1 416 ? -16.004 15.062 36.992 1.00 68.19 416 VAL A N 1
ATOM 3159 C CA . VAL A 1 416 ? -15.223 16.269 37.277 1.00 68.19 416 VAL A CA 1
ATOM 3160 C C . VAL A 1 416 ? -13.788 15.870 37.576 1.00 68.19 416 VAL A C 1
ATOM 3162 O O . VAL A 1 416 ? -13.513 15.163 38.549 1.00 68.19 416 VAL A O 1
ATOM 3165 N N . TYR A 1 417 ? -12.873 16.370 36.754 1.00 69.81 417 TYR A N 1
ATOM 3166 C CA . TYR A 1 417 ? -11.442 16.233 36.987 1.00 69.81 417 TYR A CA 1
ATOM 3167 C C . TYR A 1 417 ? -10.948 17.350 37.899 1.00 69.81 417 TYR A C 1
ATOM 3169 O O . TYR A 1 417 ? -11.358 18.505 37.759 1.00 69.81 417 TYR A O 1
ATOM 3177 N N . LYS A 1 418 ? -10.070 17.004 38.840 1.00 66.44 418 LYS A N 1
ATOM 3178 C CA . LYS A 1 418 ? -9.302 17.953 39.640 1.00 66.44 418 LYS A CA 1
ATOM 3179 C C . LYS A 1 418 ? -7.818 17.703 39.411 1.00 66.44 418 LYS A C 1
ATOM 3181 O O . LYS A 1 418 ? -7.382 16.557 39.437 1.00 66.44 418 LYS A O 1
ATOM 3186 N N . VAL A 1 419 ? -7.077 18.782 39.191 1.00 63.69 419 VAL A N 1
ATOM 3187 C CA . VAL A 1 419 ? -5.614 18.772 39.090 1.00 63.69 419 VAL A CA 1
ATOM 3188 C C . VAL A 1 419 ? -5.101 19.593 40.256 1.00 63.69 419 VAL A C 1
ATOM 3190 O O . VAL A 1 419 ? -5.516 20.743 40.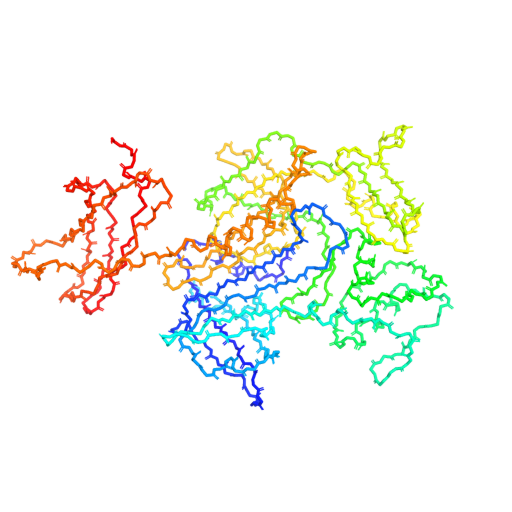409 1.00 63.69 419 VAL A O 1
ATOM 3193 N N . ASP A 1 420 ? -4.292 18.982 41.119 1.00 61.62 420 ASP A N 1
ATOM 3194 C CA . ASP A 1 420 ? -3.807 19.602 42.359 1.00 61.62 420 ASP A CA 1
ATOM 3195 C C . ASP A 1 420 ? -4.944 20.222 43.203 1.00 61.62 420 ASP A C 1
ATOM 3197 O O . ASP A 1 420 ? -4.838 21.322 43.749 1.00 61.62 420 ASP A O 1
ATOM 3201 N N . GLY A 1 421 ? -6.086 19.526 43.281 1.00 59.75 421 GLY A N 1
ATOM 3202 C CA . GLY A 1 421 ? -7.279 19.984 43.997 1.00 59.75 421 GLY A CA 1
ATOM 3203 C C . GLY A 1 421 ? -8.125 21.052 43.283 1.00 59.75 421 GLY A C 1
ATOM 3204 O O . GLY A 1 421 ? -9.236 21.338 43.743 1.00 59.75 421 GLY A O 1
ATOM 3205 N N . ALA A 1 422 ? -7.676 21.605 42.149 1.00 67.00 422 ALA A N 1
ATOM 3206 C CA . ALA A 1 422 ? -8.417 22.595 41.368 1.00 67.00 422 ALA A CA 1
ATOM 3207 C C . ALA A 1 422 ? -9.318 21.926 40.305 1.00 67.00 422 ALA A C 1
ATOM 3209 O O . ALA A 1 422 ? -8.818 21.162 39.472 1.00 67.00 422 ALA A O 1
ATOM 3210 N N . PRO A 1 423 ? -10.642 22.192 40.295 1.00 71.19 423 PRO A N 1
ATOM 3211 C CA . PRO A 1 423 ? -11.555 21.606 39.320 1.00 71.19 423 PRO A CA 1
ATOM 3212 C C . PRO A 1 423 ? -11.284 22.128 37.909 1.00 71.19 423 PRO A C 1
ATOM 3214 O O . PRO A 1 423 ? -11.085 23.324 37.702 1.00 71.19 423 PRO A O 1
ATOM 3217 N N . GLN A 1 424 ? -11.338 21.218 36.945 1.00 74.75 424 GLN A N 1
ATOM 3218 C CA . GLN A 1 424 ? -11.149 21.506 35.531 1.00 74.75 424 GLN A CA 1
ATOM 3219 C C . GLN A 1 424 ? -12.491 21.779 34.845 1.00 74.75 424 GLN A C 1
ATOM 3221 O O . GLN A 1 424 ? -13.542 21.267 35.247 1.00 74.75 424 GLN A O 1
ATOM 3226 N N . ASP A 1 425 ? -12.451 22.597 33.793 1.00 70.94 425 ASP A N 1
ATOM 3227 C CA . ASP A 1 425 ? -13.650 22.978 33.038 1.00 70.94 425 ASP A CA 1
ATOM 3228 C C . ASP A 1 425 ? -14.131 21.851 32.100 1.00 70.94 425 ASP A C 1
ATOM 3230 O O . ASP A 1 425 ? -15.302 21.816 31.722 1.00 70.94 425 ASP A O 1
ATOM 3234 N N . PHE A 1 426 ? -13.270 20.870 31.805 1.00 71.38 426 PHE A N 1
ATOM 3235 C CA . PHE A 1 426 ? -13.630 19.652 31.081 1.00 71.38 426 PHE A CA 1
ATOM 3236 C C . PHE A 1 426 ? -14.461 18.707 31.963 1.00 71.38 426 PHE A C 1
ATOM 3238 O O . PHE A 1 426 ? -13.958 18.138 32.935 1.00 71.38 426 PHE A O 1
ATOM 3245 N N . LYS A 1 427 ? -15.744 18.550 31.618 1.00 73.00 427 LYS A N 1
ATOM 3246 C CA . LYS A 1 427 ? -16.729 17.768 32.382 1.00 73.00 427 LYS A CA 1
ATOM 3247 C C . LYS A 1 427 ? -17.496 16.821 31.460 1.00 73.00 427 LYS A C 1
ATOM 3249 O O . LYS A 1 427 ? -18.614 17.145 31.059 1.00 73.00 427 LYS A O 1
ATOM 3254 N N . PRO A 1 428 ? -16.895 15.693 31.051 1.00 69.62 428 PRO A N 1
ATOM 3255 C CA . PRO A 1 428 ? -17.584 14.744 30.201 1.00 69.62 428 PRO A CA 1
ATOM 3256 C C . PRO A 1 428 ? -18.739 14.097 30.967 1.00 69.62 428 PRO A C 1
ATOM 3258 O O . PRO A 1 428 ? -18.663 13.844 32.174 1.00 69.62 428 PRO A O 1
ATOM 3261 N N . GLU A 1 429 ? -19.811 13.825 30.237 1.00 70.25 429 GLU A N 1
ATOM 3262 C CA . GLU A 1 429 ? -20.995 13.147 30.742 1.00 70.25 429 GLU A CA 1
ATOM 3263 C C . GLU A 1 429 ? -21.173 11.819 30.009 1.00 70.25 429 GLU A C 1
ATOM 3265 O O . GLU A 1 429 ? -20.980 11.731 28.796 1.00 70.25 429 GLU A O 1
ATOM 3270 N N . GLN A 1 430 ? -21.563 10.777 30.740 1.00 67.25 430 GLN A N 1
ATOM 3271 C CA . GLN A 1 430 ? -21.818 9.456 30.178 1.00 67.25 430 GLN A CA 1
ATOM 3272 C C . GLN A 1 430 ? -23.188 8.948 30.617 1.00 67.25 430 GLN A C 1
ATOM 3274 O O . GLN A 1 430 ? -23.504 8.914 31.806 1.00 67.25 430 GLN A O 1
ATOM 3279 N N . LEU A 1 431 ? -24.002 8.513 29.655 1.00 68.75 431 LEU A N 1
ATOM 3280 C CA . LEU A 1 431 ? -25.256 7.826 29.943 1.00 68.75 431 LEU A CA 1
ATOM 3281 C C . LEU A 1 431 ? -24.965 6.367 30.307 1.00 68.75 431 LEU A C 1
ATOM 3283 O O . LEU A 1 431 ? -24.383 5.632 29.510 1.00 68.75 431 LEU A O 1
ATOM 3287 N N . LEU A 1 432 ? -25.397 5.940 31.491 1.00 64.50 432 LEU A N 1
ATOM 3288 C CA . LEU A 1 432 ? -25.216 4.579 31.987 1.00 64.50 432 LEU A CA 1
ATOM 3289 C C . LEU A 1 432 ? -26.567 3.958 32.338 1.00 64.50 432 LEU A C 1
ATOM 3291 O O . LEU A 1 432 ? -27.448 4.612 32.891 1.00 64.50 432 LEU A O 1
ATOM 3295 N N . THR A 1 433 ? -26.739 2.674 32.031 1.00 66.88 433 THR A N 1
ATOM 3296 C CA . THR A 1 433 ? -27.897 1.879 32.468 1.00 66.88 433 THR A CA 1
ATOM 3297 C C . THR A 1 433 ? -27.667 1.306 33.872 1.00 66.88 433 THR A C 1
ATOM 3299 O O . THR A 1 433 ? -26.566 1.384 34.412 1.00 66.88 433 THR A O 1
ATOM 3302 N N . ALA A 1 434 ? -28.684 0.716 34.505 1.00 66.00 434 ALA A N 1
ATOM 3303 C CA . ALA A 1 434 ? -28.467 -0.007 35.761 1.00 66.00 434 ALA A CA 1
ATOM 3304 C C . ALA A 1 434 ? -27.526 -1.208 35.532 1.00 66.00 434 ALA A C 1
ATOM 3306 O O . ALA A 1 434 ? -27.709 -1.960 34.576 1.00 66.00 434 ALA A O 1
ATOM 3307 N N . GLY A 1 435 ? -26.530 -1.401 36.398 1.00 56.78 435 GLY A N 1
ATOM 3308 C CA . GLY A 1 435 ? -25.564 -2.494 36.276 1.00 56.78 435 GLY A CA 1
ATOM 3309 C C . GLY A 1 435 ? -24.137 -2.116 36.665 1.00 56.78 435 GLY A C 1
ATOM 3310 O O . GLY A 1 435 ? -23.869 -1.027 37.171 1.00 56.78 435 GLY A O 1
ATOM 3311 N N . LYS A 1 436 ? -23.212 -3.056 36.454 1.00 56.03 436 LYS A N 1
ATOM 3312 C CA . LYS A 1 436 ? -21.774 -2.824 36.624 1.00 56.03 436 LYS A CA 1
ATOM 3313 C C . LYS A 1 436 ? -21.210 -2.218 35.349 1.00 56.03 436 LYS A C 1
ATOM 3315 O O . LYS A 1 436 ? -21.418 -2.774 34.277 1.00 56.03 436 LYS A O 1
ATOM 3320 N N . HIS A 1 437 ? -20.453 -1.141 35.492 1.00 60.47 437 HIS A N 1
ATOM 3321 C CA . HIS A 1 437 ? -19.822 -0.440 34.382 1.00 60.47 437 HIS A CA 1
ATOM 3322 C C . HIS A 1 437 ? -18.349 -0.215 34.670 1.00 60.47 437 HIS A C 1
ATOM 3324 O O . HIS A 1 437 ? -17.932 -0.128 35.828 1.00 60.47 437 HIS A O 1
ATOM 3330 N N . VAL A 1 438 ? -17.576 -0.114 33.596 1.00 57.62 438 VAL A N 1
ATOM 3331 C CA . VAL A 1 438 ? -16.221 0.425 33.627 1.00 57.62 438 VAL A CA 1
ATOM 3332 C C . VAL A 1 438 ? -16.323 1.818 33.027 1.00 57.62 438 VAL A C 1
ATOM 3334 O O . VAL A 1 438 ? -16.632 1.961 31.847 1.00 57.62 438 VAL A O 1
ATOM 3337 N N . ILE A 1 439 ? -16.114 2.837 33.852 1.00 63.91 439 ILE A N 1
ATOM 3338 C CA . ILE A 1 439 ? -16.030 4.221 33.396 1.00 63.91 439 ILE A CA 1
ATOM 3339 C C . ILE A 1 439 ? -14.571 4.478 33.043 1.00 63.91 439 ILE A C 1
ATOM 3341 O O . ILE A 1 439 ? -13.698 4.400 33.914 1.00 63.91 439 ILE A O 1
ATOM 3345 N N . ALA A 1 440 ? -14.317 4.741 31.763 1.00 58.72 440 ALA A N 1
ATOM 3346 C CA . ALA A 1 440 ? -13.015 5.172 31.286 1.00 58.72 440 ALA A CA 1
ATOM 3347 C C . ALA A 1 440 ? -12.864 6.675 31.536 1.00 58.72 440 ALA A C 1
ATOM 3349 O O . ALA A 1 440 ? -13.720 7.474 31.163 1.00 58.72 440 ALA A O 1
ATOM 3350 N N . HIS A 1 441 ? -11.765 7.044 32.176 1.00 66.25 441 HIS A N 1
ATOM 3351 C CA . HIS A 1 441 ? -11.367 8.419 32.409 1.00 66.25 441 HIS A CA 1
ATOM 3352 C C . HIS A 1 441 ? -10.260 8.764 31.432 1.00 66.25 441 HIS A C 1
ATOM 3354 O O . HIS A 1 441 ? -9.215 8.121 31.463 1.00 66.25 441 HIS A O 1
ATOM 3360 N N . ALA A 1 442 ? -10.488 9.775 30.600 1.00 61.84 442 ALA A N 1
ATOM 3361 C CA . ALA A 1 442 ? -9.485 10.329 29.707 1.00 61.84 442 ALA A CA 1
ATOM 3362 C C . ALA A 1 442 ? -9.452 11.843 29.919 1.00 61.84 442 ALA A C 1
ATOM 3364 O O . ALA A 1 442 ? -10.429 12.532 29.625 1.00 61.84 442 ALA A O 1
ATOM 3365 N N . PHE A 1 443 ? -8.350 12.352 30.462 1.00 61.00 443 PHE A N 1
ATOM 3366 C CA . PHE A 1 443 ? -8.141 13.783 30.647 1.00 61.00 443 PHE A CA 1
ATOM 3367 C C . PHE A 1 443 ? -6.824 14.201 29.978 1.00 61.00 443 PHE A C 1
ATOM 3369 O O . PHE A 1 443 ? -5.755 13.786 30.435 1.00 61.00 443 PHE A O 1
ATOM 3376 N N . PRO A 1 444 ? -6.872 14.992 28.890 1.00 61.97 444 PRO A N 1
ATOM 3377 C CA . PRO A 1 444 ? -5.674 15.548 28.269 1.00 61.97 444 PRO A CA 1
ATOM 3378 C C . PRO A 1 444 ? -5.026 16.566 29.210 1.00 61.97 444 PRO A C 1
ATOM 3380 O O . PRO A 1 444 ? -5.647 17.576 29.545 1.00 61.97 444 PRO A O 1
ATOM 3383 N N . MET A 1 445 ? -3.776 16.337 29.622 1.00 57.66 445 MET A N 1
ATOM 3384 C CA . MET A 1 445 ? -3.093 17.227 30.569 1.00 57.66 445 MET A CA 1
ATOM 3385 C C . MET A 1 445 ? -2.824 18.613 29.981 1.00 57.66 445 MET A C 1
ATOM 3387 O O . MET A 1 445 ? -2.784 19.578 30.738 1.00 57.66 445 MET A O 1
ATOM 3391 N N . ALA A 1 446 ? -2.766 18.743 28.649 1.00 55.88 446 ALA A N 1
ATOM 3392 C CA . ALA A 1 446 ? -2.727 20.027 27.946 1.00 55.88 446 ALA A CA 1
ATOM 3393 C C . ALA A 1 446 ? -3.849 20.993 28.379 1.00 55.88 446 ALA A C 1
ATOM 3395 O O . ALA A 1 446 ? -3.644 22.204 28.401 1.00 55.88 446 ALA A O 1
ATOM 3396 N N . LEU A 1 447 ? -5.020 20.474 28.777 1.00 55.88 447 LEU A N 1
ATOM 3397 C CA . LEU A 1 447 ? -6.147 21.292 29.241 1.00 55.88 447 LEU A CA 1
ATOM 3398 C C . LEU A 1 447 ? -5.914 21.908 30.630 1.00 55.88 447 LEU A C 1
ATOM 3400 O O . LEU A 1 447 ? -6.594 22.870 30.981 1.00 55.88 447 LEU A O 1
ATOM 3404 N N . ALA A 1 448 ? -4.962 21.381 31.406 1.00 56.59 448 ALA A N 1
ATOM 3405 C CA . ALA A 1 448 ? -4.565 21.934 32.699 1.00 56.59 448 ALA A CA 1
ATOM 3406 C C . ALA A 1 448 ? -3.507 23.046 32.572 1.00 56.59 448 ALA A C 1
ATOM 3408 O O . ALA A 1 448 ? -3.430 23.903 33.446 1.00 56.59 448 ALA A O 1
ATOM 3409 N N . VAL A 1 449 ? -2.730 23.082 31.478 1.00 49.47 449 VAL A N 1
ATOM 3410 C CA . VAL A 1 449 ? -1.615 24.039 31.260 1.00 49.47 449 VAL A CA 1
ATOM 3411 C C . VAL A 1 449 ? -2.109 25.426 30.786 1.00 49.47 449 VAL A C 1
ATOM 3413 O O . VAL A 1 449 ? -1.330 26.295 30.411 1.00 49.47 449 VAL A O 1
ATOM 3416 N N . GLY A 1 450 ? -3.423 25.663 30.818 1.00 51.53 450 GLY A N 1
ATOM 3417 C CA . GLY A 1 450 ? -4.076 26.885 30.340 1.00 51.53 450 GLY A CA 1
ATOM 3418 C C . GLY A 1 450 ? -4.595 27.851 31.413 1.00 51.53 450 GLY A C 1
ATOM 3419 O O . GLY A 1 450 ? -5.480 28.644 31.083 1.00 51.53 450 GLY A O 1
ATOM 3420 N N . LYS A 1 451 ? -4.116 27.801 32.668 1.00 38.09 451 LYS A N 1
ATOM 3421 C CA . LYS A 1 451 ? -4.409 28.814 33.707 1.00 38.09 451 LYS A CA 1
ATOM 3422 C C . LYS A 1 451 ? -3.207 29.128 34.586 1.00 38.09 451 LYS A C 1
ATOM 3424 O O . LYS A 1 451 ? -2.594 28.169 35.100 1.00 38.09 451 LYS A O 1
#

pLDDT: mean 78.08, std 20.74, range [25.81, 98.5]

Secondary structure (DSSP, 8-state):
-----HHHHHHHHSTT--EEEEEEE--SSSS-EEEETTTEEEEEEEEES-SS--SS-B---EEEEEES-SSTT-STT-EEEEEEEEBTTBPPPEEEEEEEEEEEEEETTEEEEEEE-GGGGG-SBP--S--SS-PPPPSSEEHHHHHHHHHHHHT-EE-----S-EE-S--TT-BHHHHHHHHHHHTT--BEE-TTSEEE-----EEEEEEEGGG-SEEEE--SS-EE--EEEEESSSS-EEEEESS-SS--TTSTTEEEEE-TT--HHHHHHHHHHHTT-EE--EEEEEE------TT-EEEEE-TTS-EEEEE-SEEEEEEETTTEEEEEEEE----GGGTTHHHHHHHHHHHHHH------------SS-------SS-EEEEEE--SS--TT-EEEEEEEEEESS-EEEEEEEEETTEEPS---EEEE-SEEEEEEEEEEGGGTTT-